Protein AF-A0A6I9S2A0-F1 (afdb_monomer)

Mean predicted aligned error: 17.28 Å

Foldseek 3Di:
DDDDDDDDDDDDDDDDDDDDDDDDDDDDDDDPDDDDDDDDDDDDDDDDDDDDDDPPPPVVVVVVVVVVVVVVVVVVPPPPDDPVVLLVVLLVLLVVLLVVLPPPDDQDDLLAAFQAEEEQEAPPLCVVLCVPQFVCLLDFPQCDDDDDQQDPPDQCVDNSPRYYYAPAFPLCVVRHDVRRYFYEYEAEDLLSSLQSLQLVLLLLLLVLLVDPAPVRSVVVVPPDDDPPWDDDLCSHPPSVQSNNVQNVQQRVLVVVVVVDDDDPQPPPVQLQPRNSQGDHSLNVCPDVSCLQGRFLNLLCRLLQQHPSRPDPSSPSSNVSCSVPVVSCVSSLVSSLSSLVSHSYYHYSVPPLVSLLLCLVRPVQNSVVVVVVVVVVVVVVVVVPPDDDDDDDDDDDDDDDDDDDDDPDPPDDDPPTPPPRPDSPPPDDSVNSSVSSVVSVVVVVVVVVVSSVVSCVSRPPNDDDPVSVVVDDVVSVVVSCVSHVSSNVSVVSSVVVVVVSVVVVVVVVVVVVVVVVVVVVVVVVVVVVVVCVVPVDDVVVVVVVVVVVVVVVVVVVVVVVPPDDDDDDDD

Secondary structure (DSSP, 8-state):
----------------------------------S-------------------S-HHHHHHHHHHHHHHHHHHHHTS----HHHHHHHHHHHHHHHHHHHS-------TTSPPSEEEEE--TTSSHHHHIIIIIHHHS-TTTBPPP-SSS--S-TTSTT--EEEESS-GGGGGGS-GGGEEEEEEE--HHHHHHHHHHHHHHHHHGGGGSSSHHHHHHHHHHS--TTS---GGGSTTHHHHHHHHHHHHHHHHHHHHHSTT--------TTS-TTTS--HHHHHHSHHHHHHTTTHHHHHHHT-STT-SSHHHHHHHHHHHH-GGGHHHHHHHHHHHHHTSSEEEESTTHHHHHHHHIIIIIHHHHHHHHHHHHHHHHHHHT--SS-----------------------S--PPPTT------TT--HHHHHHHHHHHHHHHHHHHHHHHHHHHGGGTT----TTGGGGS-HHHHHHHHHHTHHHHHHHHHHHHHHHHHHHHHHHHHHHHHHHHHHHHHHHHHHHHHHHHHHH---HHHHHHHHHHHHHHHHHHHHHHHTSS-------

Radius of gyration: 40.33 Å; Cα contacts (8 Å, |Δi|>4): 472; chains: 1; bounding box: 91×115×170 Å

Structure (mmCIF, N/CA/C/O backbone):
data_AF-A0A6I9S2A0-F1
#
_entry.id   AF-A0A6I9S2A0-F1
#
loop_
_atom_site.group_PDB
_atom_site.id
_atom_site.type_symbol
_atom_site.label_atom_id
_atom_site.label_alt_id
_atom_site.label_comp_id
_atom_site.label_asym_id
_atom_site.label_entity_id
_atom_site.label_seq_id
_atom_site.pdbx_PDB_ins_code
_atom_site.Cartn_x
_atom_site.Cartn_y
_atom_site.Cartn_z
_atom_site.occupancy
_atom_site.B_iso_or_equiv
_atom_site.auth_seq_id
_atom_site.auth_comp_id
_atom_site.auth_asym_id
_atom_site.auth_atom_id
_atom_site.pdbx_PDB_model_num
ATOM 1 N N . MET A 1 1 ? 41.678 -53.537 3.618 1.00 31.67 1 MET A N 1
ATOM 2 C CA . MET A 1 1 ? 42.356 -54.589 4.417 1.00 31.67 1 MET A CA 1
ATOM 3 C C . MET A 1 1 ? 41.752 -54.533 5.821 1.00 31.67 1 MET A C 1
ATOM 5 O O . MET A 1 1 ? 41.813 -53.470 6.410 1.00 31.67 1 MET A O 1
ATOM 9 N N . ARG A 1 2 ? 40.832 -55.451 6.186 1.00 29.36 2 ARG A N 1
ATOM 10 C CA . ARG A 1 2 ? 41.056 -56.674 7.017 1.00 29.36 2 ARG A CA 1
ATOM 11 C C . ARG A 1 2 ? 41.649 -56.312 8.392 1.00 29.36 2 ARG A C 1
ATOM 13 O O . ARG A 1 2 ? 42.703 -55.706 8.387 1.00 29.36 2 ARG A O 1
ATOM 20 N N . ARG A 1 3 ? 41.131 -56.649 9.582 1.00 32.12 3 ARG A N 1
ATOM 21 C CA . ARG A 1 3 ? 40.179 -57.620 10.202 1.00 32.12 3 ARG A CA 1
ATOM 22 C C . ARG A 1 3 ? 39.830 -57.013 11.598 1.00 32.12 3 ARG A C 1
ATOM 24 O O . ARG A 1 3 ? 40.536 -56.105 12.005 1.00 32.12 3 ARG A O 1
ATOM 31 N N . GLY A 1 4 ? 38.869 -57.416 12.429 1.00 28.30 4 GLY A N 1
ATOM 32 C CA . GLY A 1 4 ? 37.963 -58.559 12.513 1.00 28.30 4 GLY A CA 1
ATOM 33 C C . GLY A 1 4 ? 37.282 -58.556 13.903 1.00 28.30 4 GLY A C 1
ATOM 34 O O . GLY A 1 4 ? 37.870 -58.095 14.876 1.00 28.30 4 GLY A O 1
ATOM 35 N N . TYR A 1 5 ? 36.039 -59.043 13.936 1.00 32.41 5 TYR A N 1
ATOM 36 C CA . TYR A 1 5 ? 35.198 -59.431 15.090 1.00 32.41 5 TYR A CA 1
ATOM 37 C C . TYR A 1 5 ? 35.735 -60.704 15.800 1.00 32.41 5 TYR A C 1
ATOM 39 O O . TYR A 1 5 ? 36.649 -61.317 15.237 1.00 32.41 5 TYR A O 1
ATOM 47 N N . PRO A 1 6 ? 35.243 -61.123 16.999 1.00 49.41 6 PRO A N 1
ATOM 48 C CA . PRO A 1 6 ? 33.924 -61.788 17.252 1.00 49.41 6 PRO A CA 1
ATOM 49 C C . PRO A 1 6 ? 33.188 -61.227 18.503 1.00 49.41 6 PRO A C 1
ATOM 51 O O . PRO A 1 6 ? 33.824 -60.599 19.336 1.00 49.41 6 PRO A O 1
ATOM 54 N N . GLY A 1 7 ? 31.854 -61.252 18.679 1.00 31.20 7 GLY A N 1
ATOM 55 C CA . GLY A 1 7 ? 30.874 -62.366 18.703 1.00 31.20 7 GLY A CA 1
ATOM 56 C C . GLY A 1 7 ? 30.507 -62.660 20.182 1.00 31.20 7 GLY A C 1
ATOM 57 O O . GLY A 1 7 ? 31.414 -62.674 20.998 1.00 31.20 7 GLY A O 1
ATOM 58 N N . GLY A 1 8 ? 29.278 -62.870 20.672 1.00 29.05 8 GLY A N 1
ATOM 59 C CA . GLY A 1 8 ? 27.914 -62.976 20.145 1.00 29.05 8 GLY A CA 1
ATOM 60 C C . GLY A 1 8 ? 26.936 -63.341 21.297 1.00 29.05 8 GLY A C 1
ATOM 61 O O . GLY A 1 8 ? 27.379 -63.576 22.418 1.00 29.05 8 GLY A O 1
ATOM 62 N N . GLY A 1 9 ? 25.631 -63.428 20.991 1.00 25.98 9 GLY A N 1
ATOM 63 C CA . GLY A 1 9 ? 24.556 -64.011 21.830 1.00 25.98 9 GLY A CA 1
ATOM 64 C C . GLY A 1 9 ? 23.640 -62.970 22.503 1.00 25.98 9 GLY A C 1
ATOM 65 O O . GLY A 1 9 ? 24.133 -62.075 23.167 1.00 25.98 9 GLY A O 1
ATOM 66 N N . GLY A 1 10 ? 22.308 -62.959 22.397 1.00 26.56 10 GLY A N 1
ATOM 67 C CA . GLY A 1 10 ? 21.337 -63.873 21.797 1.00 26.56 10 GLY A CA 1
ATOM 68 C C . GLY A 1 10 ? 20.153 -64.096 22.753 1.00 26.56 10 GLY A C 1
ATOM 69 O O . GLY A 1 10 ? 20.343 -64.722 23.786 1.00 26.56 10 GLY A O 1
ATOM 70 N N . GLY A 1 11 ? 18.941 -63.659 22.376 1.00 26.31 11 GLY A N 1
ATOM 71 C CA . GLY A 1 11 ? 17.686 -64.334 22.761 1.00 26.31 11 GLY A CA 1
ATOM 72 C C . GLY A 1 11 ? 16.675 -63.599 23.665 1.00 26.31 11 GLY A C 1
ATOM 73 O O . GLY A 1 11 ? 16.984 -63.247 24.796 1.00 26.31 11 GLY A O 1
ATOM 74 N N . GLY A 1 12 ? 15.426 -63.519 23.178 1.00 27.23 12 GLY A N 1
ATOM 75 C CA . GLY A 1 12 ? 14.182 -63.245 23.927 1.00 27.23 12 GLY A CA 1
ATOM 76 C C . GLY A 1 12 ? 13.594 -61.861 23.627 1.00 27.23 12 GLY A C 1
ATOM 77 O O . GLY A 1 12 ? 14.295 -60.870 23.734 1.00 27.23 12 GLY A O 1
ATOM 78 N N . GLY A 1 13 ? 12.340 -61.654 23.233 1.00 26.73 13 GLY A N 1
ATOM 79 C CA . GLY A 1 13 ? 11.130 -62.471 23.187 1.00 26.73 13 GLY A CA 1
ATOM 80 C C . GLY A 1 13 ? 9.939 -61.493 23.122 1.00 26.73 13 GLY A C 1
ATOM 81 O O . GLY A 1 13 ? 10.024 -60.378 23.620 1.00 26.73 13 GLY A O 1
ATOM 82 N N . ILE A 1 14 ? 8.880 -61.882 22.422 1.00 27.52 14 ILE A N 1
ATOM 83 C CA . ILE A 1 14 ? 7.787 -61.066 21.863 1.00 27.52 14 ILE A CA 1
ATOM 84 C C . ILE A 1 14 ? 6.854 -60.435 22.924 1.00 27.52 14 ILE A C 1
ATOM 86 O O . ILE A 1 14 ? 6.504 -61.091 23.899 1.00 27.52 14 ILE A O 1
ATOM 90 N N . GLY A 1 15 ? 6.352 -59.215 22.666 1.00 26.34 15 GLY A N 1
ATOM 91 C CA . GLY A 1 15 ? 5.211 -58.607 23.375 1.00 26.34 15 GLY A CA 1
ATOM 92 C C . GLY A 1 15 ? 4.717 -57.298 22.731 1.00 26.34 15 GLY A C 1
ATOM 93 O O . GLY A 1 15 ? 5.430 -56.301 22.725 1.00 26.34 15 GLY A O 1
ATOM 94 N N . CYS A 1 16 ? 3.509 -57.319 22.159 1.00 24.80 16 CYS A N 1
ATOM 95 C CA . CYS A 1 16 ? 2.825 -56.206 21.478 1.00 24.80 16 CYS A CA 1
ATOM 96 C C . CYS A 1 16 ? 2.374 -55.077 22.432 1.00 24.80 16 CYS A C 1
ATOM 98 O O . CYS A 1 16 ? 1.969 -55.371 23.551 1.00 24.80 16 CYS A O 1
ATOM 100 N N . TRP A 1 17 ? 2.346 -53.819 21.958 1.00 24.81 17 TRP A N 1
ATOM 101 C CA . TRP A 1 17 ? 1.134 -53.014 21.652 1.00 24.81 17 TRP A CA 1
ATOM 102 C C . TRP A 1 17 ? 1.433 -51.488 21.546 1.00 24.81 17 TRP A C 1
ATOM 104 O O . TRP A 1 17 ? 2.135 -50.915 22.369 1.00 24.81 17 TRP A O 1
ATOM 114 N N . PHE A 1 18 ? 0.778 -50.860 20.554 1.00 25.61 18 PHE A N 1
ATOM 115 C CA . PHE A 1 18 ? 0.396 -49.438 20.374 1.00 25.61 18 PHE A CA 1
ATOM 116 C C . PHE A 1 18 ? 1.349 -48.342 19.813 1.00 25.61 18 PHE A C 1
ATOM 118 O O . PHE A 1 18 ? 2.280 -47.866 20.450 1.00 25.61 18 PHE A O 1
ATOM 125 N N . LEU A 1 19 ? 0.949 -47.880 18.611 1.00 25.84 19 LEU A N 1
ATOM 126 C CA . LEU A 1 19 ? 0.992 -46.547 17.969 1.00 25.84 19 LEU A CA 1
ATOM 127 C C . LEU A 1 19 ? 1.978 -45.468 18.473 1.00 25.84 19 LEU A C 1
ATOM 129 O O . LEU A 1 19 ? 1.776 -44.882 19.534 1.00 25.84 19 LEU A O 1
ATOM 133 N N . ARG A 1 20 ? 2.819 -44.966 17.550 1.00 26.22 20 ARG A N 1
ATOM 134 C CA . ARG A 1 20 ? 2.894 -43.519 17.255 1.00 26.22 20 ARG A CA 1
ATOM 135 C C . ARG A 1 20 ? 3.538 -43.203 15.900 1.00 26.22 20 ARG A C 1
ATOM 137 O O . ARG A 1 20 ? 4.600 -43.704 15.552 1.00 26.22 20 ARG A O 1
ATOM 144 N N . LEU A 1 21 ? 2.828 -42.336 15.183 1.00 25.19 21 LEU A N 1
ATOM 145 C CA . LEU A 1 21 ? 3.157 -41.614 13.958 1.00 25.19 21 LEU A CA 1
ATOM 146 C C . LEU A 1 21 ? 4.603 -41.093 13.873 1.00 25.19 21 LEU A C 1
ATOM 148 O O . LEU A 1 21 ? 5.071 -40.404 14.778 1.00 25.19 21 LEU A O 1
ATOM 152 N N . LEU A 1 22 ? 5.237 -41.291 12.714 1.00 25.16 22 LEU A N 1
ATOM 153 C CA . LEU A 1 22 ? 6.371 -40.492 12.249 1.00 25.16 22 LEU A CA 1
ATOM 154 C C . LEU A 1 22 ? 5.994 -39.815 10.927 1.00 25.16 22 LEU A C 1
ATOM 156 O O . LEU A 1 22 ? 5.801 -40.464 9.904 1.00 25.16 22 LEU A O 1
ATOM 160 N N . CYS A 1 23 ? 5.879 -38.493 10.991 1.00 25.19 23 CYS A N 1
ATOM 161 C CA . CYS A 1 23 ? 5.730 -37.587 9.860 1.00 25.19 23 CYS A CA 1
ATOM 162 C C . CYS A 1 23 ? 7.139 -37.200 9.365 1.00 25.19 23 CYS A C 1
ATOM 164 O O . CYS A 1 23 ? 7.945 -36.757 10.194 1.00 25.19 23 CYS A O 1
ATOM 166 N N . PRO A 1 24 ? 7.491 -37.340 8.074 1.00 27.75 24 PRO A N 1
ATOM 167 C CA . PRO A 1 24 ? 8.742 -36.804 7.566 1.00 27.75 24 PRO A CA 1
ATOM 168 C C . PRO A 1 24 ? 8.604 -35.307 7.270 1.00 27.75 24 PRO A C 1
ATOM 170 O O . PRO A 1 24 ? 7.632 -34.844 6.679 1.00 27.75 24 PRO A O 1
ATOM 173 N N . ARG A 1 25 ? 9.637 -34.563 7.677 1.00 28.19 25 ARG A N 1
ATOM 174 C CA . ARG A 1 25 ? 9.936 -33.180 7.288 1.00 28.19 25 ARG A CA 1
ATOM 175 C C . ARG A 1 25 ? 9.686 -32.956 5.789 1.00 28.19 25 ARG A C 1
ATOM 177 O O . ARG A 1 25 ? 10.419 -33.501 4.970 1.00 28.19 25 ARG A O 1
ATOM 184 N N . ALA A 1 26 ? 8.734 -32.090 5.453 1.00 24.88 26 ALA A N 1
ATOM 185 C CA . ALA A 1 26 ? 8.626 -31.494 4.126 1.00 24.88 26 ALA A CA 1
ATOM 186 C C . ALA A 1 26 ? 9.254 -30.094 4.153 1.00 24.88 26 ALA A C 1
ATOM 188 O O . ALA A 1 26 ? 8.748 -29.161 4.782 1.00 24.88 26 ALA A O 1
ATOM 189 N N . SER A 1 27 ? 10.407 -29.984 3.504 1.00 27.16 27 SER A N 1
ATOM 190 C CA . SER A 1 27 ? 11.065 -28.735 3.140 1.00 27.16 27 SER A CA 1
ATOM 191 C C . SER A 1 27 ? 10.304 -28.130 1.959 1.00 27.16 27 SER A C 1
ATOM 193 O O . SER A 1 27 ? 10.303 -28.721 0.886 1.00 27.16 27 SER A O 1
ATOM 195 N N . CYS A 1 28 ? 9.660 -26.975 2.135 1.00 26.59 28 CYS A N 1
ATOM 196 C CA . CYS A 1 28 ? 9.035 -26.241 1.031 1.00 26.59 28 CYS A CA 1
ATOM 197 C C . CYS A 1 28 ? 9.819 -24.952 0.760 1.00 26.59 28 CYS A C 1
ATOM 199 O O . CYS A 1 28 ? 9.613 -23.930 1.416 1.00 26.59 28 CYS A O 1
ATOM 201 N N . LEU A 1 29 ? 10.728 -25.040 -0.206 1.00 26.08 29 LEU A N 1
ATOM 202 C CA . LEU A 1 29 ? 11.260 -23.948 -1.018 1.00 26.08 29 LEU A CA 1
ATOM 203 C C . LEU A 1 29 ? 10.913 -24.329 -2.464 1.00 26.08 29 LEU A C 1
ATOM 205 O O . LEU A 1 29 ? 11.232 -25.451 -2.850 1.00 26.08 29 LEU A O 1
ATOM 209 N N . PRO A 1 30 ? 10.262 -23.473 -3.263 1.00 29.83 30 PRO A N 1
ATOM 210 C CA . PRO A 1 30 ? 10.324 -23.611 -4.704 1.00 29.83 30 PRO A CA 1
ATOM 211 C C . PRO A 1 30 ? 11.572 -22.868 -5.193 1.00 29.83 30 PRO A C 1
ATOM 213 O O . PRO A 1 30 ? 11.637 -21.638 -5.116 1.00 29.83 30 PRO A O 1
ATOM 216 N N . ASP A 1 31 ? 12.564 -23.631 -5.649 1.00 27.03 31 ASP A N 1
ATOM 217 C CA . ASP A 1 31 ? 13.689 -23.111 -6.419 1.00 27.03 31 ASP A CA 1
ATOM 218 C C . ASP A 1 31 ? 13.175 -22.596 -7.771 1.00 27.03 31 ASP A C 1
ATOM 220 O O . ASP A 1 31 ? 12.467 -23.282 -8.507 1.00 27.03 31 ASP A O 1
ATOM 224 N N . PHE A 1 32 ? 13.507 -21.341 -8.063 1.00 33.62 32 PHE A N 1
ATOM 225 C CA . PHE A 1 32 ? 13.268 -20.665 -9.335 1.00 33.62 32 PHE A CA 1
ATOM 226 C C . PHE A 1 32 ? 14.497 -20.885 -10.234 1.00 33.62 32 PHE A C 1
ATOM 228 O O . PHE A 1 32 ? 15.287 -19.973 -10.446 1.00 33.62 32 PHE A O 1
ATOM 235 N N . GLU A 1 33 ? 14.681 -22.097 -10.748 1.00 30.59 33 GLU A N 1
ATOM 236 C CA . GLU A 1 33 ? 15.631 -22.394 -11.828 1.00 30.59 33 GLU A CA 1
ATOM 237 C C . GLU A 1 33 ? 15.042 -23.514 -12.688 1.00 30.59 33 GLU A C 1
ATOM 239 O O . GLU A 1 33 ? 15.113 -24.667 -12.300 1.00 30.59 33 GLU A O 1
ATOM 244 N N . ASP A 1 34 ? 14.396 -23.164 -13.808 1.00 28.17 34 ASP A N 1
ATOM 245 C CA . ASP A 1 34 ? 14.361 -23.978 -15.038 1.00 28.17 34 ASP A CA 1
ATOM 246 C C . ASP A 1 34 ? 13.470 -23.315 -16.098 1.00 28.17 34 ASP A C 1
ATOM 248 O O . ASP A 1 34 ? 12.303 -23.650 -16.284 1.00 28.17 34 ASP A O 1
ATOM 252 N N . ALA A 1 35 ? 14.032 -22.336 -16.811 1.00 27.66 35 ALA A N 1
ATOM 253 C CA . ALA A 1 35 ? 13.510 -21.885 -18.103 1.00 27.66 35 ALA A CA 1
ATOM 254 C C . ALA A 1 35 ? 14.569 -21.082 -18.876 1.00 27.66 35 ALA A C 1
ATOM 256 O O . ALA A 1 35 ? 14.357 -19.910 -19.159 1.00 27.66 35 ALA A O 1
ATOM 257 N N . ALA A 1 36 ? 15.728 -21.679 -19.187 1.00 28.42 36 ALA A N 1
ATOM 258 C CA . ALA A 1 36 ? 16.602 -21.223 -20.282 1.00 28.42 36 ALA A CA 1
ATOM 259 C C . ALA A 1 36 ? 17.837 -22.128 -20.442 1.00 28.42 36 ALA A C 1
ATOM 261 O O . ALA A 1 36 ? 18.895 -21.847 -19.876 1.00 28.42 36 ALA A O 1
ATOM 262 N N . ARG A 1 37 ? 17.737 -23.183 -21.259 1.00 25.52 37 ARG A N 1
ATOM 263 C CA . ARG A 1 37 ? 18.884 -23.706 -22.024 1.00 25.52 37 ARG A CA 1
ATOM 264 C C . ARG A 1 37 ? 18.434 -24.779 -23.009 1.00 25.52 37 ARG A C 1
ATOM 266 O O . ARG A 1 37 ? 18.131 -25.876 -22.581 1.00 25.52 37 ARG A O 1
ATOM 273 N N . PHE A 1 38 ? 18.427 -24.467 -24.302 1.00 24.39 38 PHE A N 1
ATOM 274 C CA . PHE A 1 38 ? 18.749 -25.414 -25.376 1.00 24.39 38 PHE A CA 1
ATOM 275 C C . PHE A 1 38 ? 19.035 -24.612 -26.651 1.00 24.39 38 PHE A C 1
ATOM 277 O O . PHE A 1 38 ? 18.118 -24.191 -27.345 1.00 24.39 38 PHE A O 1
ATOM 284 N N . HIS A 1 39 ? 20.316 -24.360 -26.917 1.00 27.38 39 HIS A N 1
ATOM 285 C CA . HIS A 1 39 ? 20.859 -24.148 -28.260 1.00 27.38 39 HIS A CA 1
ATOM 286 C C . HIS A 1 39 ? 22.386 -24.223 -28.187 1.00 27.38 39 HIS A C 1
ATOM 288 O O . HIS A 1 39 ? 23.008 -23.333 -27.624 1.00 27.38 39 HIS A O 1
ATOM 294 N N . GLU A 1 40 ? 22.953 -25.298 -28.732 1.00 29.11 40 GLU A N 1
ATOM 295 C CA . GLU A 1 40 ? 24.252 -25.370 -29.424 1.00 29.11 40 GLU A CA 1
ATOM 296 C C . GLU A 1 40 ? 24.366 -26.800 -29.991 1.00 29.11 40 GLU A C 1
ATOM 298 O O . GLU A 1 40 ? 24.182 -27.776 -29.275 1.00 29.11 40 GLU A O 1
ATOM 303 N N . HIS A 1 41 ? 24.264 -26.933 -31.315 1.00 27.56 41 HIS A N 1
ATOM 304 C CA . HIS A 1 41 ? 25.365 -27.148 -32.266 1.00 27.56 41 HIS A CA 1
ATOM 305 C C . HIS A 1 41 ? 25.742 -28.629 -32.426 1.00 27.56 41 HIS A C 1
ATOM 307 O O . HIS A 1 41 ? 26.434 -29.198 -31.594 1.00 27.56 41 HIS A O 1
ATOM 313 N N . GLU A 1 42 ? 25.394 -29.206 -33.580 1.00 24.39 42 GLU A N 1
ATOM 314 C CA . GLU A 1 42 ? 26.185 -30.289 -34.161 1.00 24.39 42 GLU A CA 1
ATOM 315 C C . GLU A 1 42 ? 26.267 -30.109 -35.682 1.00 24.39 42 GLU A C 1
ATOM 317 O O . GLU A 1 42 ? 25.270 -29.969 -36.390 1.00 24.39 42 GLU A O 1
ATOM 322 N N . VAL A 1 43 ? 27.508 -30.021 -36.155 1.00 28.09 43 VAL A N 1
ATOM 323 C CA . VAL A 1 43 ? 27.920 -29.998 -37.557 1.00 28.09 43 VAL A CA 1
ATOM 324 C C . VAL A 1 43 ? 28.208 -31.439 -37.954 1.00 28.09 43 VAL A C 1
ATOM 326 O O . VAL A 1 43 ? 28.973 -32.105 -37.263 1.00 28.09 43 VAL A O 1
ATOM 329 N N . SER A 1 44 ? 27.701 -31.898 -39.099 1.00 26.69 44 SER A N 1
ATOM 330 C CA . SER A 1 44 ? 28.336 -32.980 -39.865 1.00 26.69 44 SER A CA 1
ATOM 331 C C . SER A 1 44 ? 27.953 -32.919 -41.344 1.00 26.69 44 SER A C 1
ATOM 333 O O . SER A 1 44 ? 26.782 -32.950 -41.714 1.00 26.69 44 SER A O 1
ATOM 335 N N . ARG A 1 45 ? 28.989 -32.815 -42.183 1.00 29.08 45 ARG A N 1
ATOM 336 C CA . ARG A 1 45 ? 28.985 -33.047 -43.634 1.00 29.08 45 ARG A CA 1
ATOM 337 C C . ARG A 1 45 ? 28.794 -34.538 -43.926 1.00 29.08 45 ARG A C 1
ATOM 339 O O . ARG A 1 45 ? 29.478 -35.348 -43.312 1.00 29.08 45 ARG A O 1
ATOM 346 N N . SER A 1 46 ? 28.055 -34.858 -44.986 1.00 26.84 46 SER A N 1
ATOM 347 C CA . SER A 1 46 ? 28.500 -35.846 -45.983 1.00 26.84 46 SER A CA 1
ATOM 348 C C . SER A 1 46 ? 27.774 -35.617 -47.312 1.00 26.84 46 SER A C 1
ATOM 350 O O . SER A 1 46 ? 26.556 -35.458 -47.333 1.00 26.84 46 SER A O 1
ATOM 352 N N . GLU A 1 47 ? 28.550 -35.547 -48.393 1.00 33.38 47 GLU A N 1
ATOM 353 C CA . GLU A 1 47 ? 28.113 -35.629 -49.790 1.00 33.38 47 GLU A CA 1
ATOM 354 C C . GLU A 1 47 ? 27.800 -37.092 -50.149 1.00 33.38 47 GLU A C 1
ATOM 356 O O . GLU A 1 47 ? 28.482 -37.984 -49.646 1.00 33.38 47 GLU A O 1
ATOM 361 N N . ALA A 1 48 ? 26.811 -37.327 -51.023 1.00 31.05 48 ALA A N 1
ATOM 362 C CA . ALA A 1 48 ? 26.942 -38.109 -52.267 1.00 31.05 48 ALA A CA 1
ATOM 363 C C . ALA A 1 48 ? 25.576 -38.579 -52.823 1.00 31.05 48 ALA A C 1
ATOM 365 O O . ALA A 1 48 ? 24.831 -39.317 -52.183 1.00 31.05 48 ALA A O 1
ATOM 366 N N . ASP A 1 49 ? 25.352 -38.165 -54.069 1.00 29.52 49 ASP A N 1
ATOM 367 C CA . ASP A 1 49 ? 24.826 -38.914 -55.215 1.00 29.52 49 ASP A CA 1
ATOM 368 C C . ASP A 1 49 ? 23.331 -39.190 -55.471 1.00 29.52 49 ASP A C 1
ATOM 370 O O . ASP A 1 49 ? 22.556 -39.760 -54.705 1.00 29.52 49 ASP A O 1
ATOM 374 N N . ILE A 1 50 ? 22.996 -38.799 -56.705 1.00 35.69 50 ILE A N 1
ATOM 375 C CA . ILE A 1 50 ? 21.777 -38.949 -57.492 1.00 35.69 50 ILE A CA 1
ATOM 376 C C . ILE A 1 50 ? 21.869 -40.260 -58.290 1.00 35.69 50 ILE A C 1
ATOM 378 O O . ILE A 1 50 ? 22.827 -40.412 -59.041 1.00 35.69 50 ILE A O 1
ATOM 382 N N . ALA A 1 51 ? 20.851 -41.135 -58.225 1.00 31.61 51 ALA A N 1
ATOM 383 C CA . ALA A 1 51 ? 20.271 -41.844 -59.389 1.00 31.61 51 ALA A CA 1
ATOM 384 C C . ALA A 1 51 ? 19.187 -42.889 -59.015 1.00 31.61 51 ALA A C 1
ATOM 386 O O . ALA A 1 51 ? 19.435 -43.811 -58.247 1.00 31.61 51 ALA A O 1
ATOM 387 N N . GLY A 1 52 ? 18.036 -42.821 -59.706 1.00 31.66 52 GLY A N 1
ATOM 388 C CA . GLY A 1 52 ? 17.314 -44.006 -60.215 1.00 31.66 52 GLY A CA 1
ATOM 389 C C . GLY A 1 52 ? 16.094 -44.544 -59.433 1.00 31.66 52 GLY A C 1
ATOM 390 O O . GLY A 1 52 ? 16.262 -45.116 -58.359 1.00 31.66 52 GLY A O 1
ATOM 391 N N . PRO A 1 53 ? 14.859 -44.481 -59.984 1.00 41.91 53 PRO A N 1
ATOM 392 C CA . PRO A 1 53 ? 13.645 -44.932 -59.303 1.00 41.91 53 PRO A CA 1
ATOM 393 C C . PRO A 1 53 ? 13.359 -46.425 -59.553 1.00 41.91 53 PRO A C 1
ATOM 395 O O . PRO A 1 53 ? 13.108 -46.854 -60.678 1.00 41.91 53 PRO A O 1
ATOM 398 N N . GLY A 1 54 ? 13.341 -47.225 -58.483 1.00 36.12 54 GLY A N 1
ATOM 399 C CA . GLY A 1 54 ? 12.986 -48.647 -58.513 1.00 36.12 54 GLY A CA 1
ATOM 400 C C . GLY A 1 54 ? 11.670 -48.932 -57.786 1.00 36.12 54 GLY A C 1
ATOM 401 O O . GLY A 1 54 ? 11.486 -48.538 -56.637 1.00 36.12 54 GLY A O 1
ATOM 402 N N . ARG A 1 55 ? 10.754 -49.638 -58.459 1.00 44.59 55 ARG A N 1
ATOM 403 C CA . ARG A 1 55 ? 9.427 -50.105 -58.006 1.00 44.59 55 ARG A CA 1
ATOM 404 C C . ARG A 1 55 ? 9.397 -50.674 -56.569 1.00 44.59 55 ARG A C 1
ATOM 406 O O . ARG A 1 55 ? 9.413 -51.883 -56.379 1.00 44.59 55 ARG A O 1
ATOM 413 N N . LYS A 1 56 ? 9.272 -49.814 -55.554 1.00 43.06 56 LYS A N 1
ATOM 414 C CA . LYS A 1 56 ? 8.804 -50.153 -54.187 1.00 43.06 56 LYS A CA 1
ATOM 415 C C . LYS A 1 56 ? 7.893 -49.061 -53.588 1.00 43.06 56 LYS A C 1
ATOM 417 O O . LYS A 1 56 ? 7.659 -49.020 -52.385 1.00 43.06 56 LYS A O 1
ATOM 422 N N . GLY A 1 57 ? 7.351 -48.183 -54.436 1.00 42.50 57 GLY A N 1
ATOM 423 C CA . GLY A 1 57 ? 6.660 -46.949 -54.037 1.00 42.50 57 GLY A CA 1
ATOM 424 C C . GLY A 1 57 ? 5.195 -47.074 -53.603 1.00 42.50 57 GLY A C 1
ATOM 425 O O . GLY A 1 57 ? 4.601 -46.062 -53.255 1.00 42.50 57 GLY A O 1
ATOM 426 N N . MET A 1 58 ? 4.591 -48.268 -53.602 1.00 45.16 58 MET A N 1
ATOM 427 C CA . MET A 1 58 ? 3.173 -48.414 -53.224 1.00 45.16 58 MET A CA 1
ATOM 428 C C . MET A 1 58 ? 2.962 -48.886 -51.778 1.00 45.16 58 MET A C 1
ATOM 430 O O . MET A 1 58 ? 1.999 -48.484 -51.148 1.00 45.16 58 MET A O 1
ATOM 434 N N . ALA A 1 59 ? 3.872 -49.666 -51.185 1.00 46.53 59 ALA A N 1
ATOM 435 C CA . ALA A 1 59 ? 3.713 -50.097 -49.787 1.00 46.53 59 ALA A CA 1
ATOM 436 C C . ALA A 1 59 ? 4.169 -49.029 -48.772 1.00 46.53 59 ALA A C 1
ATOM 438 O O . ALA A 1 59 ? 3.668 -48.975 -47.650 1.00 46.53 59 ALA A O 1
ATOM 439 N N . TRP A 1 60 ? 5.116 -48.170 -49.164 1.00 46.00 60 TRP A N 1
ATOM 440 C CA . TRP A 1 60 ? 5.659 -47.121 -48.297 1.00 46.00 60 TRP A CA 1
ATOM 441 C C . TRP A 1 60 ? 4.706 -45.924 -48.185 1.00 46.00 60 TRP A C 1
ATOM 443 O O . TRP A 1 60 ? 4.492 -45.402 -47.098 1.00 46.00 60 TRP A O 1
ATOM 453 N N . THR A 1 61 ? 4.039 -45.563 -49.283 1.00 55.47 61 THR A N 1
ATOM 454 C CA . THR A 1 61 ? 3.054 -44.472 -49.326 1.00 55.47 61 THR A CA 1
ATOM 455 C C . THR A 1 61 ? 1.811 -44.779 -48.494 1.00 55.47 61 THR A C 1
ATOM 457 O O . THR A 1 61 ? 1.348 -43.902 -47.774 1.00 55.47 61 THR A O 1
ATOM 460 N N . TYR A 1 62 ? 1.332 -46.028 -48.482 1.00 55.91 62 TYR A N 1
ATOM 461 C CA . TYR A 1 62 ? 0.210 -46.438 -47.627 1.00 55.91 62 TYR A CA 1
ATOM 462 C C . TYR A 1 62 ? 0.563 -46.471 -46.134 1.00 55.91 62 TYR A C 1
ATOM 464 O O . TYR A 1 62 ? -0.266 -46.093 -45.310 1.00 55.91 62 TYR A O 1
ATOM 472 N N . ARG A 1 63 ? 1.788 -46.875 -45.765 1.00 57.88 63 ARG A N 1
ATOM 473 C CA . ARG A 1 63 ? 2.239 -46.857 -44.361 1.00 57.88 63 ARG A CA 1
ATOM 474 C C . ARG A 1 63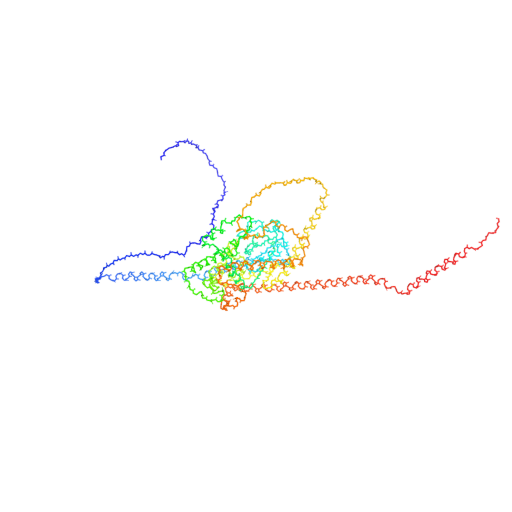 ? 2.444 -45.435 -43.848 1.00 57.88 63 ARG A C 1
ATOM 476 O O . ARG A 1 63 ? 2.001 -45.138 -42.745 1.00 57.88 63 ARG A O 1
ATOM 483 N N . SER A 1 64 ? 3.035 -44.555 -44.653 1.00 60.50 64 SER A N 1
ATOM 484 C CA . SER A 1 64 ? 3.210 -43.140 -44.305 1.00 60.50 64 SER A CA 1
ATOM 485 C C . SER A 1 64 ? 1.878 -42.387 -44.264 1.00 60.50 64 SER A C 1
ATOM 487 O O . SER A 1 64 ? 1.670 -41.578 -43.366 1.00 60.50 64 SER A O 1
ATOM 489 N N . ALA A 1 65 ? 0.943 -42.696 -45.172 1.00 67.69 65 ALA A N 1
ATOM 490 C CA . ALA A 1 65 ? -0.408 -42.137 -45.151 1.00 67.69 65 ALA A CA 1
ATOM 491 C C . ALA A 1 65 ? -1.216 -42.625 -43.940 1.00 67.69 65 ALA A C 1
ATOM 493 O O . ALA A 1 65 ? -1.863 -41.818 -43.286 1.00 67.69 65 ALA A O 1
ATOM 494 N N . MET A 1 66 ? -1.130 -43.911 -43.579 1.00 69.94 66 MET A N 1
ATOM 495 C CA . MET A 1 66 ? -1.757 -44.431 -42.357 1.00 69.94 66 MET A CA 1
ATOM 496 C C . MET A 1 66 ? -1.143 -43.828 -41.094 1.00 69.94 66 MET A C 1
ATOM 498 O O . MET A 1 66 ? -1.880 -43.499 -40.174 1.00 69.94 66 MET A O 1
ATOM 502 N N . LEU A 1 67 ? 0.176 -43.618 -41.049 1.00 70.94 67 LEU A N 1
ATOM 503 C CA . LEU A 1 67 ? 0.827 -42.958 -39.915 1.00 70.94 67 LEU A CA 1
ATOM 504 C C . LEU A 1 67 ? 0.391 -41.490 -39.791 1.00 70.94 67 LEU A C 1
ATOM 506 O O . LEU A 1 67 ? 0.148 -41.027 -38.685 1.00 70.94 67 LEU A O 1
ATOM 510 N N . LEU A 1 68 ? 0.233 -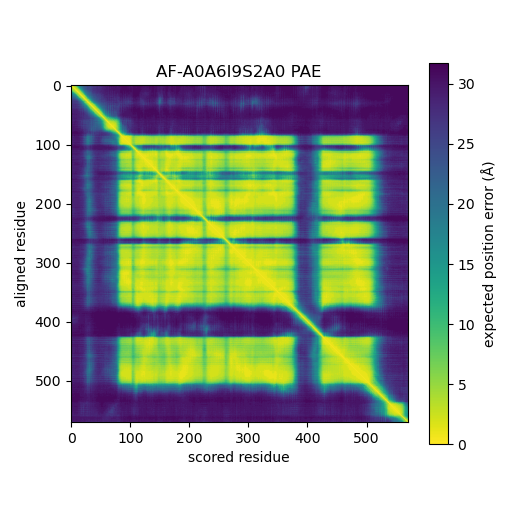40.783 -40.915 1.00 71.69 68 LEU A N 1
ATOM 511 C CA . LEU A 1 68 ? -0.316 -39.423 -40.966 1.00 71.69 68 LEU A CA 1
ATOM 512 C C . LEU A 1 68 ? -1.787 -39.377 -40.548 1.00 71.69 68 LEU A C 1
ATOM 514 O O . LEU A 1 68 ? -2.166 -38.487 -39.799 1.00 71.69 68 LEU A O 1
ATOM 518 N N . VAL A 1 69 ? -2.606 -40.339 -40.974 1.00 75.69 69 VAL A N 1
ATOM 519 C CA . VAL A 1 69 ? -4.017 -40.447 -40.572 1.00 75.69 69 VAL A CA 1
ATOM 520 C C . VAL A 1 69 ? -4.136 -40.785 -39.086 1.00 75.69 69 VAL A C 1
ATOM 522 O O . VAL A 1 69 ? -4.957 -40.188 -38.402 1.00 75.69 69 VAL A O 1
ATOM 525 N N . VAL A 1 70 ? -3.283 -41.666 -38.554 1.00 73.50 70 VAL A N 1
ATOM 526 C CA . VAL A 1 70 ? -3.212 -41.968 -37.117 1.00 73.50 70 VAL A CA 1
ATOM 527 C C . VAL A 1 70 ? -2.700 -40.761 -36.330 1.00 73.50 70 VAL A C 1
ATOM 529 O O . VAL A 1 70 ? -3.279 -40.440 -35.302 1.00 73.50 70 VAL A O 1
ATOM 532 N N . LEU A 1 71 ? -1.688 -40.036 -36.812 1.00 70.50 71 LEU A N 1
ATOM 533 C CA . LEU A 1 71 ? -1.209 -38.800 -36.182 1.00 70.50 71 LEU A CA 1
ATOM 534 C C . LEU A 1 71 ? -2.275 -37.698 -36.208 1.00 70.50 71 LEU A C 1
ATOM 536 O O . LEU A 1 71 ? -2.446 -37.004 -35.210 1.00 70.50 71 LEU A O 1
ATOM 540 N N . LEU A 1 72 ? -3.035 -37.566 -37.297 1.00 70.06 72 LEU A N 1
ATOM 541 C CA . LEU A 1 72 ? -4.163 -36.637 -37.401 1.00 70.06 72 LEU A CA 1
ATOM 542 C C . LEU A 1 72 ? -5.317 -37.052 -36.475 1.00 70.06 72 LEU A C 1
ATOM 544 O O . LEU A 1 72 ? -5.854 -36.200 -35.775 1.00 70.06 72 LEU A O 1
ATOM 548 N N . LEU A 1 73 ? -5.634 -38.348 -36.381 1.00 64.75 73 LEU A N 1
ATOM 549 C CA . LEU A 1 73 ? -6.648 -38.884 -35.462 1.00 64.75 73 LEU A CA 1
ATOM 550 C C . LEU A 1 73 ? -6.243 -38.723 -33.987 1.00 64.75 73 LEU A C 1
ATOM 552 O O . LEU A 1 73 ? -7.071 -38.345 -33.160 1.00 64.75 73 LEU A O 1
ATOM 556 N N . VAL A 1 74 ? -4.968 -38.935 -33.653 1.00 61.34 74 VAL A N 1
ATOM 557 C CA . VAL A 1 74 ? -4.409 -38.710 -32.307 1.00 61.34 74 VAL A CA 1
ATOM 558 C C . VAL A 1 74 ? -4.359 -37.213 -31.977 1.00 61.34 74 VAL A C 1
ATOM 560 O O . VAL A 1 74 ? -4.638 -36.829 -30.844 1.00 61.34 74 VAL A O 1
ATOM 563 N N . SER A 1 75 ? -4.121 -36.349 -32.968 1.00 59.75 75 SER A N 1
ATOM 564 C CA . SER A 1 75 ? -4.214 -34.890 -32.804 1.00 59.75 75 SER A CA 1
ATOM 565 C C . SER A 1 75 ? -5.653 -34.434 -32.530 1.00 59.75 75 SER A C 1
ATOM 567 O O . SER A 1 75 ? -5.860 -33.529 -31.726 1.00 59.75 75 SER A O 1
ATOM 569 N N . THR A 1 76 ? -6.658 -35.099 -33.116 1.00 54.53 76 THR A N 1
ATOM 570 C CA . THR A 1 76 ? -8.085 -34.843 -32.835 1.00 54.53 76 THR A CA 1
ATOM 571 C C . THR A 1 76 ? -8.604 -35.494 -31.548 1.00 54.53 76 THR A C 1
ATOM 573 O O . THR A 1 76 ? -9.698 -35.160 -31.103 1.00 54.53 76 THR A O 1
ATOM 576 N N . LEU A 1 77 ? -7.827 -36.393 -30.932 1.00 47.84 77 LEU A N 1
ATOM 577 C CA . LEU A 1 77 ? -8.123 -37.022 -29.637 1.00 47.84 77 LEU A CA 1
ATOM 578 C C . LEU A 1 77 ? -7.412 -36.339 -28.460 1.00 47.84 77 LEU A C 1
ATOM 580 O O . LEU A 1 77 ? -7.531 -36.793 -27.321 1.00 47.84 77 LEU A O 1
ATOM 584 N N . SER A 1 78 ? -6.718 -35.222 -28.699 1.00 46.00 78 SER A N 1
ATOM 585 C CA . SER A 1 78 ? -6.377 -34.317 -27.601 1.00 46.00 78 SER A CA 1
ATOM 586 C C . SER A 1 78 ? -7.690 -33.812 -27.003 1.00 46.00 78 SER A C 1
ATOM 588 O O . SER A 1 78 ? -8.540 -33.348 -27.767 1.00 46.00 78 SER A O 1
ATOM 590 N N . PRO A 1 79 ? -7.909 -33.890 -25.678 1.00 45.84 79 PRO A N 1
ATOM 591 C CA . PRO A 1 79 ? -9.123 -33.365 -25.084 1.00 45.84 79 PRO A CA 1
ATOM 592 C C . PRO A 1 79 ? -9.122 -31.846 -25.269 1.00 45.84 79 PRO A C 1
ATOM 594 O O . PRO A 1 79 ? -8.570 -31.094 -24.469 1.00 45.84 79 PRO A O 1
ATOM 597 N N . VAL A 1 80 ? -9.770 -31.376 -26.334 1.00 47.22 80 VAL A N 1
ATOM 598 C CA . VAL A 1 80 ? -10.240 -29.998 -26.467 1.00 47.22 80 VAL A CA 1
ATOM 599 C C . VAL A 1 80 ? -11.431 -29.863 -25.522 1.00 47.22 80 VAL A C 1
ATOM 601 O O . VAL A 1 80 ? -12.585 -29.863 -25.925 1.00 47.22 80 VAL A O 1
ATOM 604 N N . SER A 1 81 ? -11.149 -29.854 -24.223 1.00 52.75 81 SER A N 1
ATOM 605 C CA . SER A 1 81 ? -12.090 -29.480 -23.171 1.00 52.75 81 SER A CA 1
ATOM 606 C C . SER A 1 81 ? -11.323 -29.326 -21.862 1.00 52.75 81 SER A C 1
ATOM 608 O O . SER A 1 81 ? -11.265 -30.247 -21.051 1.00 52.75 81 SER A O 1
ATOM 610 N N . SER A 1 82 ? -10.728 -28.153 -21.643 1.00 52.53 82 SER A N 1
ATOM 611 C CA . SER A 1 82 ? -10.169 -27.808 -20.329 1.00 52.53 82 SER A CA 1
ATOM 612 C C . SER A 1 82 ? -10.666 -26.474 -19.782 1.00 52.53 82 SER A C 1
ATOM 614 O O . SER A 1 82 ? -10.671 -26.325 -18.568 1.00 52.53 82 SER A O 1
ATOM 616 N N . ASN A 1 83 ? -11.120 -25.521 -20.605 1.00 56.47 83 ASN A N 1
ATOM 617 C CA . ASN A 1 83 ? -11.485 -24.199 -20.074 1.00 56.47 83 ASN A CA 1
ATOM 618 C C . ASN A 1 83 ? -12.790 -24.201 -19.266 1.00 56.47 83 ASN A C 1
ATOM 620 O O . ASN A 1 83 ? -12.864 -23.514 -18.255 1.00 56.47 83 ASN A O 1
ATOM 624 N N . GLY A 1 84 ? -13.803 -24.975 -19.674 1.00 62.69 84 GLY A N 1
ATOM 625 C CA . GLY A 1 84 ? -15.080 -25.030 -18.951 1.00 62.69 84 GLY A CA 1
ATOM 626 C C . GLY A 1 84 ? -14.937 -25.678 -17.573 1.00 62.69 84 GLY A C 1
ATOM 627 O O . GLY A 1 84 ? -15.321 -25.089 -16.570 1.00 62.69 84 GLY A O 1
ATOM 628 N N . ASN A 1 85 ? -14.320 -26.861 -17.517 1.00 78.56 85 ASN A N 1
ATOM 629 C CA . ASN A 1 85 ? -14.139 -27.605 -16.267 1.00 78.56 85 ASN A CA 1
ATOM 630 C C . ASN A 1 85 ? -13.217 -26.867 -15.276 1.00 78.56 85 ASN A C 1
ATOM 632 O O . ASN A 1 85 ? -13.490 -26.828 -14.081 1.00 78.56 85 ASN A O 1
ATOM 636 N N . ASP A 1 86 ? -12.162 -26.225 -15.782 1.00 90.88 86 ASP A N 1
ATOM 637 C CA . ASP A 1 86 ? -11.247 -25.417 -14.974 1.00 90.88 86 ASP A CA 1
ATOM 638 C C . ASP A 1 86 ? -11.909 -24.150 -14.413 1.00 90.88 86 ASP A C 1
ATOM 640 O O . ASP A 1 86 ? -11.718 -23.828 -13.242 1.00 90.88 86 ASP A O 1
ATOM 644 N N . TYR A 1 87 ? -12.729 -23.457 -15.214 1.00 95.31 87 TYR A N 1
ATOM 645 C CA . TYR A 1 87 ? -13.474 -22.294 -14.736 1.00 95.31 87 TYR A CA 1
ATOM 646 C C . TYR A 1 87 ? -14.446 -22.671 -13.615 1.00 95.31 87 TYR A C 1
ATOM 648 O O . TYR A 1 87 ? -14.416 -22.031 -12.569 1.00 95.31 87 TYR A O 1
ATOM 656 N N . PHE A 1 88 ? -15.264 -23.718 -13.786 1.00 96.19 88 PHE A N 1
ATOM 657 C CA . PHE A 1 88 ? -16.223 -24.137 -12.753 1.00 96.19 88 PHE A CA 1
ATOM 658 C C . PHE A 1 88 ? -15.533 -24.603 -11.467 1.00 96.19 88 PHE A C 1
ATOM 660 O O . PHE A 1 88 ? -16.016 -24.323 -10.370 1.00 96.19 88 PHE A O 1
ATOM 667 N N . HIS A 1 89 ? -14.381 -25.267 -11.588 1.00 95.94 89 HIS A N 1
ATOM 668 C CA . HIS A 1 89 ? -13.555 -25.618 -10.439 1.00 95.94 89 HIS A CA 1
ATOM 669 C C . HIS A 1 89 ? -13.071 -24.367 -9.694 1.00 95.94 89 HIS A C 1
ATOM 671 O O . HIS A 1 89 ? -13.290 -24.238 -8.488 1.00 95.94 89 HIS A O 1
ATOM 677 N N . CYS A 1 90 ? -12.494 -23.408 -10.421 1.00 97.69 90 CYS A N 1
ATOM 678 C CA . CYS A 1 90 ? -12.046 -22.149 -9.840 1.00 97.69 90 CYS A CA 1
ATOM 679 C C . CYS A 1 90 ? -13.188 -21.323 -9.248 1.00 97.69 90 CYS A C 1
ATOM 681 O O . CYS A 1 90 ? -13.043 -20.751 -8.170 1.00 97.69 90 CYS A O 1
ATOM 683 N N . GLU A 1 91 ? -14.334 -21.276 -9.918 1.00 97.62 91 GLU A N 1
ATOM 684 C CA . GLU A 1 91 ? -15.528 -20.611 -9.416 1.00 97.62 91 GLU A CA 1
ATOM 685 C C . GLU A 1 91 ? -15.992 -21.242 -8.100 1.00 97.62 91 GLU A C 1
ATOM 687 O O . GLU A 1 91 ? -16.254 -20.515 -7.143 1.00 97.62 91 GLU A O 1
ATOM 692 N N . SER A 1 92 ? -16.035 -22.576 -8.014 1.00 97.06 92 SER A N 1
ATOM 693 C CA . SER A 1 92 ? -16.398 -23.276 -6.780 1.00 97.06 92 SER A CA 1
ATOM 694 C C . SER A 1 92 ? -15.425 -22.971 -5.641 1.00 97.06 92 SER A C 1
ATOM 696 O O . SER A 1 92 ? -15.879 -22.684 -4.536 1.00 97.06 92 SER A O 1
ATOM 698 N N . ILE A 1 93 ? -14.112 -22.986 -5.897 1.00 96.88 93 ILE A N 1
ATOM 699 C CA . ILE A 1 93 ? -13.092 -22.652 -4.890 1.00 96.88 93 ILE A CA 1
ATOM 700 C C . ILE A 1 93 ? -13.295 -21.229 -4.368 1.00 96.88 93 ILE A C 1
ATOM 702 O O . ILE A 1 93 ? -13.360 -21.012 -3.158 1.00 96.88 93 ILE A O 1
ATOM 706 N N . VAL A 1 94 ? -13.419 -20.257 -5.275 1.00 97.69 94 VAL A N 1
ATOM 707 C CA . VAL A 1 94 ? -13.524 -18.840 -4.911 1.00 97.69 94 VAL A CA 1
ATOM 708 C C . VAL A 1 94 ? -14.833 -18.556 -4.171 1.00 97.69 94 VAL A C 1
ATOM 710 O O . VAL A 1 94 ? -14.808 -17.845 -3.168 1.00 97.69 94 VAL A O 1
ATOM 713 N N . ARG A 1 95 ? -15.961 -19.128 -4.616 1.00 96.94 95 ARG A N 1
ATOM 714 C CA . ARG A 1 95 ? -17.262 -18.980 -3.944 1.00 96.94 95 ARG A CA 1
ATOM 715 C C . ARG A 1 95 ? -17.250 -19.589 -2.547 1.00 96.94 95 ARG A C 1
ATOM 717 O O . ARG A 1 95 ? -17.556 -18.888 -1.592 1.00 96.94 95 ARG A O 1
ATOM 724 N N . ASN A 1 96 ? -16.805 -20.839 -2.409 1.00 96.25 96 ASN A N 1
ATOM 725 C CA . ASN A 1 96 ? -16.741 -21.514 -1.109 1.00 96.25 96 ASN A CA 1
ATOM 726 C C . ASN A 1 96 ? -15.845 -20.750 -0.121 1.00 96.25 96 ASN A C 1
ATOM 728 O O . ASN A 1 96 ? -16.196 -20.578 1.047 1.00 96.25 96 ASN A O 1
ATOM 732 N N . TRP A 1 97 ? -14.699 -20.248 -0.594 1.00 96.56 97 TRP A N 1
ATOM 733 C CA . TRP A 1 97 ? -13.827 -19.395 0.210 1.00 96.56 97 TRP A CA 1
ATOM 734 C C . TRP A 1 97 ? -14.524 -18.090 0.623 1.00 96.56 97 TRP A C 1
ATOM 736 O O . TRP A 1 97 ? -14.445 -17.706 1.792 1.00 96.56 97 TRP A O 1
ATOM 746 N N . ALA A 1 98 ? -15.228 -17.419 -0.290 1.00 96.31 98 ALA A N 1
ATOM 747 C CA . ALA A 1 98 ? -15.936 -16.176 0.008 1.00 96.31 98 ALA A CA 1
ATOM 748 C C . ALA A 1 98 ? -17.085 -16.385 1.011 1.00 96.31 98 ALA A C 1
ATOM 750 O O . ALA A 1 98 ? -17.221 -15.611 1.962 1.00 96.31 98 ALA A O 1
ATOM 751 N N . ASP A 1 99 ? -17.840 -17.473 0.864 1.00 94.12 99 ASP A N 1
ATOM 752 C CA . ASP A 1 99 ? -18.919 -17.858 1.775 1.00 94.12 99 ASP A CA 1
ATOM 753 C C . ASP A 1 99 ? -18.370 -18.163 3.176 1.00 94.12 99 ASP A C 1
ATOM 755 O O . ASP A 1 99 ? -18.881 -17.648 4.168 1.00 94.12 99 ASP A O 1
ATOM 759 N N . SER A 1 100 ? -17.260 -18.905 3.275 1.00 91.12 100 SER A N 1
ATOM 760 C CA . SER A 1 100 ? -16.584 -19.167 4.558 1.00 91.12 100 SER A CA 1
ATOM 761 C C . SER A 1 100 ? -15.946 -17.922 5.193 1.00 91.12 100 SER A C 1
ATOM 763 O O . SER A 1 100 ? -15.767 -17.857 6.409 1.00 91.12 100 SER A O 1
ATOM 765 N N . SER A 1 101 ? -15.599 -16.927 4.369 1.00 88.88 101 SER A N 1
ATOM 766 C CA . SER A 1 101 ? -15.009 -15.654 4.800 1.00 88.88 101 SER A CA 1
ATOM 767 C C . SER A 1 101 ? -16.057 -14.649 5.271 1.00 88.88 101 SER A C 1
ATOM 769 O O . SER A 1 101 ? -15.687 -13.619 5.840 1.00 88.88 101 SER A O 1
ATOM 771 N N . SER A 1 102 ? -17.338 -14.923 5.025 1.00 75.81 102 SER A N 1
ATOM 772 C CA . SER A 1 102 ? -18.442 -14.091 5.479 1.00 75.81 102 SER A CA 1
ATOM 773 C C . SER A 1 102 ? -18.632 -14.301 6.977 1.00 75.81 1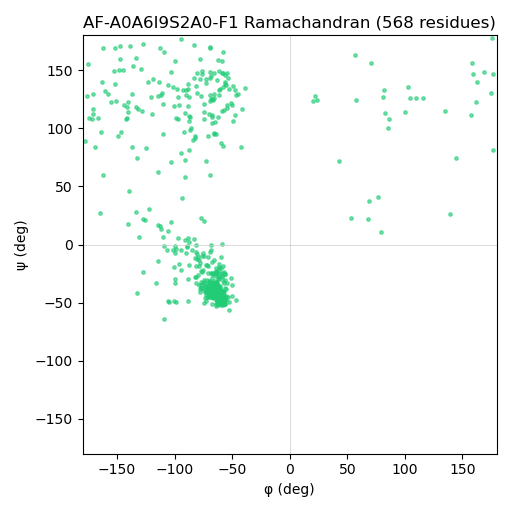02 SER A C 1
ATOM 775 O O . SER A 1 102 ? -19.063 -15.359 7.430 1.00 75.81 102 SER A O 1
ATOM 777 N N . GLU A 1 103 ? -18.266 -13.300 7.775 1.00 64.75 103 GLU A N 1
ATOM 778 C CA . GLU A 1 103 ? -18.427 -13.379 9.224 1.00 64.75 103 GLU A CA 1
ATOM 779 C C . GLU A 1 103 ? -19.923 -13.386 9.578 1.00 64.75 103 GLU A C 1
ATOM 781 O O . GLU A 1 103 ? -20.619 -12.387 9.421 1.00 64.75 103 GLU A O 1
ATOM 786 N N . SER A 1 104 ? -20.433 -14.513 10.084 1.00 45.03 104 SER A N 1
ATOM 787 C CA . SER A 1 104 ? -21.815 -14.666 10.568 1.00 45.03 104 SER A CA 1
ATOM 788 C C . SER A 1 104 ? -22.043 -14.043 11.958 1.00 45.03 104 SER A C 1
ATOM 790 O O . SER A 1 104 ? -22.924 -14.476 12.702 1.00 45.03 104 SER A O 1
ATOM 792 N N . GLY A 1 105 ? -21.206 -13.083 12.358 1.00 46.22 105 GLY A N 1
ATOM 793 C CA . GLY A 1 105 ? -21.243 -12.464 13.678 1.00 46.22 105 GLY A CA 1
ATOM 794 C C . GLY A 1 105 ? -22.283 -11.350 13.760 1.00 46.22 105 GLY A C 1
ATOM 795 O O . GLY A 1 105 ? -22.472 -10.581 12.818 1.00 46.22 105 GLY A O 1
ATOM 796 N N . VAL A 1 106 ? -22.943 -11.233 14.914 1.00 46.38 106 VAL A N 1
ATOM 797 C CA . VAL A 1 106 ? -23.657 -10.008 15.305 1.00 46.38 106 VAL A CA 1
ATOM 798 C C . VAL A 1 106 ? -22.702 -8.833 15.099 1.00 46.38 106 VAL A C 1
ATOM 800 O O . VAL A 1 106 ? -21.530 -8.952 15.447 1.00 46.38 106 VAL A O 1
ATOM 803 N N . ARG A 1 107 ? -23.189 -7.728 14.517 1.00 53.34 107 ARG A N 1
ATOM 804 C CA . ARG A 1 107 ? -22.427 -6.483 14.337 1.00 53.34 107 ARG A CA 1
ATOM 805 C C . ARG A 1 107 ? -21.944 -5.983 15.704 1.00 53.34 107 ARG A C 1
ATOM 807 O O . ARG A 1 107 ? -22.631 -5.188 16.340 1.00 53.34 107 ARG A O 1
ATOM 814 N N . GLU A 1 108 ? -20.807 -6.492 16.174 1.00 56.66 108 GLU A N 1
ATOM 815 C CA . GLU A 1 108 ? -20.118 -5.967 17.346 1.00 56.66 108 GLU A CA 1
ATOM 816 C C . GLU A 1 108 ? -19.843 -4.487 17.105 1.00 56.66 108 GLU A C 1
ATOM 818 O O . GLU A 1 108 ? -19.631 -4.049 15.967 1.00 56.66 108 GLU A O 1
ATOM 823 N N . ASP A 1 109 ? -19.886 -3.706 18.178 1.00 62.41 109 ASP A N 1
ATOM 824 C CA . ASP A 1 109 ? -19.666 -2.275 18.098 1.00 62.41 109 ASP A CA 1
ATOM 825 C C . ASP A 1 109 ? -18.235 -1.980 17.624 1.00 62.41 109 ASP A C 1
ATOM 827 O O . ASP A 1 109 ? -17.283 -1.917 18.404 1.00 62.41 109 ASP A O 1
ATOM 831 N N . LYS A 1 110 ? -18.091 -1.773 16.311 1.00 74.00 110 LYS A N 1
ATOM 832 C CA . LYS A 1 110 ? -16.826 -1.424 15.657 1.00 74.00 110 LYS A CA 1
ATOM 833 C C . LYS A 1 110 ? -16.221 -0.119 16.165 1.00 74.00 110 LYS A C 1
ATOM 835 O O . LYS A 1 110 ? -15.102 0.205 15.778 1.00 74.00 110 LYS A O 1
ATOM 840 N N . SER A 1 111 ? -16.963 0.668 16.949 1.00 77.88 111 SER A N 1
ATOM 841 C CA . SER A 1 111 ? -16.490 1.947 17.463 1.00 77.88 111 SER A CA 1
ATOM 842 C C . SER A 1 111 ? -15.552 1.802 18.662 1.00 77.88 111 SER A C 1
ATOM 844 O O . SER A 1 111 ? -14.775 2.723 18.914 1.00 77.88 111 SER A O 1
ATOM 846 N N . THR A 1 112 ? -15.548 0.645 19.335 1.00 88.56 112 THR A N 1
ATOM 847 C CA . THR A 1 112 ? -14.740 0.413 20.538 1.00 88.56 112 THR A CA 1
ATOM 848 C C . THR A 1 112 ? -13.423 -0.306 20.219 1.00 88.56 112 THR A C 1
ATOM 850 O O . THR A 1 112 ? -13.385 -1.371 19.601 1.00 88.56 112 THR A O 1
ATOM 853 N N . LEU A 1 113 ? -12.313 0.283 20.662 1.00 92.88 113 LEU A N 1
ATOM 854 C CA . LEU A 1 113 ? -10.968 -0.272 20.572 1.00 92.88 113 LEU A CA 1
ATOM 855 C C . LEU A 1 113 ? -10.822 -1.478 21.510 1.00 92.88 113 LEU A C 1
ATOM 857 O O . LEU A 1 113 ? -10.979 -1.362 22.724 1.00 92.88 113 LEU A O 1
ATOM 861 N N . LYS A 1 114 ? -10.436 -2.618 20.941 1.00 92.50 114 LYS A N 1
ATOM 862 C CA . LYS A 1 114 ? -10.060 -3.837 21.662 1.00 92.50 114 LYS A CA 1
ATOM 863 C C . LYS A 1 114 ? -8.591 -3.775 22.110 1.00 92.50 114 LYS A C 1
ATOM 865 O O . LYS A 1 114 ? -7.848 -2.874 21.731 1.00 92.50 114 LYS A O 1
ATOM 870 N N . ASP A 1 115 ? -8.169 -4.741 22.921 1.00 90.69 115 ASP A N 1
ATOM 871 C CA . ASP A 1 115 ? -6.852 -4.731 23.577 1.00 90.69 115 ASP A CA 1
ATOM 872 C C . ASP A 1 115 ? -5.653 -4.742 22.605 1.00 90.69 115 ASP A C 1
ATOM 874 O O . ASP A 1 115 ? -4.669 -4.029 22.818 1.00 90.69 115 ASP A O 1
ATOM 878 N N . LEU A 1 116 ? -5.745 -5.506 21.511 1.00 92.81 116 LEU A N 1
ATOM 879 C CA . LEU A 1 116 ? -4.731 -5.563 20.461 1.00 92.81 116 LEU A CA 1
ATOM 880 C C . LEU A 1 116 ? -5.142 -4.701 19.263 1.00 92.81 116 LEU A C 1
ATOM 882 O O . LEU A 1 116 ? -6.121 -4.990 18.574 1.00 92.81 116 LEU A O 1
ATOM 886 N N . LEU A 1 117 ? -4.335 -3.691 18.943 1.00 95.19 117 LEU A N 1
ATOM 887 C CA . LEU A 1 117 ? -4.454 -2.930 17.705 1.00 95.19 117 LEU A CA 1
ATOM 888 C C . LEU A 1 117 ? -3.586 -3.559 16.610 1.00 95.19 117 LEU A C 1
ATOM 890 O O . LEU A 1 117 ? -2.354 -3.508 16.658 1.00 95.19 117 LEU A O 1
ATOM 894 N N . PHE A 1 118 ? -4.226 -4.105 15.580 1.00 95.25 118 PHE A N 1
ATOM 895 C CA . PHE A 1 118 ? -3.565 -4.566 14.368 1.00 95.25 118 PHE A CA 1
ATOM 896 C C . PHE A 1 118 ? -3.638 -3.492 13.276 1.00 95.25 118 PHE A C 1
ATOM 898 O O . PHE A 1 118 ? -4.677 -3.246 12.666 1.00 95.25 118 PHE A O 1
ATOM 905 N N . PHE A 1 119 ? -2.501 -2.862 12.984 1.00 96.62 119 PHE A N 1
ATOM 906 C CA . PHE A 1 119 ? -2.360 -2.004 11.817 1.00 96.62 119 PHE A CA 1
ATOM 907 C C . PHE A 1 119 ? -1.974 -2.836 10.588 1.00 96.62 119 PHE A C 1
ATOM 909 O O . PHE A 1 119 ? -0.797 -3.159 10.377 1.00 96.62 119 PHE A O 1
ATOM 916 N N . LEU A 1 120 ? -2.974 -3.131 9.754 1.00 96.50 120 LEU A N 1
ATOM 917 C CA . LEU A 1 120 ? -2.791 -3.728 8.436 1.00 96.50 120 LEU A CA 1
ATOM 918 C C . LEU A 1 120 ? -2.178 -2.679 7.500 1.00 96.50 120 LEU A C 1
ATOM 920 O O . LEU A 1 120 ? -2.878 -1.852 6.907 1.00 96.50 120 LEU A O 1
ATOM 924 N N . HIS A 1 121 ? -0.850 -2.671 7.397 1.00 96.00 121 HIS A N 1
ATOM 925 C CA . HIS A 1 121 ? -0.127 -1.647 6.65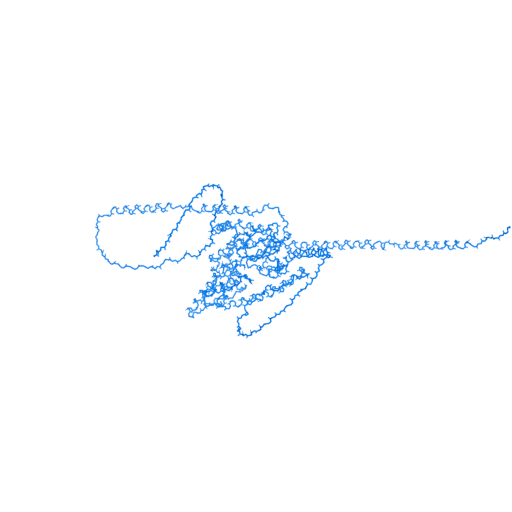5 1.00 96.00 121 HIS A CA 1
ATOM 926 C C . HIS A 1 121 ? -0.014 -2.028 5.179 1.00 96.00 121 HIS A C 1
ATOM 928 O O . HIS A 1 121 ? 0.896 -2.748 4.759 1.00 96.00 121 HIS A O 1
ATOM 934 N N . VAL A 1 122 ? -0.910 -1.452 4.374 1.00 97.44 122 VAL A N 1
ATOM 935 C CA . VAL A 1 122 ? -0.831 -1.545 2.917 1.00 97.44 122 VAL A CA 1
ATOM 936 C C . VAL A 1 122 ? 0.396 -0.775 2.402 1.00 97.44 122 VAL A C 1
ATOM 938 O O . VAL A 1 122 ? 0.566 0.409 2.708 1.00 97.44 122 VAL A O 1
ATOM 941 N N . PRO A 1 123 ? 1.298 -1.396 1.623 1.00 96.75 123 PRO A N 1
ATOM 942 C CA . PRO A 1 123 ? 2.488 -0.726 1.127 1.00 96.75 123 PRO A CA 1
ATOM 943 C C . PRO A 1 123 ? 2.157 0.544 0.335 1.00 96.75 123 PRO A C 1
ATOM 945 O O . PRO A 1 123 ? 1.273 0.568 -0.520 1.00 96.75 123 PRO A O 1
ATOM 948 N N . ARG A 1 124 ? 2.948 1.597 0.582 1.00 96.06 124 ARG A N 1
ATOM 949 C CA . ARG A 1 124 ? 2.888 2.899 -0.117 1.00 96.06 124 ARG A CA 1
ATOM 950 C C . ARG A 1 124 ? 1.628 3.740 0.137 1.00 96.06 124 ARG A C 1
ATOM 952 O O . ARG A 1 124 ? 1.387 4.691 -0.608 1.00 96.06 124 ARG A O 1
ATOM 959 N N . THR A 1 125 ? 0.933 3.500 1.249 1.00 96.69 125 THR A N 1
ATOM 960 C CA . THR A 1 125 ? -0.203 4.315 1.733 1.00 96.69 125 THR A CA 1
ATOM 961 C C . THR A 1 125 ? 0.170 5.240 2.906 1.00 96.69 125 THR A C 1
ATOM 963 O O . THR A 1 125 ? -0.660 5.711 3.673 1.00 96.69 125 THR A O 1
ATOM 966 N N . GLY A 1 126 ? 1.468 5.508 3.094 1.00 92.12 126 GLY A N 1
ATOM 967 C CA . GLY A 1 126 ? 1.946 6.391 4.165 1.00 92.12 126 GLY A CA 1
ATOM 968 C C . GLY A 1 126 ? 2.003 5.748 5.557 1.00 92.12 126 GLY A C 1
ATOM 969 O O . GLY A 1 126 ? 2.277 6.452 6.531 1.00 92.12 126 GLY A O 1
ATOM 970 N N . GLY A 1 127 ? 1.837 4.428 5.677 1.00 92.06 127 GLY A N 1
ATOM 971 C CA . GLY A 1 127 ? 1.827 3.758 6.980 1.00 92.06 127 GLY A CA 1
ATOM 972 C C . GLY A 1 127 ? 3.134 3.853 7.772 1.00 92.06 127 GLY A C 1
ATOM 973 O O . GLY A 1 127 ? 3.090 3.867 8.996 1.00 92.06 127 GLY A O 1
ATOM 974 N N . ARG A 1 128 ? 4.300 4.069 7.137 1.00 89.81 128 ARG A N 1
ATOM 975 C CA . ARG A 1 128 ? 5.538 4.407 7.878 1.00 89.81 128 ARG A CA 1
ATOM 976 C C . ARG A 1 128 ? 5.388 5.693 8.698 1.00 89.81 128 ARG A C 1
ATOM 978 O O . ARG A 1 128 ? 5.930 5.770 9.797 1.00 89.81 128 ARG A O 1
ATOM 985 N N . THR A 1 129 ? 4.698 6.695 8.157 1.00 92.94 129 THR A N 1
ATOM 986 C CA . THR A 1 129 ? 4.441 7.957 8.859 1.00 92.94 129 THR A CA 1
ATOM 987 C C . THR A 1 129 ? 3.502 7.721 10.033 1.00 92.94 129 THR A C 1
ATOM 989 O O . THR A 1 129 ? 3.804 8.172 11.129 1.00 92.94 129 THR A O 1
ATOM 992 N N . TYR A 1 130 ? 2.424 6.955 9.846 1.00 93.56 130 TYR A N 1
ATOM 993 C CA . TYR A 1 130 ? 1.503 6.619 10.937 1.00 93.56 130 TYR A CA 1
ATOM 994 C C . TYR A 1 130 ? 2.178 5.797 12.029 1.00 93.56 130 TYR A C 1
ATOM 996 O O . TYR A 1 130 ? 2.119 6.160 13.198 1.00 93.56 130 TYR A O 1
ATOM 1004 N N . PHE A 1 131 ? 2.904 4.745 11.661 1.00 92.31 131 PHE A N 1
ATOM 1005 C CA . PHE A 1 131 ? 3.625 3.941 12.636 1.00 92.31 131 PHE A CA 1
ATOM 1006 C C . PHE A 1 131 ? 4.618 4.782 13.443 1.00 92.31 131 PHE A C 1
ATOM 1008 O O . PHE A 1 131 ? 4.585 4.787 14.668 1.00 92.31 131 PHE A O 1
ATOM 1015 N N . HIS A 1 132 ? 5.477 5.541 12.761 1.00 91.38 132 HIS A N 1
ATOM 1016 C CA . HIS A 1 132 ? 6.558 6.254 13.430 1.00 91.38 132 HIS A CA 1
ATOM 1017 C C . HIS A 1 132 ? 6.108 7.523 14.166 1.00 91.38 132 HIS A C 1
ATOM 1019 O O . HIS A 1 132 ? 6.678 7.847 15.203 1.00 91.38 132 HIS A O 1
ATOM 1025 N N . CYS A 1 133 ? 5.150 8.270 13.613 1.00 93.38 133 CYS A N 1
ATOM 1026 C CA . CYS A 1 133 ? 4.752 9.575 14.141 1.00 93.38 133 CYS A CA 1
ATOM 1027 C C . CYS A 1 133 ? 3.468 9.537 14.982 1.00 93.38 133 CYS A C 1
ATOM 1029 O O . CYS A 1 133 ? 3.277 10.460 15.764 1.00 93.38 133 CYS A O 1
ATOM 1031 N N . PHE A 1 134 ? 2.624 8.503 14.859 1.00 92.19 134 PHE A N 1
ATOM 1032 C CA . PHE A 1 134 ? 1.458 8.301 15.732 1.00 92.19 134 PHE A CA 1
ATOM 1033 C C . PHE A 1 134 ? 1.638 7.118 16.672 1.00 92.19 134 PHE A C 1
ATOM 1035 O O . PHE A 1 134 ? 1.675 7.298 17.881 1.00 92.19 134 PHE A O 1
ATOM 1042 N N . LEU A 1 135 ? 1.745 5.903 16.132 1.00 93.62 135 LEU A N 1
ATOM 1043 C CA . LEU A 1 135 ? 1.620 4.691 16.945 1.00 93.62 135 LEU A CA 1
ATOM 1044 C C . LEU A 1 135 ? 2.747 4.572 17.975 1.00 93.62 135 LEU A C 1
ATOM 1046 O O . LEU A 1 135 ? 2.474 4.290 19.132 1.00 93.62 135 LEU A O 1
ATOM 1050 N N . ARG A 1 136 ? 3.986 4.920 17.610 1.00 91.69 136 ARG A N 1
ATOM 1051 C CA . ARG A 1 136 ? 5.119 4.995 18.555 1.00 91.69 136 ARG A CA 1
ATOM 1052 C C . ARG A 1 136 ? 5.039 6.142 19.572 1.00 91.69 136 ARG A C 1
ATOM 1054 O O . ARG A 1 136 ? 5.916 6.257 20.419 1.00 91.69 136 ARG A O 1
ATOM 1061 N N . LYS A 1 137 ? 4.054 7.036 19.449 1.00 91.56 137 LYS A N 1
ATOM 1062 C CA . LYS A 1 137 ? 3.728 8.054 20.462 1.00 91.56 137 LYS A CA 1
ATOM 1063 C C . LYS A 1 137 ? 2.589 7.617 21.382 1.00 91.56 137 LYS A C 1
ATOM 1065 O O . LYS A 1 137 ? 2.433 8.210 22.439 1.00 91.56 137 LYS A O 1
ATOM 1070 N N . LEU A 1 138 ? 1.828 6.603 20.973 1.00 91.44 138 LEU A N 1
ATOM 1071 C CA . LEU A 1 138 ? 0.701 6.038 21.712 1.00 91.44 138 LEU A CA 1
ATOM 1072 C C . LEU A 1 138 ? 1.071 4.757 22.469 1.00 91.44 138 LEU A C 1
ATOM 1074 O O . LEU A 1 138 ? 0.538 4.512 23.541 1.00 91.44 138 LEU A O 1
ATOM 1078 N N . TYR A 1 139 ? 1.983 3.956 21.919 1.00 91.19 139 TYR A N 1
ATOM 1079 C CA . TYR A 1 139 ? 2.413 2.680 22.482 1.00 91.19 139 TYR A CA 1
ATOM 1080 C C . TYR A 1 139 ? 3.905 2.707 22.800 1.00 91.19 139 TYR A C 1
ATOM 1082 O O . TYR A 1 139 ? 4.710 3.249 22.036 1.00 91.19 139 TYR A O 1
ATOM 1090 N N . THR A 1 140 ? 4.279 2.080 23.912 1.00 88.44 140 THR A N 1
ATOM 1091 C CA . THR A 1 140 ? 5.683 1.884 24.284 1.00 88.44 140 THR A CA 1
ATOM 1092 C C . THR A 1 140 ? 6.309 0.739 23.488 1.00 88.44 140 THR A C 1
ATOM 1094 O O . THR A 1 140 ? 5.624 -0.164 23.007 1.00 88.44 140 THR A O 1
ATOM 1097 N N . SER A 1 141 ? 7.642 0.712 23.403 1.00 84.56 141 SER A N 1
ATOM 1098 C CA . SER A 1 141 ? 8.368 -0.386 22.744 1.00 84.56 141 SER A CA 1
ATOM 1099 C C . SER A 1 141 ? 8.086 -1.763 23.368 1.00 84.56 141 SER A C 1
ATOM 1101 O O . SER A 1 141 ? 8.237 -2.768 22.685 1.00 84.56 141 SER A O 1
ATOM 1103 N N . ALA A 1 142 ? 7.689 -1.821 24.646 1.00 85.69 142 ALA A N 1
ATOM 1104 C CA . ALA A 1 142 ? 7.317 -3.063 25.328 1.00 85.69 142 ALA A CA 1
ATOM 1105 C C . ALA A 1 142 ? 5.914 -3.564 24.942 1.00 85.69 142 ALA A C 1
ATOM 1107 O O . ALA A 1 142 ? 5.640 -4.752 25.082 1.00 85.69 142 ALA A O 1
ATOM 1108 N N . GLN A 1 143 ? 5.053 -2.662 24.454 1.00 89.19 143 GLN A N 1
ATOM 1109 C CA . GLN A 1 143 ? 3.708 -2.962 23.959 1.00 89.19 143 GLN A CA 1
ATOM 1110 C C . GLN A 1 143 ? 3.691 -3.351 22.469 1.00 89.19 143 GLN A C 1
ATOM 1112 O O . GLN A 1 143 ? 2.712 -3.928 21.984 1.00 89.19 143 GLN A O 1
ATOM 1117 N N . GLU A 1 144 ? 4.762 -3.027 21.731 1.00 88.75 144 GLU A N 1
ATOM 1118 C CA . GLU A 1 144 ? 4.965 -3.481 20.355 1.00 88.75 144 GLU A CA 1
ATOM 1119 C C . GLU A 1 144 ? 5.186 -4.997 20.330 1.00 88.75 144 GLU A C 1
ATOM 1121 O O . GLU A 1 144 ? 6.111 -5.535 20.943 1.00 88.75 144 GLU A O 1
ATOM 1126 N N . CYS A 1 145 ? 4.363 -5.700 19.558 1.00 86.81 145 CYS A N 1
ATOM 1127 C CA . CYS A 1 145 ? 4.528 -7.130 19.374 1.00 86.81 145 CYS A CA 1
ATOM 1128 C C . CYS A 1 145 ? 5.846 -7.440 18.630 1.00 86.81 145 CYS A C 1
ATOM 1130 O O . CYS A 1 145 ? 6.268 -6.661 17.762 1.00 86.81 145 CYS A O 1
ATOM 1132 N N . PRO A 1 146 ? 6.504 -8.583 18.913 1.00 79.44 146 PRO A N 1
ATOM 1133 C CA . PRO A 1 146 ? 7.747 -8.955 18.250 1.00 79.44 146 PRO A CA 1
ATOM 1134 C C . PRO A 1 146 ? 7.631 -8.913 16.725 1.00 79.44 146 PRO A C 1
ATOM 1136 O O . PRO A 1 146 ? 6.688 -9.421 16.124 1.00 79.44 146 PRO A O 1
ATOM 1139 N N . ARG A 1 147 ? 8.619 -8.307 16.068 1.00 72.44 147 ARG A N 1
ATOM 1140 C CA . ARG A 1 147 ? 8.582 -8.141 14.613 1.00 72.44 147 ARG A CA 1
ATOM 1141 C C . ARG A 1 147 ? 8.714 -9.482 13.900 1.00 72.44 147 ARG A C 1
ATOM 1143 O O . ARG A 1 147 ? 9.706 -10.185 14.076 1.00 72.44 147 ARG A O 1
ATOM 1150 N N . SER A 1 148 ? 7.752 -9.761 13.030 1.00 62.34 148 SER A N 1
ATOM 1151 C CA . SER A 1 148 ? 7.702 -10.954 12.194 1.00 62.34 148 SER A CA 1
ATOM 1152 C C . SER A 1 148 ? 7.159 -10.553 10.827 1.00 62.34 148 SER A C 1
ATOM 1154 O O . SER A 1 148 ? 5.996 -10.192 10.730 1.00 62.34 148 SER A O 1
ATOM 1156 N N . TYR A 1 149 ? 8.015 -10.538 9.802 1.00 59.84 149 TYR A N 1
ATOM 1157 C CA . TYR A 1 149 ? 7.668 -10.072 8.445 1.00 59.84 149 TYR A CA 1
ATOM 1158 C C . TYR A 1 149 ? 7.659 -11.210 7.407 1.00 59.84 149 TYR A C 1
ATOM 1160 O O . TYR A 1 149 ? 7.673 -10.967 6.200 1.00 59.84 149 TYR A O 1
ATOM 1168 N N . ASP A 1 150 ? 7.688 -12.455 7.884 1.00 52.59 150 ASP A N 1
ATOM 1169 C CA . ASP A 1 150 ? 7.653 -13.667 7.065 1.00 52.59 150 ASP A CA 1
ATOM 1170 C C . ASP A 1 150 ? 6.643 -14.704 7.581 1.00 52.59 150 ASP A C 1
ATOM 1172 O O . ASP A 1 150 ? 5.942 -15.328 6.791 1.00 52.59 150 ASP A O 1
ATOM 1176 N N . LYS A 1 151 ? 6.565 -14.898 8.902 1.00 61.00 151 LYS A N 1
ATOM 1177 C CA . LYS A 1 151 ? 5.582 -15.731 9.614 1.00 61.00 151 LYS A CA 1
ATOM 1178 C C . LYS A 1 151 ? 5.402 -15.166 11.008 1.00 61.00 151 LYS A C 1
ATOM 1180 O O . LYS A 1 151 ? 6.383 -14.691 11.557 1.00 61.00 151 LYS A O 1
ATOM 1185 N N . LEU A 1 152 ? 4.232 -15.282 11.632 1.00 68.75 152 LEU A N 1
ATOM 1186 C CA . LEU A 1 152 ? 4.074 -14.979 13.059 1.00 68.75 152 LEU A CA 1
ATOM 1187 C C . LEU A 1 152 ? 4.942 -15.942 13.898 1.00 68.75 152 LEU A C 1
ATOM 1189 O O . LEU A 1 152 ? 4.670 -17.139 13.931 1.00 68.75 152 LEU A O 1
ATOM 1193 N N . ARG A 1 153 ? 6.023 -15.440 14.513 1.00 69.62 153 ARG A N 1
ATOM 1194 C CA . ARG A 1 153 ? 6.993 -16.230 15.311 1.00 69.62 153 ARG A CA 1
ATOM 1195 C C . ARG A 1 153 ? 6.847 -16.012 16.819 1.00 69.62 153 ARG A C 1
ATOM 1197 O O . ARG A 1 153 ? 7.731 -16.378 17.589 1.00 69.62 153 ARG A O 1
ATOM 1204 N N . PHE A 1 154 ? 5.765 -15.373 17.232 1.00 73.81 154 PHE A N 1
ATOM 1205 C CA . PHE A 1 154 ? 5.452 -15.111 18.625 1.00 73.81 154 PHE A CA 1
ATOM 1206 C C . PHE A 1 154 ? 3.994 -15.467 18.887 1.00 73.81 154 PHE A C 1
ATOM 1208 O O . PHE A 1 154 ? 3.196 -15.568 17.958 1.00 73.81 154 PHE A O 1
ATOM 1215 N N . ASP A 1 155 ? 3.677 -15.658 20.158 1.00 75.31 155 ASP A N 1
ATOM 1216 C CA . ASP A 1 155 ? 2.315 -15.887 20.611 1.00 75.31 155 ASP A CA 1
ATOM 1217 C C . ASP A 1 155 ? 1.633 -14.531 20.874 1.00 75.31 155 ASP A C 1
ATOM 1219 O O . ASP A 1 155 ? 2.040 -13.828 21.807 1.00 75.31 155 ASP A O 1
ATOM 1223 N N . PRO A 1 156 ? 0.650 -14.127 20.048 1.00 74.69 156 PRO A N 1
ATOM 1224 C CA . PRO A 1 156 ? -0.042 -12.849 20.181 1.00 74.69 156 PRO A CA 1
ATOM 1225 C C . PRO A 1 156 ? -1.042 -12.842 21.340 1.00 74.69 156 PRO A C 1
ATOM 1227 O O . PRO A 1 156 ? -1.572 -11.785 21.660 1.00 74.69 156 PRO A O 1
ATOM 1230 N N . SER A 1 157 ? -1.299 -13.986 21.988 1.00 72.00 157 SER A N 1
ATOM 1231 C CA . SER A 1 157 ? -2.165 -14.045 23.170 1.00 72.00 157 SER A CA 1
ATOM 1232 C C . SER A 1 157 ? -1.516 -13.428 24.416 1.00 72.00 157 SER A C 1
ATOM 1234 O O . SER A 1 157 ? -2.224 -13.073 25.365 1.00 72.00 157 SER A O 1
ATOM 1236 N N . LYS A 1 158 ? -0.183 -13.253 24.405 1.00 73.19 158 LYS A N 1
ATOM 1237 C CA . LYS A 1 158 ? 0.587 -12.686 25.517 1.00 73.19 158 LYS A CA 1
ATOM 1238 C C . LYS A 1 158 ? 0.141 -11.249 25.832 1.00 73.19 158 LYS A C 1
ATOM 1240 O O . LYS A 1 158 ? 0.089 -10.426 24.921 1.00 73.19 158 LYS A O 1
ATOM 1245 N N . PRO A 1 159 ? -0.073 -10.905 27.115 1.00 67.81 159 PRO A N 1
ATOM 1246 C CA . PRO A 1 159 ? -0.723 -9.652 27.525 1.00 67.81 159 PRO A CA 1
ATOM 1247 C C . PRO A 1 159 ? 0.054 -8.384 27.145 1.00 67.81 159 PRO A C 1
ATOM 1249 O O . PRO A 1 159 ? -0.535 -7.327 26.964 1.00 67.81 159 PRO A O 1
ATOM 1252 N N . ASN A 1 160 ? 1.373 -8.479 26.965 1.00 80.44 160 ASN A N 1
ATOM 1253 C CA . ASN A 1 160 ? 2.194 -7.318 26.615 1.00 80.44 160 ASN A CA 1
ATOM 1254 C C . ASN A 1 160 ? 2.163 -6.978 25.113 1.00 80.44 160 ASN A C 1
ATOM 1256 O O . ASN A 1 160 ? 2.722 -5.968 24.716 1.00 80.44 160 ASN A O 1
ATOM 1260 N N . CYS A 1 161 ? 1.535 -7.788 24.258 1.00 86.62 161 CYS A N 1
ATOM 1261 C CA . CYS A 1 161 ? 1.410 -7.504 22.826 1.00 86.62 161 CYS A CA 1
ATOM 1262 C C . CYS A 1 161 ? 0.106 -6.740 22.562 1.00 86.62 161 CYS A C 1
ATOM 1264 O O . CYS A 1 161 ? -0.955 -7.344 22.445 1.00 86.62 161 CYS A O 1
ATOM 1266 N N . ARG A 1 162 ? 0.193 -5.404 22.469 1.00 91.62 162 ARG A N 1
ATOM 1267 C CA . ARG A 1 162 ? -0.967 -4.509 22.257 1.00 91.62 162 ARG A CA 1
ATOM 1268 C C . ARG A 1 162 ? -0.950 -3.782 20.914 1.00 91.62 162 ARG A C 1
ATOM 1270 O O . ARG A 1 162 ? -1.969 -3.244 20.493 1.00 91.62 162 ARG A O 1
ATOM 1277 N N . LEU A 1 163 ? 0.189 -3.775 20.218 1.00 93.12 163 LEU A N 1
ATOM 1278 C CA . LEU A 1 163 ? 0.322 -3.171 18.894 1.00 93.12 163 LEU A CA 1
ATOM 1279 C C . LEU A 1 163 ? 1.050 -4.101 17.923 1.00 93.12 163 LEU A C 1
ATOM 1281 O O . LEU A 1 163 ? 2.246 -4.363 18.076 1.00 93.12 163 LEU A O 1
ATOM 1285 N N . MET A 1 164 ? 0.364 -4.500 16.853 1.00 91.56 164 MET A N 1
ATOM 1286 C CA . MET A 1 164 ? 0.959 -5.229 15.737 1.00 91.56 164 MET A CA 1
ATOM 1287 C C . MET A 1 164 ? 0.918 -4.395 14.457 1.00 91.56 164 MET A C 1
ATOM 1289 O O . MET A 1 164 ? -0.137 -3.924 14.044 1.00 91.56 164 MET A O 1
ATOM 1293 N N . VAL A 1 165 ? 2.067 -4.239 13.795 1.00 91.50 165 VAL A N 1
ATOM 1294 C CA . VAL A 1 165 ? 2.174 -3.528 12.513 1.00 91.50 165 VAL A CA 1
ATOM 1295 C C . VAL A 1 165 ? 2.969 -4.363 11.524 1.00 91.50 165 VAL A C 1
ATOM 1297 O O . VAL A 1 165 ? 4.162 -4.604 11.723 1.00 91.50 165 VAL A O 1
ATOM 1300 N N . THR A 1 166 ? 2.335 -4.771 10.429 1.00 89.56 166 THR A N 1
ATOM 1301 C CA . THR A 1 166 ? 2.986 -5.593 9.403 1.00 89.56 166 THR A CA 1
ATOM 1302 C C . THR A 1 166 ? 2.458 -5.287 8.004 1.00 89.56 166 THR A C 1
ATOM 1304 O O . THR A 1 166 ? 1.388 -4.704 7.842 1.00 89.56 166 THR A O 1
ATOM 1307 N N . HIS A 1 167 ? 3.256 -5.655 7.000 1.00 92.19 167 HIS A N 1
ATOM 1308 C CA . HIS A 1 167 ? 2.831 -5.710 5.603 1.00 92.19 167 HIS A CA 1
ATOM 1309 C C . HIS A 1 167 ? 2.274 -7.092 5.225 1.00 92.19 167 HIS A C 1
ATOM 1311 O O . HIS A 1 167 ? 1.979 -7.311 4.055 1.00 92.19 167 HIS A O 1
ATOM 1317 N N . ASP A 1 168 ? 2.152 -8.033 6.165 1.00 91.00 168 ASP A N 1
ATOM 1318 C CA . ASP A 1 168 ? 1.360 -9.238 5.918 1.00 91.00 168 ASP A CA 1
ATOM 1319 C C . ASP A 1 168 ? -0.086 -8.847 5.573 1.00 91.00 168 ASP A C 1
ATOM 1321 O O . ASP A 1 168 ? -0.513 -7.697 5.734 1.00 91.00 168 ASP A O 1
ATOM 1325 N N . ASP A 1 169 ? -0.835 -9.803 5.045 1.00 94.31 169 ASP A N 1
ATOM 1326 C CA . ASP A 1 169 ? -2.225 -9.592 4.676 1.00 94.31 169 ASP A CA 1
ATOM 1327 C C . ASP A 1 169 ? -3.191 -10.009 5.791 1.00 94.31 169 ASP A C 1
ATOM 1329 O O . ASP A 1 169 ? -2.800 -10.508 6.850 1.00 94.31 169 ASP A O 1
ATOM 1333 N N . TYR A 1 170 ? -4.482 -9.791 5.554 1.00 95.19 170 TYR A N 1
ATOM 1334 C CA . TYR A 1 170 ? -5.529 -10.051 6.537 1.00 95.19 170 TYR A CA 1
ATOM 1335 C C . TYR A 1 170 ? -5.621 -11.524 6.968 1.00 95.19 170 TYR A C 1
ATOM 1337 O O . TYR A 1 170 ? -6.171 -11.805 8.028 1.00 95.19 170 TYR A O 1
ATOM 1345 N N . SER A 1 171 ? -5.038 -12.479 6.228 1.00 92.75 171 SER A N 1
ATOM 1346 C CA . SER A 1 171 ? -5.019 -13.892 6.645 1.00 92.75 171 SER A CA 1
ATOM 1347 C C . SER A 1 171 ? -4.312 -14.097 7.990 1.00 92.75 171 SER A C 1
ATOM 1349 O O . SER A 1 171 ? -4.560 -15.085 8.681 1.00 92.75 171 SER A O 1
ATOM 1351 N N . LEU A 1 172 ? -3.479 -13.140 8.408 1.00 90.25 172 LEU A N 1
ATOM 1352 C CA . LEU A 1 172 ? -2.865 -13.108 9.727 1.00 90.25 172 LEU A CA 1
ATOM 1353 C C . LEU A 1 172 ? -3.892 -13.091 10.872 1.00 90.25 172 LEU A C 1
ATOM 1355 O O . LEU A 1 172 ? -3.597 -13.628 11.936 1.00 90.25 172 LEU A O 1
ATOM 1359 N N . MET A 1 173 ? -5.105 -12.568 10.647 1.00 91.19 173 MET A N 1
ATOM 1360 C CA . MET A 1 173 ? -6.200 -12.603 11.625 1.00 91.19 173 MET A CA 1
ATOM 1361 C C . MET A 1 173 ? -6.551 -14.022 12.085 1.00 91.19 173 MET A C 1
ATOM 1363 O O . MET A 1 173 ? -7.011 -14.189 13.207 1.00 91.19 173 MET A O 1
ATOM 1367 N N . SER A 1 174 ? -6.275 -15.055 11.277 1.00 89.25 174 SER A N 1
ATOM 1368 C CA . SER A 1 174 ? -6.434 -16.464 11.685 1.00 89.25 174 SER A CA 1
ATOM 1369 C C . SER A 1 174 ? -5.549 -16.868 12.872 1.00 89.25 174 SER A C 1
ATOM 1371 O O . SER A 1 174 ? -5.813 -17.874 13.524 1.00 89.25 174 SER A O 1
ATOM 1373 N N . LYS A 1 175 ? -4.495 -16.094 13.151 1.00 87.69 175 LYS A N 1
ATOM 1374 C CA . LYS A 1 175 ? -3.536 -16.330 14.235 1.00 87.69 175 LYS A CA 1
ATOM 1375 C C . LYS A 1 175 ? -3.704 -15.356 15.400 1.00 87.69 175 LYS A C 1
ATOM 1377 O O . LYS A 1 175 ? -2.983 -15.492 16.382 1.00 87.69 175 LYS A O 1
ATOM 1382 N N . LEU A 1 176 ? -4.593 -14.369 15.285 1.00 88.81 176 LEU A N 1
ATOM 1383 C CA . LEU A 1 176 ? -4.826 -13.346 16.303 1.00 88.81 176 LEU A CA 1
ATOM 1384 C C . LEU A 1 176 ? -6.127 -13.645 17.073 1.00 88.81 176 LEU A C 1
ATOM 1386 O O . LEU A 1 176 ? -7.065 -14.193 16.492 1.00 88.81 176 LEU A O 1
ATOM 1390 N N . PRO A 1 177 ? -6.220 -13.284 18.366 1.00 89.06 177 PRO A N 1
ATOM 1391 C CA . PRO A 1 177 ? -7.458 -13.427 19.133 1.00 89.06 177 PRO A CA 1
ATOM 1392 C C . PRO A 1 177 ? -8.530 -12.460 18.598 1.00 89.06 177 PRO A C 1
ATOM 1394 O O . PRO A 1 177 ? -8.443 -11.249 18.812 1.00 89.06 177 PRO A O 1
ATOM 1397 N N . LYS A 1 178 ? -9.518 -12.977 17.853 1.00 86.00 178 LYS A N 1
ATOM 1398 C CA . LYS A 1 178 ? -10.534 -12.175 17.134 1.00 86.00 178 LYS A CA 1
ATOM 1399 C C . LYS A 1 178 ? -11.357 -11.268 18.058 1.00 86.00 178 LYS A C 1
ATOM 1401 O O . LYS A 1 178 ? -11.631 -10.115 17.734 1.00 86.00 178 LYS A O 1
ATOM 1406 N N . ASP A 1 179 ? -11.707 -11.778 19.229 1.00 87.31 179 ASP A N 1
ATOM 1407 C CA . ASP A 1 179 ? -12.443 -11.089 20.289 1.00 87.31 179 ASP A CA 1
ATOM 1408 C C . ASP A 1 179 ? -11.652 -9.923 20.903 1.00 87.31 179 ASP A C 1
ATOM 1410 O O . ASP A 1 179 ? -12.249 -8.959 21.374 1.00 87.31 179 ASP A O 1
ATOM 1414 N N . ARG A 1 180 ? -10.315 -9.953 20.814 1.00 89.50 180 ARG A N 1
ATOM 1415 C CA . ARG A 1 180 ? -9.404 -8.942 21.379 1.00 89.50 180 ARG A CA 1
ATOM 1416 C C . ARG A 1 180 ? -8.712 -8.053 20.347 1.00 89.50 180 ARG A C 1
ATOM 1418 O O . ARG A 1 180 ? -7.949 -7.177 20.746 1.00 89.50 180 ARG A O 1
ATOM 1425 N N . THR A 1 181 ? -8.948 -8.246 19.050 1.00 92.75 181 THR A N 1
ATOM 1426 C CA . THR A 1 181 ? -8.195 -7.546 17.996 1.00 92.75 181 THR A CA 1
ATOM 1427 C C . THR A 1 181 ? -9.049 -6.520 17.257 1.00 92.75 181 THR A C 1
ATOM 1429 O O . THR A 1 181 ? -10.029 -6.875 16.608 1.00 92.75 181 THR A O 1
ATOM 1432 N N . SER A 1 182 ? -8.637 -5.253 17.286 1.00 95.50 182 SER A N 1
ATOM 1433 C CA . SER A 1 182 ? -9.158 -4.201 16.408 1.00 95.50 182 SER A CA 1
ATOM 1434 C C . SER A 1 182 ? -8.218 -3.993 15.231 1.00 95.50 182 SER A C 1
ATOM 1436 O O . SER A 1 182 ? -7.009 -3.854 15.411 1.00 95.50 182 SER A O 1
ATOM 1438 N N . VAL A 1 183 ? -8.768 -3.917 14.021 1.00 96.44 183 VAL A N 1
ATOM 1439 C CA . VAL A 1 183 ? -7.975 -3.714 12.804 1.00 96.44 183 VAL A CA 1
ATOM 1440 C C . VAL A 1 183 ? -8.139 -2.289 12.299 1.00 96.44 183 VAL A C 1
ATOM 1442 O O . VAL A 1 183 ? -9.247 -1.756 12.260 1.00 96.44 183 VAL A O 1
ATOM 1445 N N . VAL A 1 184 ? -7.032 -1.676 11.891 1.00 97.69 184 VAL A N 1
ATOM 1446 C CA . VAL A 1 184 ? -7.020 -0.379 11.207 1.00 97.69 184 VAL A CA 1
ATOM 1447 C C . VAL A 1 184 ? -6.194 -0.470 9.936 1.00 97.69 184 VAL A C 1
ATOM 1449 O O . VAL A 1 184 ? -5.233 -1.238 9.858 1.00 97.69 184 VAL A O 1
ATOM 1452 N N . THR A 1 185 ? -6.532 0.336 8.934 1.00 98.12 185 THR A N 1
ATOM 1453 C CA . THR A 1 185 ? -5.741 0.420 7.705 1.00 98.12 185 THR A CA 1
ATOM 1454 C C . THR A 1 185 ? -5.765 1.817 7.097 1.00 98.12 185 THR A C 1
ATOM 1456 O O . THR A 1 185 ? -6.489 2.712 7.534 1.00 98.12 185 THR A O 1
ATOM 1459 N N . ILE A 1 186 ? -4.917 2.021 6.093 1.00 98.12 186 ILE A N 1
ATOM 1460 C CA . ILE A 1 186 ? -4.844 3.251 5.312 1.00 98.12 186 ILE A CA 1
ATOM 1461 C C . ILE A 1 186 ? -4.699 2.860 3.856 1.00 98.12 186 ILE A C 1
ATOM 1463 O O . ILE A 1 186 ? -3.806 2.082 3.509 1.00 98.12 186 ILE A O 1
ATOM 1467 N N . LEU A 1 187 ? -5.543 3.444 3.015 1.00 98.38 187 LEU A N 1
ATOM 1468 C CA . LEU A 1 187 ? -5.578 3.207 1.584 1.00 98.38 187 LEU A CA 1
ATOM 1469 C C . LEU A 1 187 ? -5.144 4.450 0.802 1.00 98.38 187 LEU A C 1
ATOM 1471 O O . LEU A 1 187 ? -4.907 5.535 1.345 1.00 98.38 187 LEU A O 1
ATOM 1475 N N . ARG A 1 188 ? -4.935 4.249 -0.495 1.00 98.12 188 ARG A N 1
ATOM 1476 C CA . ARG A 1 188 ? -4.454 5.251 -1.444 1.00 98.12 188 ARG A CA 1
ATOM 1477 C C . ARG A 1 188 ? -5.061 4.968 -2.808 1.00 98.12 188 ARG A C 1
ATOM 1479 O O . ARG A 1 188 ? -5.252 3.798 -3.136 1.00 98.12 188 ARG A O 1
ATOM 1486 N N . SER A 1 189 ? -5.260 6.016 -3.600 1.00 97.88 189 SER A N 1
ATOM 1487 C CA . SER A 1 189 ? -5.610 5.929 -5.012 1.00 97.88 189 SER A CA 1
ATOM 1488 C C . SER A 1 189 ? -4.730 4.886 -5.717 1.00 97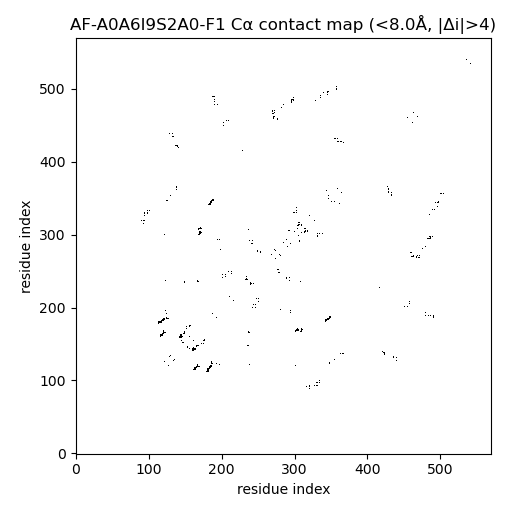.88 189 SER A C 1
ATOM 1490 O O . SER A 1 189 ? -3.498 4.939 -5.582 1.00 97.88 189 SER A O 1
ATOM 1492 N N . PRO A 1 190 ? -5.316 3.938 -6.472 1.00 98.31 190 PRO A N 1
ATOM 1493 C CA . PRO A 1 190 ? -4.564 2.841 -7.078 1.00 98.31 190 PRO A CA 1
ATOM 1494 C C . PRO A 1 190 ? -3.466 3.315 -8.032 1.00 98.31 190 PRO A C 1
ATOM 1496 O O . PRO A 1 190 ? -2.341 2.821 -7.960 1.00 98.31 190 PRO A O 1
ATOM 1499 N N . ILE A 1 191 ? -3.746 4.333 -8.856 1.00 97.94 191 ILE A N 1
ATOM 1500 C CA . ILE A 1 191 ? -2.753 4.955 -9.751 1.00 97.94 191 ILE A CA 1
ATOM 1501 C C . ILE A 1 191 ? -1.556 5.443 -8.935 1.00 97.94 191 ILE A C 1
ATOM 1503 O O . ILE A 1 191 ? -0.392 5.135 -9.198 1.00 97.94 191 ILE A O 1
ATOM 1507 N N . ASP A 1 192 ? -1.867 6.192 -7.890 1.00 98.12 192 ASP A N 1
ATOM 1508 C CA . ASP A 1 192 ? -0.903 6.908 -7.082 1.00 98.12 192 ASP A CA 1
ATOM 1509 C C . ASP A 1 192 ? -0.066 5.947 -6.213 1.00 98.12 192 ASP A C 1
ATOM 1511 O O . ASP A 1 192 ? 1.126 6.185 -5.962 1.00 98.12 192 ASP A O 1
ATOM 1515 N N . ARG A 1 193 ? -0.669 4.817 -5.814 1.00 98.19 193 ARG A N 1
ATOM 1516 C CA . ARG A 1 193 ? -0.020 3.668 -5.170 1.00 98.19 193 ARG A CA 1
ATOM 1517 C C . ARG A 1 193 ? 0.940 2.955 -6.123 1.00 98.19 193 ARG A C 1
ATOM 1519 O O . ARG A 1 193 ? 2.067 2.675 -5.708 1.00 98.19 193 ARG A O 1
ATOM 1526 N N . VAL A 1 194 ? 0.553 2.713 -7.379 1.00 98.50 194 VAL A N 1
ATOM 1527 C CA . VAL A 1 194 ? 1.410 2.078 -8.401 1.00 98.50 194 VAL A CA 1
ATOM 1528 C C . VAL A 1 194 ? 2.627 2.945 -8.706 1.00 98.50 194 VAL A C 1
ATOM 1530 O O . VAL A 1 194 ? 3.752 2.465 -8.558 1.00 98.50 194 VAL A O 1
ATOM 1533 N N . PHE A 1 195 ? 2.434 4.237 -8.994 1.00 98.56 195 PHE A N 1
ATOM 1534 C CA . PHE A 1 195 ? 3.544 5.178 -9.175 1.00 98.56 195 PHE A CA 1
ATOM 1535 C C . PHE A 1 195 ? 4.501 5.158 -7.989 1.00 98.56 195 PHE A C 1
ATOM 1537 O O . PHE A 1 195 ? 5.710 5.007 -8.134 1.00 98.56 195 PHE A O 1
ATOM 1544 N N . SER A 1 196 ? 3.954 5.263 -6.778 1.00 97.81 196 SER A N 1
ATOM 1545 C CA . SER A 1 196 ? 4.781 5.292 -5.580 1.00 97.81 196 SER A CA 1
ATOM 1546 C C . SER A 1 196 ? 5.496 3.969 -5.303 1.00 97.81 196 SER A C 1
ATOM 1548 O O . SER A 1 196 ? 6.512 3.980 -4.610 1.00 97.81 196 SER A O 1
ATOM 1550 N N . THR A 1 197 ? 4.967 2.849 -5.795 1.00 98.38 197 THR A N 1
ATOM 1551 C CA . THR A 1 197 ? 5.596 1.526 -5.711 1.00 98.38 197 THR A CA 1
ATOM 1552 C C . THR A 1 197 ? 6.752 1.429 -6.693 1.00 98.38 197 THR A C 1
ATOM 1554 O O . THR A 1 197 ? 7.858 1.116 -6.263 1.00 98.38 197 THR A O 1
ATOM 1557 N N . TYR A 1 198 ? 6.530 1.790 -7.959 1.00 98.50 198 TYR A N 1
ATOM 1558 C CA . TYR A 1 198 ? 7.571 1.881 -8.985 1.00 98.50 198 TYR A CA 1
ATOM 1559 C C . TYR A 1 198 ? 8.742 2.762 -8.524 1.00 98.50 198 TYR A C 1
ATOM 1561 O O . TYR A 1 198 ? 9.874 2.292 -8.402 1.00 98.50 198 TYR A O 1
ATOM 1569 N N . GLU A 1 199 ? 8.452 4.009 -8.146 1.00 98.00 199 GLU A N 1
ATOM 1570 C CA . GLU A 1 199 ? 9.461 4.975 -7.702 1.00 98.00 199 GLU A CA 1
ATOM 1571 C C . GLU A 1 199 ? 10.267 4.466 -6.501 1.00 98.00 199 GLU A C 1
ATOM 1573 O O . GLU A 1 199 ? 11.478 4.670 -6.429 1.00 98.00 199 GLU A O 1
ATOM 1578 N N . PHE A 1 200 ? 9.609 3.810 -5.539 1.00 97.44 200 PHE A N 1
ATOM 1579 C CA . PHE A 1 200 ? 10.281 3.294 -4.349 1.00 97.44 200 PHE A CA 1
ATOM 1580 C C . PHE A 1 200 ? 11.151 2.077 -4.658 1.00 97.44 200 PHE A C 1
ATOM 1582 O O . PHE A 1 200 ? 12.259 1.986 -4.129 1.00 97.44 200 PHE A O 1
ATOM 1589 N N . SER A 1 201 ? 10.683 1.166 -5.513 1.00 97.81 201 SER A N 1
ATOM 1590 C CA . SER A 1 201 ? 11.477 0.022 -5.968 1.00 97.81 201 SER A CA 1
ATOM 1591 C C . SER A 1 201 ? 12.755 0.497 -6.654 1.00 97.81 201 SER A C 1
ATOM 1593 O O . SER A 1 201 ? 13.839 0.052 -6.279 1.00 97.81 201 SER A O 1
ATOM 1595 N N . VAL A 1 202 ? 12.645 1.470 -7.568 1.00 98.00 202 VAL A N 1
ATOM 1596 C CA . VAL A 1 202 ? 13.797 2.085 -8.246 1.00 98.00 202 VAL A CA 1
ATOM 1597 C C . VAL A 1 202 ? 14.715 2.793 -7.248 1.00 98.00 202 VAL A C 1
ATOM 1599 O O . VAL A 1 202 ? 15.922 2.555 -7.243 1.00 98.00 202 VAL A O 1
ATOM 1602 N N . GLU A 1 203 ? 14.167 3.629 -6.359 1.00 96.88 203 GLU A N 1
ATOM 1603 C CA . GLU A 1 203 ? 14.951 4.374 -5.367 1.00 96.88 203 GLU A CA 1
ATOM 1604 C C . GLU A 1 203 ? 15.770 3.436 -4.472 1.00 96.88 203 GLU A C 1
ATOM 1606 O O . GLU A 1 203 ? 16.961 3.663 -4.250 1.00 96.88 203 GLU A O 1
ATOM 1611 N N . VAL A 1 204 ? 15.146 2.387 -3.929 1.00 95.56 204 VAL A N 1
ATOM 1612 C CA . VAL A 1 204 ? 15.830 1.461 -3.023 1.00 95.56 204 VAL A CA 1
ATOM 1613 C C . VAL A 1 204 ? 16.847 0.615 -3.784 1.00 95.56 204 VAL A C 1
ATOM 1615 O O . VAL A 1 204 ? 17.962 0.444 -3.288 1.00 95.56 204 VAL A O 1
ATOM 1618 N N . ALA A 1 205 ? 16.508 0.138 -4.982 1.00 96.81 205 ALA A N 1
ATOM 1619 C CA . ALA A 1 205 ? 17.418 -0.616 -5.837 1.00 96.81 205 ALA A CA 1
ATOM 1620 C C . ALA A 1 205 ? 18.667 0.200 -6.222 1.00 96.81 205 ALA A C 1
ATOM 1622 O O . ALA A 1 205 ? 19.790 -0.299 -6.121 1.00 96.81 205 ALA A O 1
ATOM 1623 N N . ALA A 1 206 ? 18.507 1.487 -6.548 1.00 96.75 206 ALA A N 1
ATOM 1624 C CA . ALA A 1 206 ? 19.605 2.375 -6.938 1.00 96.75 206 ALA A CA 1
ATOM 1625 C C . ALA A 1 206 ? 20.676 2.549 -5.843 1.00 96.75 206 ALA A C 1
ATOM 1627 O O . ALA A 1 206 ? 21.843 2.812 -6.145 1.00 96.75 206 ALA A O 1
ATOM 1628 N N . ARG A 1 207 ? 20.327 2.346 -4.564 1.00 94.00 207 ARG A N 1
ATOM 1629 C CA . ARG A 1 207 ? 21.289 2.398 -3.444 1.00 94.00 207 ARG A CA 1
ATOM 1630 C C . ARG A 1 207 ? 22.382 1.340 -3.566 1.00 94.00 207 ARG A C 1
ATOM 1632 O O . ARG A 1 207 ? 23.505 1.577 -3.128 1.00 94.00 207 ARG A O 1
ATOM 1639 N N . PHE A 1 208 ? 22.073 0.203 -4.187 1.00 94.06 208 PHE A N 1
ATOM 1640 C CA . PHE A 1 208 ? 23.015 -0.900 -4.359 1.00 94.06 208 PHE A CA 1
ATOM 1641 C C . PHE A 1 208 ? 24.009 -0.668 -5.499 1.00 94.06 208 PHE A C 1
ATOM 1643 O O . PHE A 1 208 ? 25.037 -1.337 -5.540 1.00 94.06 208 PHE A O 1
ATOM 1650 N N . LEU A 1 209 ? 23.786 0.321 -6.370 1.00 94.50 209 LEU A N 1
ATOM 1651 C CA . LEU A 1 209 ? 24.708 0.634 -7.469 1.00 94.50 209 LEU A CA 1
ATOM 1652 C C . LEU A 1 209 ? 26.049 1.221 -7.001 1.00 94.50 209 LEU A C 1
ATOM 1654 O O . LEU A 1 209 ? 26.939 1.424 -7.823 1.00 94.50 209 LEU A O 1
ATOM 1658 N N . VAL A 1 210 ? 26.214 1.472 -5.695 1.00 92.56 210 VAL A N 1
ATOM 1659 C CA . VAL A 1 210 ? 27.526 1.745 -5.083 1.00 92.56 210 VAL A CA 1
ATOM 1660 C C . VAL A 1 210 ? 28.475 0.543 -5.178 1.00 92.56 210 VAL A C 1
ATOM 1662 O O . VAL A 1 210 ? 29.688 0.720 -5.145 1.00 92.56 210 VAL A O 1
ATOM 1665 N N . HIS A 1 211 ? 27.938 -0.673 -5.309 1.00 93.31 211 HIS A N 1
ATOM 1666 C CA . HIS A 1 211 ? 28.732 -1.886 -5.453 1.00 93.31 211 HIS A CA 1
ATOM 1667 C C . HIS A 1 211 ? 29.215 -2.075 -6.899 1.00 93.31 211 HIS A C 1
ATOM 1669 O O . HIS A 1 211 ? 28.495 -1.740 -7.847 1.00 93.31 211 HIS A O 1
ATOM 1675 N N . PRO A 1 212 ? 30.405 -2.667 -7.104 1.00 92.44 212 PRO A N 1
ATOM 1676 C CA . PRO A 1 212 ? 30.986 -2.825 -8.435 1.00 92.44 212 PRO A CA 1
ATOM 1677 C C . PRO A 1 212 ? 30.159 -3.741 -9.342 1.00 92.44 212 PRO A C 1
ATOM 1679 O O . PRO A 1 212 ? 30.078 -3.487 -10.538 1.00 92.44 212 PRO A O 1
ATOM 1682 N N . ASN A 1 213 ? 29.498 -4.761 -8.794 1.00 93.75 213 ASN A N 1
ATOM 1683 C CA . ASN A 1 213 ? 28.663 -5.712 -9.530 1.00 93.75 213 ASN A CA 1
ATOM 1684 C C . ASN A 1 213 ? 27.542 -6.277 -8.638 1.00 93.75 213 ASN A C 1
ATOM 1686 O O . ASN A 1 213 ? 27.545 -6.088 -7.414 1.00 93.75 213 ASN A O 1
ATOM 1690 N N . LEU A 1 214 ? 26.589 -6.969 -9.267 1.00 93.06 214 LEU A N 1
ATOM 1691 C CA . LEU A 1 214 ? 25.425 -7.557 -8.602 1.00 93.06 214 LEU A CA 1
ATOM 1692 C C . LEU A 1 214 ? 25.821 -8.597 -7.542 1.00 93.06 214 LEU A C 1
ATOM 1694 O O . LEU A 1 214 ? 25.236 -8.628 -6.457 1.00 93.06 214 LEU A O 1
ATOM 1698 N N . THR A 1 215 ? 26.843 -9.411 -7.818 1.00 92.19 215 THR A N 1
ATOM 1699 C CA . THR A 1 215 ? 27.348 -10.432 -6.888 1.00 92.19 215 THR A CA 1
ATOM 1700 C C . THR A 1 215 ? 27.822 -9.803 -5.580 1.00 92.19 215 THR A C 1
ATOM 1702 O O . THR A 1 215 ? 27.410 -10.227 -4.501 1.00 92.19 215 THR A O 1
ATOM 1705 N N . SER A 1 216 ? 28.619 -8.734 -5.661 1.00 92.12 216 SER A N 1
ATOM 1706 C CA . SER A 1 216 ? 29.091 -7.974 -4.501 1.00 92.12 216 SER A CA 1
ATOM 1707 C C . SER A 1 216 ? 27.925 -7.376 -3.708 1.00 92.12 216 SER A C 1
ATOM 1709 O O . SER A 1 216 ? 27.879 -7.518 -2.485 1.00 92.12 216 SER A O 1
ATOM 1711 N N . ALA A 1 217 ? 26.942 -6.775 -4.389 1.00 89.75 217 ALA A N 1
ATOM 1712 C CA . ALA A 1 217 ? 25.758 -6.220 -3.734 1.00 89.75 217 ALA A CA 1
ATOM 1713 C C . ALA A 1 217 ? 24.949 -7.292 -2.982 1.00 89.75 217 ALA A C 1
ATOM 1715 O O . ALA A 1 217 ? 24.498 -7.065 -1.855 1.00 89.75 217 ALA A O 1
ATOM 1716 N N . THR A 1 218 ? 24.784 -8.469 -3.583 1.00 87.00 218 THR A N 1
ATOM 1717 C CA . THR A 1 218 ? 24.007 -9.578 -3.013 1.00 87.00 218 THR A CA 1
ATOM 1718 C C . THR A 1 218 ? 24.720 -10.203 -1.816 1.00 87.00 218 THR A C 1
ATOM 1720 O O . THR A 1 218 ? 24.116 -10.357 -0.754 1.00 87.00 218 THR A O 1
ATOM 1723 N N . GLN A 1 219 ? 26.028 -10.457 -1.924 1.00 84.75 219 GLN A N 1
ATOM 1724 C CA . GLN A 1 219 ? 26.833 -10.985 -0.817 1.00 84.75 219 GLN A CA 1
ATOM 1725 C C . GLN A 1 219 ? 26.860 -10.033 0.385 1.00 84.75 219 GLN A C 1
ATOM 1727 O O . GLN A 1 219 ? 26.688 -10.468 1.524 1.00 84.75 219 GLN A O 1
ATOM 1732 N N . MET A 1 220 ? 27.028 -8.729 0.150 1.00 78.44 220 MET A N 1
ATOM 1733 C CA . MET A 1 220 ? 27.044 -7.729 1.225 1.00 78.44 220 MET A CA 1
ATOM 1734 C C . MET A 1 220 ? 25.679 -7.571 1.899 1.00 78.44 220 MET A C 1
ATOM 1736 O O . MET A 1 220 ? 25.617 -7.360 3.110 1.00 78.44 220 MET A O 1
ATOM 1740 N N . SER A 1 221 ? 24.591 -7.735 1.141 1.00 76.00 221 SER A N 1
ATOM 1741 C CA . SER A 1 221 ? 23.230 -7.733 1.689 1.00 76.00 221 SER A CA 1
ATOM 1742 C C . SER A 1 221 ? 22.983 -8.910 2.642 1.00 76.00 221 SER A C 1
ATOM 1744 O O . SER A 1 221 ? 22.244 -8.747 3.608 1.00 76.00 221 SER A O 1
ATOM 1746 N N . GLY A 1 222 ? 23.613 -10.068 2.396 1.00 67.06 222 GLY A N 1
ATOM 1747 C CA . GLY A 1 222 ? 23.474 -11.272 3.226 1.00 67.06 222 GLY A CA 1
ATOM 1748 C C . GLY A 1 222 ? 24.453 -11.375 4.405 1.00 67.06 222 GLY A C 1
ATOM 1749 O O . GLY A 1 222 ? 24.111 -11.960 5.428 1.00 67.06 222 GLY A O 1
ATOM 1750 N N . ARG A 1 223 ? 25.667 -10.810 4.295 1.00 59.66 223 ARG A N 1
ATOM 1751 C CA . ARG A 1 223 ? 26.728 -10.934 5.322 1.00 59.66 223 ARG A CA 1
ATOM 1752 C C . ARG A 1 223 ? 26.602 -9.948 6.487 1.00 59.66 223 ARG A C 1
ATOM 1754 O O . ARG A 1 223 ? 27.053 -10.239 7.591 1.00 59.66 223 ARG A O 1
ATOM 1761 N N . LEU A 1 224 ? 26.006 -8.780 6.265 1.00 51.41 224 LEU A N 1
ATOM 1762 C CA . LEU A 1 224 ? 25.893 -7.728 7.275 1.00 51.41 224 LEU A CA 1
ATOM 1763 C C . LEU A 1 224 ? 24.553 -7.814 8.020 1.00 51.41 224 LEU A C 1
ATOM 1765 O O . LEU A 1 224 ? 23.678 -7.008 7.717 1.00 51.41 224 LEU A O 1
ATOM 1769 N N . ARG A 1 225 ? 24.365 -8.725 8.993 1.00 54.72 225 ARG A N 1
ATOM 1770 C CA . ARG A 1 225 ? 23.401 -8.492 10.102 1.00 54.72 225 ARG A CA 1
ATOM 1771 C C . ARG A 1 225 ? 23.464 -9.517 11.247 1.00 54.72 225 ARG A C 1
ATOM 1773 O O . ARG A 1 225 ? 23.033 -10.656 11.087 1.00 54.72 225 ARG A O 1
ATOM 1780 N N . PRO A 1 226 ? 23.817 -9.070 12.463 1.00 48.50 226 PRO A N 1
ATOM 1781 C CA . PRO A 1 226 ? 23.254 -9.621 13.690 1.00 48.50 226 PRO A CA 1
ATOM 1782 C C . PRO A 1 226 ? 21.732 -9.391 13.700 1.00 48.50 226 PRO A C 1
ATOM 1784 O O . PRO A 1 226 ? 21.270 -8.275 13.453 1.00 48.50 226 PRO A O 1
ATOM 1787 N N . LYS A 1 227 ? 20.948 -10.427 14.025 1.00 50.59 227 LYS A N 1
ATOM 1788 C CA . LYS A 1 227 ? 19.466 -10.420 14.099 1.00 50.59 227 LYS A CA 1
ATOM 1789 C C . LYS A 1 227 ? 18.864 -9.406 15.098 1.00 50.59 227 LYS A C 1
ATOM 1791 O O . LYS A 1 227 ? 17.650 -9.337 15.237 1.00 50.59 227 LYS A O 1
ATOM 1796 N N . THR A 1 228 ? 19.681 -8.623 15.802 1.00 48.41 228 THR A N 1
ATOM 1797 C CA . THR A 1 228 ? 19.297 -7.892 17.018 1.00 48.41 228 THR A CA 1
ATOM 1798 C C . THR A 1 228 ? 18.977 -6.404 16.831 1.00 48.41 228 THR A C 1
ATOM 1800 O O . THR A 1 228 ? 18.525 -5.787 17.790 1.00 48.41 228 THR A O 1
ATOM 1803 N N . ARG A 1 229 ? 19.184 -5.779 15.653 1.00 50.34 229 ARG A N 1
ATOM 1804 C CA . ARG A 1 229 ? 19.054 -4.300 15.527 1.00 50.34 229 ARG A CA 1
ATOM 1805 C C . ARG A 1 229 ? 18.214 -3.732 14.373 1.00 50.34 229 ARG A C 1
ATOM 1807 O O . ARG A 1 229 ? 18.136 -2.513 14.241 1.00 50.34 229 ARG A O 1
ATOM 1814 N N . GLY A 1 230 ? 17.511 -4.547 13.586 1.00 58.94 230 GLY A N 1
ATOM 1815 C CA . GLY A 1 230 ? 16.489 -4.020 12.671 1.00 58.94 230 GLY A CA 1
ATOM 1816 C C . GLY A 1 230 ? 16.140 -4.921 11.492 1.00 58.94 230 GLY A C 1
ATOM 1817 O O . GLY A 1 230 ? 16.947 -5.732 11.047 1.00 58.94 230 GLY A O 1
ATOM 1818 N N . VAL A 1 231 ? 14.932 -4.732 10.958 1.00 68.81 231 VAL A N 1
ATOM 1819 C CA . VAL A 1 231 ? 14.428 -5.478 9.797 1.00 68.81 231 VAL A CA 1
ATOM 1820 C C . VAL A 1 231 ? 14.819 -4.761 8.507 1.00 68.81 231 VAL A C 1
ATOM 1822 O O . VAL A 1 231 ? 14.736 -3.532 8.422 1.00 68.81 231 VAL A O 1
ATOM 1825 N N . SER A 1 232 ? 15.327 -5.503 7.520 1.00 78.38 232 SER A N 1
ATOM 1826 C CA . SER A 1 232 ? 15.693 -4.946 6.218 1.00 78.38 232 SER A CA 1
ATOM 1827 C C . SER A 1 232 ? 14.457 -4.684 5.374 1.00 78.38 232 SER A C 1
ATOM 1829 O O . SER A 1 232 ? 13.503 -5.449 5.412 1.00 78.38 232 SER A O 1
ATOM 1831 N N . THR A 1 233 ? 14.509 -3.669 4.510 1.00 84.88 233 THR A N 1
ATOM 1832 C CA . THR A 1 233 ? 13.539 -3.558 3.411 1.00 84.88 233 THR A CA 1
ATOM 1833 C C . THR A 1 233 ? 13.522 -4.837 2.565 1.00 84.88 233 THR A C 1
ATOM 1835 O O . THR A 1 233 ? 12.465 -5.224 2.097 1.00 84.88 233 THR A O 1
ATOM 1838 N N . LEU A 1 234 ? 14.662 -5.522 2.422 1.00 87.25 234 LEU A N 1
ATOM 1839 C CA . LEU A 1 234 ? 14.770 -6.777 1.669 1.00 87.25 234 LEU A CA 1
ATOM 1840 C C . LEU A 1 234 ? 14.096 -7.983 2.347 1.00 87.25 234 LEU A C 1
ATOM 1842 O O . LEU A 1 234 ? 13.946 -9.005 1.695 1.00 87.25 234 LEU A O 1
ATOM 1846 N N . ASP A 1 235 ? 13.676 -7.870 3.609 1.00 84.12 235 ASP A N 1
ATOM 1847 C CA . ASP A 1 235 ? 13.037 -8.970 4.349 1.00 84.12 235 ASP A CA 1
ATOM 1848 C C . ASP A 1 235 ? 11.509 -8.812 4.412 1.00 84.12 235 ASP A C 1
ATOM 1850 O O . ASP A 1 235 ? 10.811 -9.667 4.946 1.00 84.12 235 ASP A O 1
ATOM 1854 N N . ILE A 1 236 ? 10.977 -7.695 3.907 1.00 87.00 236 ILE A N 1
ATOM 1855 C CA . ILE A 1 236 ? 9.590 -7.277 4.120 1.00 87.00 236 ILE A CA 1
ATOM 1856 C C . ILE A 1 236 ? 8.823 -7.379 2.802 1.00 87.00 236 ILE A C 1
ATOM 1858 O O . ILE A 1 236 ? 9.255 -6.833 1.786 1.00 87.00 236 ILE A O 1
ATOM 1862 N N . TRP A 1 237 ? 7.656 -8.022 2.804 1.00 91.44 237 TRP A N 1
ATOM 1863 C CA . TRP A 1 237 ? 6.746 -7.997 1.655 1.00 91.44 237 TRP A CA 1
ATOM 1864 C C . TRP A 1 237 ? 6.249 -6.565 1.364 1.00 91.44 237 TRP A C 1
ATOM 1866 O O . TRP A 1 237 ? 6.016 -5.804 2.301 1.00 91.44 237 TRP A O 1
ATOM 1876 N N . PRO A 1 238 ? 6.093 -6.116 0.106 1.00 94.19 238 PRO A N 1
ATOM 1877 C CA . PRO A 1 238 ? 6.446 -6.770 -1.156 1.00 94.19 238 PRO A CA 1
ATOM 1878 C C . PRO A 1 238 ? 7.911 -6.544 -1.566 1.00 94.19 238 PRO A C 1
ATOM 1880 O O . PRO A 1 238 ? 8.385 -7.074 -2.569 1.00 94.19 238 PRO A O 1
ATOM 1883 N N . TRP A 1 239 ? 8.644 -5.730 -0.809 1.00 94.94 239 TRP A N 1
ATOM 1884 C CA . TRP A 1 239 ? 9.975 -5.242 -1.161 1.00 94.94 239 TRP A CA 1
ATOM 1885 C C . TRP A 1 239 ? 11.035 -6.337 -1.260 1.00 94.94 239 TRP A C 1
ATOM 1887 O O . TRP A 1 239 ? 11.961 -6.189 -2.055 1.00 94.94 239 TRP A O 1
ATOM 1897 N N . LYS A 1 240 ? 10.866 -7.444 -0.528 1.00 92.12 240 LYS A N 1
ATOM 1898 C CA . LYS A 1 240 ? 11.702 -8.645 -0.656 1.00 92.12 240 LYS A CA 1
ATOM 1899 C C . LYS A 1 240 ? 11.726 -9.230 -2.072 1.00 92.12 240 LYS A C 1
ATOM 1901 O O . LYS A 1 240 ? 12.703 -9.871 -2.427 1.00 92.12 240 LYS A O 1
ATOM 1906 N N . TYR A 1 241 ? 10.699 -8.963 -2.883 1.00 94.75 241 TYR A N 1
ATOM 1907 C CA . TYR A 1 241 ? 10.639 -9.356 -4.294 1.00 94.75 241 TYR A CA 1
ATOM 1908 C C . TYR A 1 241 ? 10.988 -8.189 -5.221 1.00 94.75 241 TYR A C 1
ATOM 1910 O O . TYR A 1 241 ? 11.846 -8.309 -6.090 1.00 94.75 241 TYR A O 1
ATOM 1918 N N . LEU A 1 242 ? 10.365 -7.027 -4.997 1.00 97.19 242 LEU A N 1
ATOM 1919 C CA . LEU A 1 242 ? 10.476 -5.898 -5.924 1.00 97.19 242 LEU A CA 1
ATOM 1920 C C . LEU A 1 242 ? 11.866 -5.256 -5.946 1.00 97.19 242 LEU A C 1
ATOM 1922 O O . LEU A 1 242 ? 12.314 -4.796 -6.993 1.00 97.19 242 LEU A O 1
ATOM 1926 N N . VAL A 1 243 ? 12.549 -5.189 -4.799 1.00 96.44 243 VAL A N 1
ATOM 1927 C CA . VAL A 1 243 ? 13.860 -4.533 -4.724 1.00 96.44 243 VAL A CA 1
ATOM 1928 C C . VAL A 1 243 ? 14.953 -5.385 -5.372 1.00 96.44 243 VAL A C 1
ATOM 1930 O O . VAL A 1 243 ? 15.720 -4.808 -6.139 1.00 96.44 243 VAL A O 1
ATOM 1933 N N . PRO A 1 244 ? 15.065 -6.708 -5.124 1.00 95.69 244 PRO A N 1
ATOM 1934 C CA . PRO A 1 244 ? 16.015 -7.547 -5.857 1.00 95.69 244 PRO A CA 1
ATOM 1935 C C . PRO A 1 244 ? 15.797 -7.529 -7.372 1.00 95.69 244 PRO A C 1
ATOM 1937 O O . PRO A 1 244 ? 16.755 -7.267 -8.094 1.00 95.69 244 PRO A O 1
ATOM 1940 N N . TRP A 1 245 ? 14.548 -7.675 -7.827 1.00 97.38 245 TRP A N 1
ATOM 1941 C CA . TRP A 1 245 ? 14.191 -7.616 -9.249 1.00 97.38 245 TRP A CA 1
ATOM 1942 C C . TRP A 1 245 ? 14.604 -6.285 -9.896 1.00 97.38 245 TRP A C 1
ATOM 1944 O O . TRP A 1 245 ? 15.334 -6.258 -10.885 1.00 97.38 245 TRP A O 1
ATOM 1954 N N . MET A 1 246 ? 14.232 -5.156 -9.285 1.00 98.06 246 MET A N 1
ATOM 1955 C CA . MET A 1 246 ? 14.609 -3.840 -9.806 1.00 98.06 246 MET A CA 1
ATOM 1956 C C . MET A 1 246 ? 16.121 -3.587 -9.709 1.00 98.06 246 MET A C 1
ATOM 1958 O O . MET A 1 246 ? 16.706 -2.902 -10.543 1.00 98.06 246 MET A O 1
ATOM 1962 N N . ARG A 1 247 ? 16.794 -4.139 -8.694 1.00 97.00 247 ARG A N 1
ATOM 1963 C CA . ARG A 1 247 ? 18.253 -4.053 -8.562 1.00 97.00 247 ARG A CA 1
ATOM 1964 C C . ARG A 1 247 ? 18.939 -4.736 -9.738 1.00 97.00 247 ARG A C 1
ATOM 1966 O O . ARG A 1 247 ? 19.853 -4.140 -10.296 1.00 97.00 247 ARG A O 1
ATOM 1973 N N . GLU A 1 248 ? 18.517 -5.939 -10.107 1.00 97.00 248 GLU A N 1
ATOM 1974 C CA . GLU A 1 248 ? 19.058 -6.667 -11.260 1.00 97.00 248 GLU A CA 1
ATOM 1975 C C . GLU A 1 248 ? 18.924 -5.862 -12.555 1.00 97.00 248 GLU A C 1
ATOM 1977 O O . GLU A 1 248 ? 19.934 -5.623 -13.221 1.00 97.00 248 GLU A O 1
ATOM 1982 N N . ASP A 1 249 ? 17.727 -5.339 -12.842 1.00 97.75 249 ASP A N 1
ATOM 1983 C CA . ASP A 1 249 ? 17.477 -4.472 -14.003 1.00 97.75 249 ASP A CA 1
ATOM 1984 C C . ASP A 1 249 ? 18.421 -3.253 -14.024 1.00 97.75 249 ASP A C 1
ATOM 1986 O O . ASP A 1 249 ? 19.093 -2.992 -15.026 1.00 97.75 249 ASP A O 1
ATOM 1990 N N . LEU A 1 250 ? 18.576 -2.551 -12.895 1.00 97.56 250 LEU A N 1
ATOM 1991 C CA . LEU A 1 250 ? 19.460 -1.384 -12.817 1.00 97.56 250 LEU A CA 1
ATOM 1992 C C . LEU A 1 250 ? 20.946 -1.725 -13.016 1.00 97.56 250 LEU A C 1
ATOM 1994 O O . LEU A 1 250 ? 21.683 -0.915 -13.589 1.00 97.56 250 LEU A O 1
ATOM 1998 N N . PHE A 1 251 ? 21.410 -2.888 -12.545 1.00 97.06 251 PHE A N 1
ATOM 1999 C CA . PHE A 1 251 ? 22.783 -3.346 -12.783 1.00 97.06 251 PHE A CA 1
ATOM 2000 C C . PHE A 1 251 ? 23.016 -3.649 -14.266 1.00 97.06 251 PHE A C 1
ATOM 2002 O O . PHE A 1 251 ? 24.005 -3.165 -14.818 1.00 97.06 251 PHE A O 1
ATOM 2009 N N . ILE A 1 252 ? 22.082 -4.355 -14.915 1.00 95.56 252 ILE A N 1
ATOM 2010 C CA . ILE A 1 252 ? 22.133 -4.656 -16.355 1.00 95.56 252 ILE A CA 1
ATOM 2011 C C . ILE A 1 252 ? 22.242 -3.361 -17.159 1.00 95.56 252 ILE A C 1
ATOM 2013 O O . ILE A 1 252 ? 23.166 -3.202 -17.957 1.00 95.56 252 ILE A O 1
ATOM 2017 N N . ARG A 1 253 ? 21.360 -2.390 -16.898 1.00 93.94 253 ARG A N 1
ATOM 2018 C CA . ARG A 1 253 ? 21.371 -1.100 -17.604 1.00 93.94 253 ARG A CA 1
ATOM 2019 C C . ARG A 1 253 ? 22.663 -0.329 -17.365 1.00 93.94 253 ARG A C 1
ATOM 2021 O O . ARG A 1 253 ? 23.264 0.185 -18.303 1.00 93.94 253 ARG A O 1
ATOM 2028 N N . ARG A 1 254 ? 23.135 -0.265 -16.115 1.00 93.06 254 ARG A N 1
ATOM 2029 C CA . ARG A 1 254 ? 24.40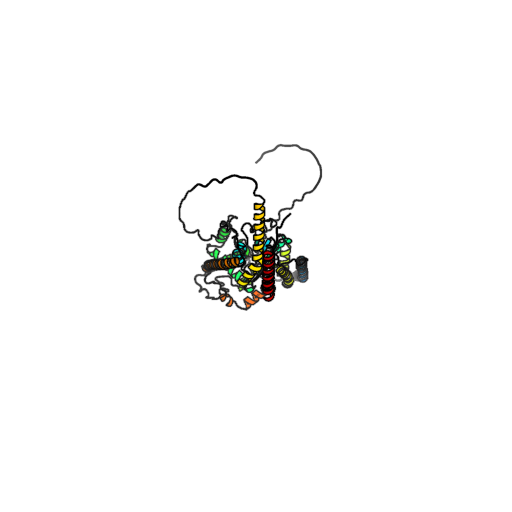2 0.403 -15.782 1.00 93.06 254 ARG A CA 1
ATOM 2030 C C . ARG A 1 254 ? 25.577 -0.214 -16.531 1.00 93.06 254 ARG A C 1
ATOM 2032 O O . ARG A 1 254 ? 26.429 0.525 -17.018 1.00 93.06 254 ARG A O 1
ATOM 2039 N N . ASP A 1 255 ? 25.652 -1.536 -16.582 1.00 92.75 255 ASP A N 1
ATOM 2040 C CA . ASP A 1 255 ? 26.779 -2.222 -17.202 1.00 92.75 255 ASP A CA 1
ATOM 2041 C C . ASP A 1 255 ? 26.698 -2.156 -18.737 1.00 92.75 255 ASP A C 1
ATOM 2043 O O . ASP A 1 255 ? 27.722 -1.918 -19.373 1.00 92.75 255 ASP A O 1
ATOM 2047 N N . ALA A 1 256 ? 25.497 -2.169 -19.325 1.00 90.88 256 ALA A N 1
ATOM 2048 C CA . ALA A 1 256 ? 25.290 -1.854 -20.740 1.00 90.88 256 ALA A CA 1
ATOM 2049 C C . ALA A 1 256 ? 25.778 -0.436 -21.101 1.00 90.88 256 ALA A C 1
ATOM 2051 O O . ALA A 1 256 ? 26.519 -0.265 -22.070 1.00 90.88 256 ALA A O 1
ATOM 2052 N N . ARG A 1 257 ? 25.470 0.576 -20.272 1.00 88.75 257 ARG A N 1
ATOM 2053 C CA . ARG A 1 257 ? 25.953 1.959 -20.471 1.00 88.75 257 ARG A CA 1
ATOM 2054 C C . ARG A 1 257 ? 27.478 2.091 -20.416 1.00 88.75 257 ARG A C 1
ATOM 2056 O O . ARG A 1 257 ? 28.024 2.999 -21.031 1.00 88.75 257 ARG A O 1
ATOM 2063 N N . LYS A 1 258 ? 28.186 1.210 -19.699 1.00 86.56 258 LYS A N 1
ATOM 2064 C CA . LYS A 1 258 ? 29.664 1.204 -19.684 1.00 86.56 258 LYS A CA 1
ATOM 2065 C C . LYS A 1 258 ? 30.262 0.649 -20.977 1.00 86.56 258 LYS A C 1
ATOM 2067 O O . LYS A 1 258 ? 31.369 1.040 -21.339 1.00 86.56 258 LYS A O 1
ATOM 2072 N N . LEU A 1 259 ? 29.565 -0.280 -21.633 1.00 83.44 259 LEU A N 1
ATOM 2073 C CA . LEU A 1 259 ? 30.027 -0.930 -22.863 1.00 83.44 259 LEU A CA 1
ATOM 2074 C C . LEU A 1 259 ? 29.818 -0.036 -24.091 1.00 83.44 259 LEU A C 1
ATOM 2076 O O . LEU A 1 259 ? 30.647 -0.023 -25.000 1.00 83.44 259 LEU A O 1
ATOM 2080 N N . VAL A 1 260 ? 28.739 0.747 -24.104 1.00 75.88 260 VAL A N 1
ATOM 2081 C CA . VAL A 1 260 ? 28.440 1.694 -25.181 1.00 75.88 260 VAL A CA 1
ATOM 2082 C C . VAL A 1 260 ? 29.205 2.999 -24.929 1.00 75.88 260 VAL A C 1
ATOM 2084 O O . VAL A 1 260 ? 28.713 3.906 -24.261 1.00 75.88 260 VAL A O 1
ATOM 2087 N N . LYS A 1 261 ? 30.437 3.113 -25.447 1.00 56.88 261 LYS A N 1
ATOM 2088 C CA . LYS A 1 261 ? 31.168 4.395 -25.482 1.00 56.88 261 LYS A CA 1
ATOM 2089 C C . LYS A 1 261 ? 30.330 5.433 -26.241 1.00 56.88 261 LYS A C 1
ATOM 2091 O O . LYS A 1 261 ? 30.116 5.267 -27.435 1.00 56.88 261 LYS A O 1
ATOM 2096 N N . HIS A 1 262 ? 29.893 6.486 -25.544 1.00 53.38 262 HIS A N 1
ATOM 2097 C CA . HIS A 1 262 ? 29.297 7.709 -26.099 1.00 53.38 262 HIS A CA 1
ATOM 2098 C C . HIS A 1 262 ? 28.283 7.493 -27.240 1.00 53.38 262 HIS A C 1
ATOM 2100 O O . HIS A 1 262 ? 28.535 7.864 -28.383 1.00 53.38 262 HIS A O 1
ATOM 2106 N N . ARG A 1 263 ? 27.092 6.972 -26.926 1.00 55.09 263 ARG A N 1
ATOM 2107 C CA . ARG A 1 263 ? 25.896 7.449 -27.637 1.00 55.09 263 ARG A CA 1
ATOM 2108 C C . ARG A 1 263 ? 25.360 8.658 -26.888 1.00 55.09 263 ARG A C 1
ATOM 2110 O O . ARG A 1 263 ? 25.363 8.651 -25.657 1.00 55.09 263 ARG A O 1
ATOM 2117 N N . GLU A 1 264 ? 24.944 9.682 -27.631 1.00 57.06 264 GLU A N 1
ATOM 2118 C CA . GLU A 1 264 ? 24.070 10.735 -27.118 1.00 57.06 264 GLU A CA 1
ATOM 2119 C C . GLU A 1 264 ? 22.907 10.029 -26.420 1.00 57.06 264 GLU A C 1
ATOM 2121 O O . GLU A 1 264 ? 22.094 9.366 -27.066 1.00 57.06 264 GLU A O 1
ATOM 2126 N N . LEU A 1 265 ? 22.911 10.051 -25.083 1.00 58.81 265 LEU A N 1
ATOM 2127 C CA . LEU A 1 265 ? 21.771 9.588 -24.307 1.00 58.81 265 LEU A CA 1
ATOM 2128 C C . LEU A 1 265 ? 20.593 10.393 -24.836 1.00 58.81 265 LEU A C 1
ATOM 2130 O O . LEU A 1 265 ? 20.628 11.621 -24.770 1.00 58.81 265 LEU A O 1
ATOM 2134 N N . SER A 1 266 ? 19.602 9.711 -25.413 1.00 55.62 266 SER A N 1
ATOM 2135 C CA . SER A 1 266 ? 18.385 10.372 -25.865 1.00 55.62 266 SER A CA 1
ATOM 2136 C C . SER A 1 266 ? 17.872 11.217 -24.703 1.00 55.62 266 SER A C 1
ATOM 2138 O O . SER A 1 266 ? 17.633 10.681 -23.616 1.00 55.62 266 SER A O 1
ATOM 2140 N N . GLU A 1 267 ? 17.768 12.531 -24.917 1.00 60.00 267 GLU A N 1
ATOM 2141 C CA . GLU A 1 267 ? 17.258 13.506 -23.950 1.00 60.00 267 GLU A CA 1
ATOM 2142 C C . GLU A 1 267 ? 15.747 13.299 -23.752 1.00 60.00 267 GLU A C 1
ATOM 2144 O O . GLU A 1 267 ? 14.905 14.154 -24.030 1.00 60.00 267 GLU A O 1
ATOM 2149 N N . THR A 1 268 ? 15.366 12.109 -23.300 1.00 67.00 268 THR A N 1
ATOM 2150 C CA . THR A 1 268 ? 14.014 11.826 -22.851 1.00 67.00 268 THR A CA 1
ATOM 2151 C C . THR A 1 268 ? 13.817 12.580 -21.545 1.00 67.00 268 THR A C 1
ATOM 2153 O O . THR A 1 268 ? 14.447 12.303 -20.529 1.00 67.00 268 THR A O 1
ATOM 2156 N N . HIS A 1 269 ? 12.954 13.591 -21.581 1.00 79.31 269 HIS A N 1
ATOM 2157 C CA . HIS A 1 269 ? 12.634 14.400 -20.407 1.00 79.31 269 HIS A CA 1
ATOM 2158 C C . HIS A 1 269 ? 11.609 13.707 -19.489 1.00 79.31 269 HIS A C 1
ATOM 2160 O O . HIS A 1 269 ? 11.366 14.177 -18.379 1.00 79.31 269 HIS A O 1
ATOM 2166 N N . ASP A 1 270 ? 11.018 12.589 -19.931 1.00 91.00 270 ASP A N 1
ATOM 2167 C CA . ASP A 1 270 ? 10.080 11.783 -19.149 1.00 91.00 270 ASP A CA 1
ATOM 2168 C C . ASP A 1 270 ? 10.827 10.745 -18.289 1.00 91.00 270 ASP A C 1
ATOM 2170 O O . ASP A 1 270 ? 11.283 9.726 -18.818 1.00 91.00 270 ASP A O 1
ATOM 2174 N N . PRO A 1 271 ? 10.918 10.928 -16.956 1.00 93.19 271 PRO A N 1
ATOM 2175 C CA . PRO A 1 271 ? 11.600 9.985 -16.073 1.00 93.19 271 PRO A CA 1
ATOM 2176 C C . PRO A 1 271 ? 10.913 8.614 -15.991 1.00 93.19 271 PRO A C 1
ATOM 2178 O O . PRO A 1 271 ? 11.512 7.667 -15.482 1.00 93.19 271 PRO A O 1
ATOM 2181 N N . TYR A 1 272 ? 9.677 8.478 -16.479 1.00 96.19 272 TYR A N 1
ATOM 2182 C CA . TYR A 1 272 ? 8.953 7.209 -16.545 1.00 96.19 272 TYR A CA 1
ATOM 2183 C C . TYR A 1 272 ? 9.196 6.445 -17.855 1.00 96.19 272 TYR A C 1
ATOM 2185 O O . TYR A 1 272 ? 8.696 5.327 -17.992 1.00 96.19 272 TYR A O 1
ATOM 2193 N N . ASN A 1 273 ? 9.993 6.993 -18.780 1.00 94.31 273 ASN A N 1
ATOM 2194 C CA . ASN A 1 273 ? 10.332 6.363 -20.055 1.00 94.31 273 ASN A CA 1
ATOM 2195 C C . ASN A 1 273 ? 11.809 6.558 -20.457 1.00 94.31 273 ASN A C 1
ATOM 2197 O O . ASN A 1 273 ? 12.120 6.880 -21.600 1.00 94.31 273 ASN A O 1
ATOM 2201 N N . MET A 1 274 ? 12.730 6.349 -19.512 1.00 91.31 274 MET A N 1
ATOM 2202 C CA . MET A 1 274 ? 14.179 6.421 -19.752 1.00 91.31 274 MET A CA 1
ATOM 2203 C C . MET A 1 274 ? 14.794 5.017 -19.837 1.00 91.31 274 MET A C 1
ATOM 2205 O O . MET A 1 274 ? 15.508 4.622 -18.914 1.00 91.31 274 MET A O 1
ATOM 2209 N N . GLU A 1 275 ? 14.532 4.263 -20.915 1.00 91.12 275 GLU A N 1
ATOM 2210 C CA . GLU A 1 275 ? 14.964 2.854 -21.043 1.00 91.12 275 GLU A CA 1
ATOM 2211 C C . GLU A 1 275 ? 16.459 2.690 -20.728 1.00 91.12 275 GLU A C 1
ATOM 2213 O O . GLU A 1 275 ? 16.828 1.848 -19.921 1.00 91.12 275 GLU A O 1
ATOM 2218 N N . ASP A 1 276 ? 17.350 3.544 -21.224 1.00 89.69 276 ASP A N 1
ATOM 2219 C CA . ASP A 1 276 ? 18.781 3.372 -20.941 1.00 89.69 276 ASP A CA 1
ATOM 2220 C C . ASP A 1 276 ? 19.145 3.514 -19.456 1.00 89.69 276 ASP A C 1
ATOM 2222 O O . ASP A 1 276 ? 20.191 3.017 -19.043 1.00 89.69 276 ASP A O 1
ATOM 2226 N N . MET A 1 277 ? 18.307 4.157 -18.637 1.00 91.69 277 MET A N 1
ATOM 2227 C CA . MET A 1 277 ? 18.588 4.503 -17.239 1.00 91.69 277 MET A CA 1
ATOM 2228 C C . MET A 1 277 ? 17.843 3.628 -16.235 1.00 91.69 277 MET A C 1
ATOM 2230 O O . MET A 1 277 ? 18.461 3.133 -15.287 1.00 91.69 277 MET A O 1
ATOM 2234 N N . VAL A 1 278 ? 16.538 3.457 -16.443 1.00 94.94 278 VAL A N 1
ATOM 2235 C CA . VAL A 1 278 ? 15.594 2.771 -15.554 1.00 94.94 278 VAL A CA 1
ATOM 2236 C C . VAL A 1 278 ? 14.555 2.029 -16.392 1.00 94.94 278 VAL A C 1
ATOM 2238 O O . VAL A 1 278 ? 14.217 2.465 -17.488 1.00 94.94 278 VAL A O 1
ATOM 2241 N N . MET A 1 279 ? 14.017 0.920 -15.884 1.00 96.88 279 MET A N 1
ATOM 2242 C CA . MET A 1 279 ? 12.897 0.233 -16.531 1.00 96.88 279 MET A CA 1
ATOM 2243 C C . MET A 1 279 ? 11.720 1.192 -16.756 1.00 96.88 279 MET A C 1
ATOM 2245 O O . MET A 1 279 ? 11.189 1.692 -15.767 1.00 96.88 279 MET A O 1
ATOM 2249 N N . PRO A 1 280 ? 11.260 1.429 -17.998 1.00 96.94 280 PRO A N 1
ATOM 2250 C CA . PRO A 1 280 ? 10.110 2.293 -18.225 1.00 96.94 280 PRO A CA 1
ATOM 2251 C C . PRO A 1 280 ? 8.863 1.806 -17.495 1.00 96.94 280 PRO A C 1
ATOM 2253 O O . PRO A 1 280 ? 8.631 0.603 -17.365 1.00 96.94 280 PRO A O 1
ATOM 2256 N N . LEU A 1 281 ? 8.013 2.739 -17.069 1.00 98.25 281 LEU A N 1
ATOM 2257 C CA . LEU A 1 281 ? 6.816 2.429 -16.290 1.00 98.25 281 LEU A CA 1
ATOM 2258 C C . LEU A 1 281 ? 5.882 1.465 -17.030 1.00 98.25 281 LEU A C 1
ATOM 2260 O O . LEU A 1 281 ? 5.348 0.547 -16.417 1.00 98.25 281 LEU A O 1
ATOM 2264 N N . HIS A 1 282 ? 5.713 1.641 -18.343 1.00 97.38 282 HIS A N 1
ATOM 2265 C CA . HIS A 1 282 ? 4.877 0.753 -19.152 1.00 97.38 282 HIS A CA 1
ATOM 2266 C C . HIS A 1 282 ? 5.428 -0.683 -19.185 1.00 97.38 282 HIS A C 1
ATOM 2268 O O . HIS A 1 282 ? 4.654 -1.632 -19.187 1.00 97.38 282 HIS A O 1
ATOM 2274 N N . LYS A 1 283 ? 6.754 -0.864 -19.154 1.00 97.94 283 LYS A N 1
ATOM 2275 C CA . LYS A 1 283 ? 7.386 -2.184 -19.049 1.00 97.94 283 LYS A CA 1
ATOM 2276 C C . LYS A 1 283 ? 7.211 -2.755 -17.644 1.00 97.94 283 LYS A C 1
ATOM 2278 O O . LYS A 1 283 ? 6.814 -3.902 -17.500 1.00 97.94 283 LYS A O 1
ATOM 2283 N N . PHE A 1 284 ? 7.408 -1.925 -16.621 1.00 98.25 284 PHE A N 1
ATOM 2284 C CA . PHE A 1 284 ? 7.237 -2.303 -15.220 1.00 98.25 284 PHE A CA 1
ATOM 2285 C C . PHE A 1 284 ? 5.831 -2.828 -14.907 1.00 98.25 284 PHE A C 1
ATOM 2287 O O . PHE A 1 284 ? 5.713 -3.871 -14.278 1.00 98.25 284 PHE A O 1
ATOM 2294 N N . ILE A 1 285 ? 4.768 -2.138 -15.340 1.00 98.38 285 ILE A N 1
ATOM 2295 C CA . ILE A 1 285 ? 3.383 -2.553 -15.039 1.00 98.38 285 ILE A CA 1
ATOM 2296 C C . ILE A 1 285 ? 2.936 -3.794 -15.823 1.00 98.38 285 ILE A C 1
ATOM 2298 O O . ILE A 1 285 ? 1.951 -4.412 -15.456 1.00 98.38 285 ILE A O 1
ATOM 2302 N N . ASN A 1 286 ? 3.628 -4.156 -16.903 1.00 98.06 286 ASN A N 1
ATOM 2303 C CA . ASN A 1 286 ? 3.305 -5.348 -17.694 1.00 98.06 286 ASN A CA 1
ATOM 2304 C C . ASN A 1 286 ? 4.210 -6.540 -17.359 1.00 98.06 286 ASN A C 1
ATOM 2306 O O . ASN A 1 286 ? 4.053 -7.618 -17.927 1.00 98.06 286 ASN A O 1
ATOM 2310 N N . ASP A 1 287 ? 5.164 -6.361 -16.445 1.00 97.88 287 ASP A N 1
ATOM 2311 C CA . ASP A 1 287 ? 6.069 -7.425 -16.041 1.00 97.88 287 ASP A CA 1
ATOM 2312 C C . ASP A 1 287 ? 5.340 -8.466 -15.164 1.00 97.88 287 ASP A C 1
ATOM 2314 O O . ASP A 1 287 ? 4.566 -8.089 -14.271 1.00 97.88 287 ASP A O 1
ATOM 2318 N N . PRO A 1 288 ? 5.593 -9.777 -15.347 1.00 96.38 288 PRO A N 1
ATOM 2319 C CA . PRO A 1 288 ? 5.018 -10.827 -14.508 1.00 96.38 288 PRO A CA 1
ATOM 2320 C C . PRO A 1 288 ? 5.188 -10.596 -12.999 1.00 96.38 288 PRO A C 1
ATOM 2322 O O . PRO A 1 288 ? 4.279 -10.912 -12.228 1.00 96.38 288 PRO A O 1
ATOM 2325 N N . VAL A 1 289 ? 6.303 -9.997 -12.562 1.00 96.62 289 VAL A N 1
ATOM 2326 C CA . VAL A 1 289 ? 6.540 -9.662 -11.150 1.00 96.62 289 VAL A CA 1
ATOM 2327 C C . VAL A 1 289 ? 5.543 -8.608 -10.658 1.00 96.62 289 VAL A C 1
ATOM 2329 O O . VAL A 1 289 ? 5.021 -8.722 -9.547 1.00 96.62 289 VAL A O 1
ATOM 2332 N N . ALA A 1 290 ? 5.209 -7.603 -11.471 1.00 96.88 290 ALA A N 1
ATOM 2333 C CA . ALA A 1 290 ? 4.194 -6.611 -11.118 1.00 96.88 290 ALA A CA 1
ATOM 2334 C C . ALA A 1 290 ? 2.783 -7.221 -11.081 1.00 96.88 290 ALA A C 1
ATOM 2336 O O . ALA A 1 290 ? 2.021 -6.940 -10.150 1.00 96.88 290 ALA A O 1
ATOM 2337 N N . HIS A 1 291 ? 2.464 -8.117 -12.020 1.00 94.94 291 HIS A N 1
ATOM 2338 C CA . HIS A 1 291 ? 1.224 -8.904 -12.010 1.00 94.94 291 HIS A CA 1
ATOM 2339 C C . HIS A 1 291 ? 1.105 -9.833 -10.803 1.00 94.94 291 HIS A C 1
ATOM 2341 O O . HIS A 1 291 ? -0.010 -10.133 -10.375 1.00 94.94 291 HIS A O 1
ATOM 2347 N N . GLU A 1 292 ? 2.222 -10.319 -10.265 1.00 93.38 292 GLU A N 1
ATOM 2348 C CA . GLU A 1 292 ? 2.225 -11.136 -9.055 1.00 93.38 292 GLU A CA 1
ATOM 2349 C C . GLU A 1 292 ? 2.140 -10.295 -7.783 1.00 93.38 292 GLU A C 1
ATOM 2351 O O . GLU A 1 292 ? 1.563 -10.745 -6.806 1.00 93.38 292 GLU A O 1
ATOM 2356 N N . ILE A 1 293 ? 2.705 -9.091 -7.742 1.00 94.88 293 ILE A N 1
ATOM 2357 C CA . ILE A 1 293 ? 2.952 -8.417 -6.458 1.00 94.88 293 ILE A CA 1
ATOM 2358 C C . ILE A 1 293 ? 2.157 -7.118 -6.282 1.00 94.88 293 ILE A C 1
ATOM 2360 O O . ILE A 1 293 ? 1.791 -6.765 -5.160 1.00 94.88 293 ILE A O 1
ATOM 2364 N N . ILE A 1 294 ? 1.904 -6.377 -7.360 1.00 97.31 294 ILE A N 1
ATOM 2365 C CA . ILE A 1 294 ? 1.450 -4.980 -7.295 1.00 97.31 294 ILE A CA 1
ATOM 2366 C C . ILE A 1 294 ? -0.036 -4.867 -7.623 1.00 97.31 294 ILE A C 1
ATOM 2368 O O . ILE A 1 294 ? -0.776 -4.217 -6.874 1.00 97.31 294 ILE A O 1
ATOM 2372 N N . HIS A 1 295 ? -0.451 -5.486 -8.727 1.00 97.88 295 HIS A N 1
ATOM 2373 C CA . HIS A 1 295 ? -1.789 -5.343 -9.292 1.00 97.88 295 HIS A CA 1
ATOM 2374 C C . HIS A 1 295 ? -2.877 -5.924 -8.387 1.00 97.88 295 HIS A C 1
ATOM 2376 O O . HIS A 1 295 ? -2.745 -7.041 -7.886 1.00 97.88 295 HIS A O 1
ATOM 2382 N N . ASN A 1 296 ? -3.922 -5.126 -8.131 1.00 98.31 296 ASN A N 1
ATOM 2383 C CA . ASN A 1 296 ? -4.970 -5.402 -7.133 1.00 98.31 296 ASN A CA 1
ATOM 2384 C C . ASN A 1 296 ? -4.422 -5.711 -5.724 1.00 98.31 296 ASN A C 1
ATOM 2386 O O . ASN A 1 296 ? -5.049 -6.391 -4.910 1.00 98.31 296 ASN A O 1
ATOM 2390 N N . GLY A 1 297 ? -3.201 -5.248 -5.438 1.00 97.06 297 GLY A N 1
ATOM 2391 C CA . GLY A 1 297 ? -2.473 -5.606 -4.230 1.00 97.06 297 GLY A CA 1
ATOM 2392 C C . GLY A 1 297 ? -3.136 -5.120 -2.942 1.00 97.06 297 GLY A C 1
ATOM 2393 O O . GLY A 1 297 ? -3.011 -5.806 -1.934 1.00 97.06 297 GLY A O 1
ATOM 2394 N N . ALA A 1 298 ? -3.850 -3.986 -2.949 1.00 98.25 298 ALA A N 1
ATOM 2395 C CA . ALA A 1 298 ? -4.563 -3.532 -1.753 1.00 98.25 298 ALA A CA 1
ATOM 2396 C C . ALA A 1 298 ? -5.759 -4.447 -1.455 1.00 98.25 298 ALA A C 1
ATOM 2398 O O . ALA A 1 298 ? -5.910 -4.906 -0.325 1.00 98.25 298 ALA A O 1
ATOM 2399 N N . THR A 1 299 ? -6.538 -4.791 -2.481 1.00 98.69 299 THR A N 1
ATOM 2400 C CA . THR A 1 299 ? -7.662 -5.729 -2.389 1.00 98.69 299 THR A CA 1
ATOM 2401 C C . THR A 1 299 ? -7.195 -7.093 -1.929 1.00 98.69 299 THR A C 1
ATOM 2403 O O . THR A 1 299 ? -7.720 -7.607 -0.949 1.00 98.69 299 THR A O 1
ATOM 2406 N N . PHE A 1 300 ? -6.157 -7.658 -2.548 1.00 98.12 300 PHE A N 1
ATOM 2407 C CA . PHE A 1 300 ? -5.625 -8.949 -2.116 1.00 98.12 300 PHE A CA 1
ATOM 2408 C C . PHE A 1 300 ? -5.066 -8.911 -0.694 1.00 98.12 300 PHE A C 1
ATOM 2410 O O . PHE A 1 300 ? -5.202 -9.890 0.034 1.00 98.12 300 PHE A O 1
ATOM 2417 N N . GLN A 1 301 ? -4.477 -7.798 -0.259 1.00 97.38 301 GLN A N 1
ATOM 2418 C CA . GLN A 1 301 ? -3.978 -7.680 1.107 1.00 97.38 301 GLN A CA 1
ATOM 2419 C C . GLN A 1 301 ? -5.105 -7.574 2.142 1.00 97.38 301 GLN A C 1
ATOM 2421 O O . GLN A 1 301 ? -5.051 -8.234 3.178 1.00 97.38 301 GLN A O 1
ATOM 2426 N N . VAL A 1 302 ? -6.161 -6.811 1.862 1.00 98.31 302 VAL A N 1
ATOM 2427 C CA . VAL A 1 302 ? -7.350 -6.740 2.730 1.00 98.31 302 VAL A CA 1
ATOM 2428 C C . VAL A 1 302 ? -8.137 -8.060 2.706 1.00 98.31 302 VAL A C 1
ATOM 2430 O O . VAL A 1 302 ? -8.640 -8.516 3.733 1.00 98.31 302 VAL A O 1
ATOM 2433 N N . ALA A 1 303 ? -8.173 -8.743 1.562 1.00 97.56 303 ALA A N 1
ATOM 2434 C CA . ALA A 1 303 ? -8.782 -10.060 1.406 1.00 97.56 303 ALA A CA 1
ATOM 2435 C C . ALA A 1 303 ? -7.931 -11.212 1.968 1.00 97.56 303 ALA A C 1
ATOM 2437 O O . ALA A 1 303 ? -8.439 -12.321 2.121 1.00 97.56 303 ALA A O 1
ATOM 2438 N N . GLY A 1 304 ? -6.674 -10.994 2.361 1.00 96.31 304 GLY A N 1
ATOM 2439 C CA . GLY A 1 304 ? -5.843 -12.082 2.890 1.00 96.31 304 GLY A CA 1
ATOM 2440 C C . GLY A 1 304 ? -5.460 -13.120 1.828 1.00 96.31 304 GLY A C 1
ATOM 2441 O O . GLY A 1 304 ? -5.467 -14.315 2.113 1.00 96.31 304 GLY A O 1
ATOM 2442 N N . LEU A 1 305 ? -5.202 -12.652 0.604 1.00 96.75 305 LEU A N 1
ATOM 2443 C CA . LEU A 1 305 ? -4.927 -13.451 -0.593 1.00 96.75 305 LEU A CA 1
ATOM 2444 C C . LEU A 1 305 ? -3.631 -13.031 -1.301 1.00 96.75 305 LEU A C 1
ATOM 2446 O O . LEU A 1 305 ? -3.498 -13.224 -2.510 1.00 96.75 305 LEU A O 1
ATOM 2450 N N . THR A 1 306 ? -2.687 -12.377 -0.622 1.00 95.06 306 THR A N 1
ATOM 2451 C CA . THR A 1 306 ? -1.383 -12.073 -1.233 1.00 95.06 306 THR A CA 1
ATOM 2452 C C . THR A 1 306 ? -0.563 -13.350 -1.428 1.00 95.06 306 THR A C 1
ATOM 2454 O O . THR A 1 306 ? -0.854 -14.406 -0.877 1.00 95.06 306 THR A O 1
ATOM 2457 N N . ASN A 1 307 ? 0.540 -13.277 -2.168 1.00 91.69 307 ASN A N 1
ATOM 2458 C CA . ASN A 1 307 ? 1.494 -14.391 -2.198 1.00 91.69 307 ASN A CA 1
ATOM 2459 C C . ASN A 1 307 ? 2.245 -14.590 -0.863 1.00 91.69 307 ASN A C 1
ATOM 2461 O O . ASN A 1 307 ? 3.080 -15.482 -0.754 1.00 91.69 307 ASN A O 1
ATOM 2465 N N . ASN A 1 308 ? 1.964 -13.759 0.143 1.00 90.19 308 ASN A N 1
ATOM 2466 C CA . ASN A 1 308 ? 2.503 -13.838 1.493 1.00 90.19 308 ASN A CA 1
ATOM 2467 C C . ASN A 1 308 ? 1.411 -14.198 2.525 1.00 90.19 308 ASN A C 1
ATOM 2469 O O . ASN A 1 308 ? 1.618 -14.010 3.723 1.00 90.19 308 ASN A O 1
ATOM 2473 N N . SER A 1 309 ? 0.250 -14.697 2.073 1.00 91.88 309 SER A N 1
ATOM 2474 C CA . SER A 1 309 ? -0.812 -15.185 2.958 1.00 91.88 309 SER A CA 1
ATOM 2475 C C . SER A 1 309 ? -0.338 -16.320 3.866 1.00 91.88 309 SER A C 1
ATOM 2477 O O . SER A 1 309 ? 0.503 -17.140 3.507 1.00 91.88 309 SER A O 1
ATOM 2479 N N . CYS A 1 310 ? -0.912 -16.379 5.065 1.00 87.38 310 CYS A N 1
ATOM 2480 C CA . CYS A 1 310 ? -0.659 -17.407 6.066 1.00 87.38 310 CYS A CA 1
ATOM 2481 C C . CYS A 1 310 ? -1.443 -18.706 5.830 1.00 87.38 310 CYS A C 1
ATOM 2483 O O . CYS A 1 310 ? -1.085 -19.719 6.433 1.00 87.38 310 CYS A O 1
ATOM 2485 N N . LEU A 1 311 ? -2.512 -18.661 5.032 1.00 88.62 311 LEU A N 1
ATOM 2486 C CA . LEU A 1 311 ? -3.401 -19.790 4.762 1.00 88.62 311 LEU A CA 1
ATOM 2487 C C . LEU A 1 311 ? -3.069 -20.396 3.398 1.00 88.62 311 LEU A C 1
ATOM 2489 O O . LEU A 1 311 ? -2.883 -19.672 2.424 1.00 88.62 311 LEU A O 1
ATOM 2493 N N . VAL A 1 312 ? -3.002 -21.726 3.332 1.00 87.81 312 VAL A N 1
ATOM 2494 C CA . VAL A 1 312 ? -2.622 -22.442 2.103 1.00 87.81 312 VAL A CA 1
ATOM 2495 C C . VAL A 1 312 ? -3.686 -22.270 1.014 1.00 87.81 312 VAL A C 1
ATOM 2497 O O . VAL A 1 312 ? -3.345 -21.985 -0.131 1.00 87.81 312 VAL A O 1
ATOM 2500 N N . GLU A 1 313 ? -4.965 -22.352 1.387 1.00 91.25 313 GLU A N 1
ATOM 2501 C CA . GLU A 1 313 ? -6.117 -22.150 0.494 1.00 91.25 313 GLU A CA 1
ATOM 2502 C C . GLU A 1 313 ? -6.120 -20.769 -0.184 1.00 91.25 313 GLU A C 1
ATOM 2504 O O . GLU A 1 313 ? -6.514 -20.647 -1.344 1.00 91.25 313 GLU A O 1
ATOM 2509 N N . SER A 1 314 ? -5.587 -19.731 0.482 1.00 93.56 314 SER A N 1
ATOM 2510 C CA . SER A 1 314 ? -5.481 -18.384 -0.090 1.00 93.56 314 SER A CA 1
ATOM 2511 C C . SER A 1 314 ? -4.687 -18.369 -1.398 1.00 93.56 314 SER A C 1
ATOM 2513 O O . SER A 1 314 ? -4.980 -17.574 -2.292 1.00 93.56 314 SER A O 1
ATOM 2515 N N . HIS A 1 315 ? -3.678 -19.234 -1.536 1.00 93.38 315 HIS A N 1
ATOM 2516 C CA . HIS A 1 315 ? -2.853 -19.289 -2.742 1.00 93.38 315 HIS A CA 1
ATOM 2517 C C . HIS A 1 315 ? -3.612 -19.872 -3.939 1.00 93.38 315 HIS A C 1
ATOM 2519 O O . HIS A 1 315 ? -3.439 -19.392 -5.060 1.00 93.38 315 HIS A O 1
ATOM 2525 N N . GLU A 1 316 ? -4.484 -20.850 -3.703 1.00 94.81 316 GLU A N 1
ATOM 2526 C CA . GLU A 1 316 ? -5.317 -21.462 -4.740 1.00 94.81 316 GLU A CA 1
ATOM 2527 C C . GLU A 1 316 ? -6.425 -20.504 -5.198 1.00 94.81 316 GLU A C 1
ATOM 2529 O O . GLU A 1 316 ? -6.581 -20.257 -6.395 1.00 94.81 316 GLU A O 1
ATOM 2534 N N . VAL A 1 317 ? -7.102 -19.843 -4.253 1.00 97.19 317 VAL A N 1
ATOM 2535 C CA . VAL A 1 317 ? -8.082 -18.782 -4.547 1.00 97.19 317 VAL A CA 1
ATOM 2536 C C . VAL A 1 317 ? -7.429 -17.662 -5.364 1.00 97.19 317 VAL A C 1
ATOM 2538 O O . VAL A 1 317 ? -7.957 -17.248 -6.400 1.00 97.19 317 VAL A O 1
ATOM 2541 N N . ARG A 1 318 ? -6.241 -17.196 -4.947 1.00 95.94 318 ARG A N 1
ATOM 2542 C CA . ARG A 1 318 ? -5.463 -16.186 -5.682 1.00 95.94 318 ARG A CA 1
ATOM 2543 C C . ARG A 1 318 ? -5.152 -16.651 -7.103 1.00 95.94 318 ARG A C 1
ATOM 2545 O O . ARG A 1 318 ? -5.295 -15.862 -8.037 1.00 95.94 318 ARG A O 1
ATOM 2552 N N . HIS A 1 319 ? -4.717 -17.899 -7.274 1.00 95.50 319 HIS A N 1
ATOM 2553 C CA . HIS A 1 319 ? -4.425 -18.463 -8.590 1.00 95.50 319 HIS A CA 1
ATOM 2554 C C . HIS A 1 319 ? -5.661 -18.418 -9.497 1.00 95.50 319 HIS A C 1
ATOM 2556 O O . HIS A 1 319 ? -5.590 -17.877 -10.601 1.00 95.50 319 HIS A O 1
ATOM 2562 N N . CYS A 1 320 ? -6.803 -18.887 -8.997 1.00 97.25 320 CYS A N 1
ATOM 2563 C CA . CYS A 1 320 ? -8.061 -18.896 -9.734 1.00 97.25 320 CYS A CA 1
ATOM 2564 C C . CYS A 1 320 ? -8.528 -17.502 -10.152 1.00 97.25 320 CYS A C 1
ATOM 2566 O O . CYS A 1 320 ? -8.910 -17.304 -11.302 1.00 97.25 320 CYS A O 1
ATOM 2568 N N . VAL A 1 321 ? -8.433 -16.511 -9.266 1.00 96.69 321 VAL A N 1
ATOM 2569 C CA . VAL A 1 321 ? -8.838 -15.128 -9.574 1.00 96.69 321 VAL A CA 1
ATOM 2570 C C . VAL A 1 321 ? -7.902 -14.473 -10.586 1.00 96.69 321 VAL A C 1
ATOM 2572 O O . VAL A 1 321 ? -8.343 -13.687 -11.420 1.00 96.69 321 VAL A O 1
ATOM 2575 N N . ARG A 1 322 ? -6.606 -14.801 -10.558 1.00 94.31 322 ARG A N 1
ATOM 2576 C CA . ARG A 1 322 ? -5.659 -14.303 -11.567 1.00 94.31 322 ARG A CA 1
ATOM 2577 C C . ARG A 1 322 ? -5.886 -14.942 -12.930 1.00 94.31 322 ARG A C 1
ATOM 2579 O O . ARG A 1 322 ? -5.754 -14.258 -13.940 1.00 94.31 322 ARG A O 1
ATOM 2586 N N . LYS A 1 323 ? -6.226 -16.231 -12.953 1.00 95.19 323 LYS A N 1
ATOM 2587 C CA . LYS A 1 323 ? -6.544 -16.972 -14.176 1.00 95.19 323 LYS A CA 1
ATOM 2588 C C . LYS A 1 323 ? -7.875 -16.526 -14.784 1.00 95.19 323 LYS A C 1
ATOM 2590 O O . LYS A 1 323 ? -7.963 -16.353 -15.995 1.00 95.19 323 LYS A O 1
ATOM 2595 N N . HIS A 1 324 ? -8.870 -16.278 -13.934 1.00 96.69 324 HIS A N 1
ATOM 2596 C CA . HIS A 1 324 ? -10.226 -15.879 -14.306 1.00 96.69 324 HIS A CA 1
ATOM 2597 C C . HIS A 1 324 ? -10.605 -14.566 -13.597 1.00 96.69 324 HIS A C 1
ATOM 2599 O O . HIS A 1 324 ? -11.292 -14.600 -12.573 1.00 96.69 324 HIS A O 1
ATOM 2605 N N . PRO A 1 325 ? -10.204 -13.390 -14.130 1.00 95.00 325 PRO A N 1
ATOM 2606 C CA . PRO A 1 325 ? -10.420 -12.089 -13.481 1.00 95.00 325 PRO A CA 1
ATOM 2607 C C . PRO A 1 325 ? -11.879 -11.775 -13.138 1.00 95.00 325 PRO A C 1
ATOM 2609 O O . PRO A 1 325 ? -12.145 -11.031 -12.195 1.00 95.00 325 PRO A O 1
ATOM 2612 N N . VAL A 1 326 ? -12.831 -12.375 -13.861 1.00 96.38 326 VAL A N 1
ATOM 2613 C CA . VAL A 1 326 ? -14.270 -12.256 -13.584 1.00 96.38 326 VAL A CA 1
ATOM 2614 C C . VAL A 1 326 ? -14.639 -12.746 -12.182 1.00 96.38 326 VAL A C 1
ATOM 2616 O O . VAL A 1 326 ? -15.572 -12.214 -11.594 1.00 96.38 326 VAL A O 1
ATOM 2619 N N . LEU A 1 327 ? -13.886 -13.688 -11.602 1.00 97.94 327 LEU A N 1
ATOM 2620 C CA . LEU A 1 327 ? -14.087 -14.183 -10.234 1.00 97.94 327 LEU A CA 1
ATOM 2621 C C . LEU A 1 327 ? -13.620 -13.181 -9.164 1.00 97.94 327 LEU A C 1
ATOM 2623 O O . LEU A 1 327 ? -13.918 -13.352 -7.984 1.00 97.94 327 LEU A O 1
ATOM 2627 N N . GLY A 1 328 ? -12.917 -12.113 -9.555 1.00 97.62 328 GLY A N 1
ATOM 2628 C CA . GLY A 1 328 ? -12.403 -11.097 -8.636 1.00 97.62 328 GLY A CA 1
ATOM 2629 C C . GLY A 1 328 ? -13.484 -10.348 -7.853 1.00 97.62 328 GLY A C 1
ATOM 2630 O O . GLY A 1 328 ? -13.187 -9.819 -6.784 1.00 97.62 328 GLY A O 1
ATOM 2631 N N . HIS A 1 329 ? -14.736 -10.340 -8.322 1.00 97.94 329 HIS A N 1
ATOM 2632 C CA . HIS A 1 329 ? -15.837 -9.702 -7.598 1.00 97.94 329 HIS A CA 1
ATOM 2633 C C . HIS A 1 329 ? -16.113 -10.365 -6.238 1.00 97.94 329 HIS A C 1
ATOM 2635 O O . HIS A 1 329 ? -16.336 -9.652 -5.266 1.00 97.94 329 HIS A O 1
ATOM 2641 N N . PHE A 1 330 ? -15.994 -11.693 -6.114 1.00 98.12 330 PHE A N 1
ATOM 2642 C CA . PHE A 1 330 ? -16.126 -12.379 -4.819 1.00 98.12 330 PHE A CA 1
ATOM 2643 C C . PHE A 1 330 ? -15.056 -11.921 -3.821 1.00 98.12 330 PHE A C 1
ATOM 2645 O O . PHE A 1 330 ? -15.342 -11.667 -2.653 1.00 98.12 330 PHE A O 1
ATOM 2652 N N . VAL A 1 331 ? -13.817 -11.753 -4.297 1.00 98.00 331 VAL A N 1
ATOM 2653 C CA . VAL A 1 331 ? -12.708 -11.236 -3.483 1.00 98.00 331 VAL A CA 1
ATOM 2654 C C . VAL A 1 331 ? -12.955 -9.795 -3.054 1.00 98.00 331 VAL A C 1
ATOM 2656 O O . VAL A 1 331 ? -12.688 -9.442 -1.905 1.00 98.00 331 VAL A O 1
ATOM 2659 N N . LEU A 1 332 ? -13.457 -8.966 -3.970 1.00 98.56 332 LEU A N 1
ATOM 2660 C CA . LEU A 1 332 ? -13.778 -7.572 -3.692 1.00 98.56 332 LEU A CA 1
ATOM 2661 C C . LEU A 1 332 ? -14.843 -7.448 -2.597 1.00 98.56 332 LEU A C 1
ATOM 2663 O O . LEU A 1 332 ? -14.662 -6.645 -1.686 1.00 98.56 332 LEU A O 1
ATOM 2667 N N . GLU A 1 333 ? -15.904 -8.253 -2.638 1.00 98.06 333 GLU A N 1
ATOM 2668 C CA . GLU A 1 333 ? -16.963 -8.208 -1.621 1.00 98.06 333 GLU A CA 1
ATOM 2669 C C . GLU A 1 333 ? -16.460 -8.645 -0.237 1.00 98.06 333 GLU A C 1
ATOM 2671 O O . GLU A 1 333 ? -16.735 -7.973 0.759 1.00 98.06 333 GLU A O 1
ATOM 2676 N N . VAL A 1 334 ? -15.612 -9.679 -0.160 1.00 97.56 334 VAL A N 1
ATOM 2677 C CA . VAL A 1 334 ? -14.935 -10.045 1.099 1.00 97.56 334 VAL A CA 1
ATOM 2678 C C . VAL A 1 334 ? -14.050 -8.900 1.602 1.00 97.56 334 VAL A C 1
ATOM 2680 O O . VAL A 1 334 ? -14.049 -8.589 2.795 1.00 97.56 334 VAL A O 1
ATOM 2683 N N . ALA A 1 335 ? -13.296 -8.246 0.714 1.00 98.38 335 ALA A N 1
ATOM 2684 C CA . ALA A 1 335 ? -12.430 -7.133 1.089 1.00 98.38 335 ALA A CA 1
ATOM 2685 C C . ALA A 1 335 ? -13.226 -5.919 1.600 1.00 98.38 335 ALA A C 1
ATOM 2687 O O . ALA A 1 335 ? -12.863 -5.358 2.634 1.00 98.38 335 ALA A O 1
ATOM 2688 N N . LYS A 1 336 ? -14.319 -5.538 0.922 1.00 98.19 336 LYS A N 1
ATOM 2689 C CA . LYS A 1 336 ? -15.225 -4.462 1.358 1.00 98.19 336 LYS A CA 1
ATOM 2690 C C . LYS A 1 336 ? -15.842 -4.768 2.716 1.00 98.19 336 LYS A C 1
ATOM 2692 O O . LYS A 1 336 ? -15.723 -3.949 3.622 1.00 98.19 336 LYS A O 1
ATOM 2697 N N . SER A 1 337 ? -16.386 -5.976 2.882 1.00 96.19 337 SER A N 1
ATOM 2698 C CA . SER A 1 337 ? -16.950 -6.427 4.156 1.00 96.19 337 SER A CA 1
ATOM 2699 C C . SER A 1 337 ? -15.924 -6.311 5.284 1.00 96.19 337 SER A C 1
ATOM 2701 O O . SER A 1 337 ? -16.209 -5.752 6.338 1.00 96.19 337 SER A O 1
ATOM 2703 N N . ARG A 1 338 ? -14.674 -6.729 5.061 1.00 96.00 338 ARG A N 1
ATOM 2704 C CA . ARG A 1 338 ? -13.617 -6.564 6.070 1.00 96.00 338 ARG A CA 1
ATOM 2705 C C . ARG A 1 338 ? -13.314 -5.105 6.376 1.00 96.00 338 ARG A C 1
ATOM 2707 O O . ARG A 1 338 ? -13.124 -4.794 7.547 1.00 96.00 338 ARG A O 1
ATOM 2714 N N . LEU A 1 339 ? -13.281 -4.219 5.376 1.00 97.12 339 LEU A N 1
ATOM 2715 C CA . LEU A 1 339 ? -13.134 -2.779 5.622 1.00 97.12 339 LEU A CA 1
ATOM 2716 C C . LEU A 1 339 ? -14.278 -2.238 6.485 1.00 97.12 339 LEU A C 1
ATOM 2718 O O . LEU A 1 339 ? -14.009 -1.465 7.399 1.00 97.12 339 LEU A O 1
ATOM 2722 N N . ASP A 1 340 ? -15.518 -2.671 6.257 1.00 94.88 340 ASP A N 1
ATOM 2723 C CA . ASP A 1 340 ? -16.685 -2.199 7.017 1.00 94.88 340 ASP A CA 1
ATOM 2724 C C . ASP A 1 340 ? -16.602 -2.505 8.519 1.00 94.88 340 ASP A C 1
ATOM 2726 O O . ASP A 1 340 ? -17.152 -1.747 9.332 1.00 94.88 340 ASP A O 1
ATOM 2730 N N . HIS A 1 341 ? -15.888 -3.580 8.872 1.00 92.44 341 HIS A N 1
ATOM 2731 C CA . HIS A 1 341 ? -15.652 -4.044 10.241 1.00 92.44 341 HIS A CA 1
ATOM 2732 C C . HIS A 1 341 ? -14.336 -3.530 10.853 1.00 92.44 341 HIS A C 1
ATOM 2734 O O . HIS A 1 341 ? -14.073 -3.769 12.032 1.00 92.44 341 HIS A O 1
ATOM 2740 N N . MET A 1 342 ? -13.495 -2.809 10.102 1.00 95.31 342 MET A N 1
ATOM 2741 C CA . MET A 1 342 ? -12.294 -2.185 10.668 1.00 95.31 342 MET A CA 1
ATOM 2742 C C . MET A 1 342 ? -12.662 -0.984 11.550 1.00 95.31 342 MET A C 1
ATOM 2744 O O . MET A 1 342 ? -13.532 -0.181 11.213 1.00 95.31 342 MET A O 1
ATOM 2748 N N . LEU A 1 343 ? -11.926 -0.815 12.653 1.00 95.62 343 LEU A N 1
ATOM 2749 C CA . LEU A 1 343 ? -12.081 0.304 13.591 1.00 95.62 343 LEU A CA 1
ATOM 2750 C C . LEU A 1 343 ? -11.827 1.652 12.897 1.00 95.62 343 LEU A C 1
ATOM 2752 O O . LEU A 1 343 ? -12.482 2.656 13.178 1.00 95.62 343 LEU A O 1
ATOM 2756 N N . TYR A 1 344 ? -10.851 1.688 11.985 1.00 96.50 344 TYR A N 1
ATOM 2757 C CA . TYR A 1 344 ? -10.484 2.903 11.269 1.00 96.50 344 TYR A CA 1
ATOM 2758 C C . TYR A 1 344 ? -9.897 2.634 9.879 1.00 96.50 344 TYR A C 1
ATOM 2760 O O . TYR A 1 344 ? -9.045 1.758 9.708 1.00 96.50 344 TYR A O 1
ATOM 2768 N N . ILE A 1 345 ? -10.312 3.451 8.905 1.00 97.50 345 ILE A N 1
ATOM 2769 C CA . ILE A 1 345 ? -9.855 3.414 7.520 1.00 97.50 345 ILE A CA 1
ATOM 2770 C C . ILE A 1 345 ? -9.424 4.835 7.155 1.00 97.50 345 ILE A C 1
ATOM 2772 O O . ILE A 1 345 ? -10.233 5.755 7.136 1.00 97.50 345 ILE A O 1
ATOM 2776 N N . GLY A 1 346 ? -8.135 5.035 6.892 1.00 97.44 346 GLY A N 1
ATOM 2777 C CA . GLY A 1 346 ? -7.602 6.329 6.465 1.00 97.44 346 GLY A CA 1
ATOM 2778 C C . GLY A 1 346 ? -7.380 6.416 4.960 1.00 97.44 346 GLY A C 1
ATOM 2779 O O . GLY A 1 346 ? -7.143 5.405 4.302 1.00 97.44 346 GLY A O 1
ATOM 2780 N N . LEU A 1 347 ? -7.339 7.639 4.431 1.00 98.25 347 LEU A N 1
ATOM 2781 C CA . LEU A 1 347 ? -6.935 7.913 3.048 1.00 98.25 347 LEU A CA 1
ATOM 2782 C C . LEU A 1 347 ? -5.619 8.695 3.000 1.00 98.25 347 LEU A C 1
ATOM 2784 O O . LEU A 1 347 ? -5.376 9.602 3.804 1.00 98.25 347 LEU A O 1
ATOM 2788 N N . THR A 1 348 ? -4.752 8.344 2.052 1.00 96.88 348 THR A N 1
ATOM 2789 C CA . THR A 1 348 ? -3.431 8.973 1.895 1.00 96.88 348 THR A CA 1
ATOM 2790 C C . THR A 1 348 ? -3.530 10.379 1.304 1.00 96.88 348 THR A C 1
ATOM 2792 O O . THR A 1 348 ? -2.747 11.253 1.671 1.00 96.88 348 THR A O 1
ATOM 2795 N N . GLU A 1 349 ? -4.473 10.595 0.393 1.00 93.00 349 GLU A N 1
ATOM 2796 C CA . GLU A 1 349 ? -4.721 11.852 -0.316 1.00 93.00 349 GLU A CA 1
ATOM 2797 C C . GLU A 1 349 ? -5.114 12.959 0.669 1.00 93.00 349 GLU A C 1
ATOM 2799 O O . GLU A 1 349 ? -4.547 14.050 0.639 1.00 93.00 349 GLU A O 1
ATOM 2804 N N . ASP A 1 350 ? -5.966 12.618 1.636 1.00 91.00 350 ASP A N 1
ATOM 2805 C CA . ASP A 1 350 ? -6.431 13.492 2.714 1.00 91.00 350 ASP A CA 1
ATOM 2806 C C . ASP A 1 350 ? -5.584 13.356 3.989 1.00 91.00 350 ASP A C 1
ATOM 2808 O O . ASP A 1 350 ? -6.094 13.364 5.108 1.00 91.00 350 ASP A O 1
ATOM 2812 N N . HIS A 1 351 ? -4.261 13.225 3.845 1.00 89.75 351 HIS A N 1
ATOM 2813 C CA . HIS A 1 351 ? -3.360 12.795 4.922 1.00 89.75 351 HIS A CA 1
ATOM 2814 C C . HIS A 1 351 ? -3.566 13.498 6.273 1.00 89.75 351 HIS A C 1
ATOM 2816 O O . HIS A 1 351 ? -3.635 12.823 7.297 1.00 89.75 351 HIS A O 1
ATOM 2822 N N . LYS A 1 352 ? -3.660 14.839 6.287 1.00 91.12 352 LYS A N 1
ATOM 2823 C CA . LYS A 1 352 ? -3.838 15.623 7.524 1.00 91.12 352 LYS A CA 1
ATOM 2824 C C . LYS A 1 352 ? -5.194 15.342 8.170 1.00 91.12 352 LYS A C 1
ATOM 2826 O O . LYS A 1 352 ? -5.273 15.164 9.378 1.00 91.12 352 LYS A O 1
ATOM 2831 N N . LYS A 1 353 ? -6.248 15.266 7.363 1.00 94.31 353 LYS A N 1
ATOM 2832 C CA . LYS A 1 353 ? -7.607 14.992 7.826 1.00 94.31 353 LYS A CA 1
ATOM 2833 C C . LYS A 1 353 ? -7.732 13.560 8.344 1.00 94.31 353 LYS A C 1
ATOM 2835 O O . LYS A 1 353 ? -8.228 13.370 9.449 1.00 94.31 353 LYS A O 1
ATOM 2840 N N . SER A 1 354 ? -7.182 12.589 7.615 1.00 96.12 354 SER A N 1
ATOM 2841 C CA . SER A 1 354 ? -7.043 11.203 8.067 1.00 96.12 354 SER A CA 1
ATOM 2842 C C . SER A 1 354 ? -6.280 11.126 9.394 1.00 96.12 354 SER A C 1
ATOM 2844 O O . SER A 1 354 ? -6.724 10.486 10.338 1.00 96.12 354 SER A O 1
ATOM 2846 N N . ALA A 1 355 ? -5.168 11.849 9.526 1.00 94.81 355 ALA A N 1
ATOM 2847 C CA . ALA A 1 355 ? -4.393 11.900 10.763 1.00 94.81 355 ALA A CA 1
ATOM 2848 C C . ALA A 1 355 ? -5.219 12.443 11.944 1.00 94.81 355 ALA A C 1
ATOM 2850 O O . ALA A 1 355 ? -5.233 11.846 13.018 1.00 94.81 355 ALA A O 1
ATOM 2851 N N . THR A 1 356 ? -5.962 13.532 11.734 1.00 95.00 356 THR A N 1
ATOM 2852 C CA . THR A 1 356 ? -6.856 14.103 12.750 1.00 95.00 356 THR A CA 1
ATOM 2853 C C . THR A 1 356 ? -7.982 13.147 13.139 1.00 95.00 356 THR A C 1
ATOM 2855 O O . THR A 1 356 ? -8.277 13.008 14.324 1.00 95.00 356 THR A O 1
ATOM 2858 N N . MET A 1 357 ? -8.611 12.478 12.170 1.00 95.38 357 MET A N 1
ATOM 2859 C CA . MET A 1 357 ? -9.661 11.494 12.444 1.00 95.38 357 MET A CA 1
ATOM 2860 C C . MET A 1 357 ? -9.108 10.293 13.211 1.00 95.38 357 MET A C 1
ATOM 2862 O O . MET A 1 357 ? -9.696 9.899 14.212 1.00 95.38 357 MET A O 1
ATOM 2866 N N . PHE A 1 358 ? -7.938 9.781 12.821 1.00 96.12 358 PHE A N 1
ATOM 2867 C CA . PHE A 1 358 ? -7.247 8.716 13.545 1.00 96.12 358 PHE A CA 1
ATOM 2868 C C . PHE A 1 358 ? -6.968 9.107 15.002 1.00 96.12 358 PHE A C 1
ATOM 2870 O O . PHE A 1 358 ? -7.264 8.338 15.913 1.00 96.12 358 PHE A O 1
ATOM 2877 N N . ALA A 1 359 ? -6.444 10.312 15.241 1.00 95.31 359 ALA A N 1
ATOM 2878 C CA . ALA A 1 359 ? -6.162 10.798 16.589 1.00 95.31 359 ALA A CA 1
ATOM 2879 C C . ALA A 1 359 ? -7.431 10.891 17.454 1.00 95.31 359 ALA A C 1
ATOM 2881 O O . ALA A 1 359 ? -7.392 10.545 18.631 1.00 95.31 359 ALA A O 1
ATOM 2882 N N . LYS A 1 360 ? -8.562 11.308 16.870 1.00 94.31 360 LYS A N 1
ATOM 2883 C CA . LYS A 1 360 ? -9.851 11.417 17.571 1.00 94.31 360 LYS A CA 1
ATOM 2884 C C . LYS A 1 360 ? -10.546 10.073 17.796 1.00 94.31 360 LYS A C 1
ATOM 2886 O O . LYS A 1 360 ? -11.175 9.905 18.829 1.00 94.31 360 LYS A O 1
ATOM 2891 N N . MET A 1 361 ? -10.460 9.143 16.845 1.00 93.19 361 MET A N 1
ATOM 2892 C CA . MET A 1 361 ? -11.158 7.852 16.917 1.00 93.19 361 MET A CA 1
ATOM 2893 C C . MET A 1 361 ? -10.340 6.791 17.641 1.00 93.19 361 MET A C 1
ATOM 2895 O O . MET A 1 361 ? -10.858 6.120 18.521 1.00 93.19 361 MET A O 1
ATOM 2899 N N . VAL A 1 362 ? -9.068 6.635 17.273 1.00 94.88 362 VAL A N 1
ATOM 2900 C CA . VAL A 1 362 ? -8.187 5.589 17.809 1.00 94.88 362 VAL A CA 1
ATOM 2901 C C . VAL A 1 362 ? -7.304 6.163 18.908 1.00 94.88 362 VAL A C 1
ATOM 2903 O O . VAL A 1 362 ? -7.250 5.612 20.000 1.00 94.88 362 VAL A O 1
ATOM 2906 N N . GLY A 1 363 ? -6.651 7.302 18.651 1.00 93.69 363 GLY A N 1
ATOM 2907 C CA . GLY A 1 363 ? -5.736 7.928 19.611 1.00 93.69 363 GLY A CA 1
ATOM 2908 C C . GLY A 1 363 ? -6.399 8.220 20.958 1.00 93.69 363 GLY A C 1
ATOM 2909 O O . GLY A 1 363 ? -5.865 7.826 21.988 1.00 93.69 363 GLY A O 1
ATOM 2910 N N . ALA A 1 364 ? -7.585 8.831 20.953 1.00 92.62 364 ALA A N 1
ATOM 2911 C CA . ALA A 1 364 ? -8.347 9.123 22.168 1.00 92.62 364 ALA A CA 1
ATOM 2912 C C . ALA A 1 364 ? -8.650 7.864 23.000 1.00 92.62 364 ALA A C 1
ATOM 2914 O O . ALA A 1 364 ? -8.509 7.889 24.219 1.00 92.62 364 ALA A O 1
ATOM 2915 N N . GLN A 1 365 ? -9.003 6.752 22.347 1.00 94.38 365 GLN A N 1
ATOM 2916 C CA . GLN A 1 365 ? -9.297 5.493 23.034 1.00 94.38 365 GLN A CA 1
ATOM 2917 C C . GLN A 1 365 ? -8.039 4.847 23.619 1.00 94.38 365 GLN A C 1
ATOM 2919 O O . GLN A 1 365 ? -8.071 4.384 24.755 1.00 94.38 365 GLN A O 1
ATOM 2924 N N . VAL A 1 366 ? -6.914 4.863 22.892 1.00 93.06 366 VAL A N 1
ATOM 2925 C CA . VAL A 1 366 ? -5.633 4.354 23.419 1.00 93.06 366 VAL A CA 1
ATOM 2926 C C . VAL A 1 366 ? -5.196 5.147 24.651 1.00 93.06 366 VAL A C 1
ATOM 2928 O O . VAL A 1 366 ? -4.751 4.558 25.637 1.00 93.06 366 VAL A O 1
ATOM 2931 N N . LEU A 1 367 ? -5.335 6.475 24.606 1.00 91.19 367 LEU A N 1
ATOM 2932 C CA . LEU A 1 367 ? -4.996 7.355 25.725 1.00 91.19 367 LEU A CA 1
ATOM 2933 C C . LEU A 1 367 ? -5.891 7.077 26.938 1.00 91.19 367 LEU A C 1
ATOM 2935 O O . LEU A 1 367 ? -5.368 6.826 28.017 1.00 91.19 367 LEU A O 1
ATOM 2939 N N . SER A 1 368 ? -7.210 6.990 26.739 1.00 89.56 368 SER A N 1
ATOM 2940 C CA . SER A 1 368 ? -8.164 6.663 27.807 1.00 89.56 368 SER A CA 1
ATOM 2941 C C . SER A 1 368 ? -7.896 5.291 28.444 1.00 89.56 368 SER A C 1
ATOM 2943 O O . SER A 1 368 ? -7.875 5.172 29.667 1.00 89.56 368 SER A O 1
ATOM 2945 N N . GLN A 1 369 ? -7.609 4.258 27.642 1.00 88.12 369 GLN A N 1
ATOM 2946 C CA . GLN A 1 369 ? -7.232 2.940 28.168 1.00 88.12 369 GLN A CA 1
ATOM 2947 C C . GLN A 1 369 ? -5.915 2.976 28.956 1.00 88.12 369 GLN A C 1
ATOM 2949 O O . GLN A 1 369 ? -5.748 2.214 29.904 1.00 88.12 369 GLN A O 1
ATOM 2954 N N . SER A 1 370 ? -4.968 3.833 28.566 1.00 84.62 370 SER A N 1
ATOM 2955 C CA . SER A 1 370 ? -3.682 3.970 29.261 1.00 84.62 370 SER A CA 1
ATOM 2956 C C . SER A 1 370 ? -3.834 4.692 30.602 1.00 84.62 370 SER A C 1
ATOM 2958 O O . SER A 1 370 ? -3.253 4.257 31.591 1.00 84.62 370 SER A O 1
ATOM 2960 N N . GLU A 1 371 ? -4.656 5.743 30.657 1.00 83.75 371 GLU A N 1
ATOM 2961 C CA . GLU A 1 371 ? -4.994 6.456 31.897 1.00 83.75 371 GLU A CA 1
ATOM 2962 C C . GLU A 1 371 ? -5.685 5.529 32.908 1.00 83.75 371 GLU A C 1
ATOM 2964 O O . GLU A 1 371 ? -5.288 5.483 34.073 1.00 83.75 371 GLU A O 1
ATOM 2969 N N . ALA A 1 372 ? -6.647 4.716 32.454 1.00 81.56 372 ALA A N 1
ATOM 2970 C CA . ALA A 1 372 ? -7.320 3.734 33.303 1.00 81.56 372 ALA A CA 1
ATOM 2971 C C . ALA A 1 372 ? -6.337 2.708 33.905 1.00 81.56 372 ALA A C 1
ATOM 2973 O O . ALA A 1 372 ? -6.399 2.415 35.100 1.00 81.56 372 ALA A O 1
ATOM 2974 N N . LEU A 1 373 ? -5.385 2.201 33.111 1.00 78.62 373 LEU A N 1
ATOM 2975 C CA . LEU A 1 373 ? -4.361 1.264 33.592 1.00 78.62 373 LEU A CA 1
ATOM 2976 C C . LEU A 1 373 ? -3.428 1.894 34.636 1.00 78.62 373 LEU A C 1
ATOM 2978 O O . LEU A 1 373 ? -3.130 1.250 35.641 1.00 78.62 373 LEU A O 1
ATOM 2982 N N . ASN A 1 374 ? -3.011 3.147 34.435 1.00 75.44 374 ASN A N 1
ATOM 2983 C CA . ASN A 1 374 ? -2.159 3.855 35.393 1.00 75.44 374 ASN A CA 1
ATOM 2984 C C . ASN A 1 374 ? -2.893 4.118 36.718 1.00 75.44 374 ASN A C 1
ATOM 2986 O O . ASN A 1 374 ? -2.330 3.872 37.781 1.00 75.44 374 ASN A O 1
ATOM 2990 N N . SER A 1 375 ? -4.171 4.514 36.666 1.00 70.62 375 SER A N 1
ATOM 2991 C CA . SER A 1 375 ? -4.982 4.740 37.873 1.00 70.62 375 SER A CA 1
ATOM 2992 C C . SER A 1 375 ? -5.203 3.467 38.705 1.00 70.62 375 SER A C 1
ATOM 2994 O O . SER A 1 375 ? -5.229 3.515 39.938 1.00 70.62 375 SER A O 1
ATOM 2996 N N . ASN A 1 376 ? -5.287 2.304 38.048 1.00 64.69 376 ASN A N 1
ATOM 2997 C CA . ASN A 1 376 ? -5.383 1.011 38.725 1.00 64.69 376 ASN A CA 1
ATOM 2998 C C . ASN A 1 376 ? -4.055 0.615 39.389 1.00 64.69 376 ASN A C 1
ATOM 3000 O O . ASN A 1 376 ? -4.077 0.109 40.508 1.00 64.69 376 ASN A O 1
ATOM 3004 N N . MET A 1 377 ? -2.906 0.885 38.753 1.00 60.19 377 MET A N 1
ATOM 3005 C CA . MET A 1 377 ? -1.592 0.643 39.371 1.00 60.19 377 MET A CA 1
ATOM 3006 C C . MET A 1 377 ? -1.351 1.552 40.582 1.00 60.19 377 MET A C 1
ATOM 3008 O O . MET A 1 377 ? -0.865 1.075 41.603 1.00 60.19 377 MET A O 1
ATOM 3012 N N . GLU A 1 378 ? -1.729 2.832 40.519 1.00 51.72 378 GLU A N 1
ATOM 3013 C CA . GLU A 1 378 ? -1.637 3.743 41.673 1.00 51.72 378 GLU A CA 1
ATOM 3014 C C . GLU A 1 378 ? -2.539 3.290 42.833 1.00 51.72 378 GLU A C 1
ATOM 3016 O O . GLU A 1 378 ? -2.138 3.347 43.998 1.00 51.72 378 GLU A O 1
ATOM 3021 N N . SER A 1 379 ? -3.720 2.749 42.518 1.00 49.19 379 SER A N 1
ATOM 3022 C CA . SER A 1 379 ? -4.644 2.181 43.506 1.00 49.19 379 SER A CA 1
ATOM 3023 C C . SER A 1 379 ? -4.103 0.889 44.144 1.00 49.19 379 SER A C 1
ATOM 3025 O O . SER A 1 379 ? -4.222 0.713 45.356 1.00 49.19 379 SER A O 1
ATOM 3027 N N . GLU A 1 380 ? -3.451 0.005 43.380 1.00 45.12 380 GLU A N 1
ATOM 3028 C CA . GLU A 1 380 ? -2.820 -1.216 43.916 1.00 45.12 380 GLU A CA 1
ATOM 3029 C C . GLU A 1 380 ? -1.560 -0.930 44.751 1.00 45.12 380 GLU A C 1
ATOM 3031 O O . GLU A 1 380 ? -1.360 -1.568 45.789 1.00 45.12 380 GLU A O 1
ATOM 3036 N N . VAL A 1 381 ? -0.751 0.064 44.368 1.00 46.88 381 VAL A N 1
ATOM 3037 C CA . VAL A 1 381 ? 0.417 0.513 45.149 1.00 46.88 381 VAL A CA 1
ATOM 3038 C C . VAL A 1 381 ? -0.027 1.176 46.460 1.00 46.88 381 VAL A C 1
ATOM 3040 O O . VAL A 1 381 ? 0.580 0.948 47.508 1.00 46.88 381 VAL A O 1
ATOM 3043 N N . SER A 1 382 ? -1.145 1.913 46.451 1.00 39.09 382 SER A N 1
ATOM 3044 C CA . SER A 1 382 ? -1.714 2.487 47.680 1.00 39.09 382 SER A CA 1
ATOM 3045 C C . SER A 1 382 ? -2.228 1.429 48.672 1.00 39.09 382 SER A C 1
ATOM 3047 O O . SER A 1 382 ? -2.197 1.660 49.878 1.00 39.09 382 SER A O 1
ATOM 3049 N N . ASN A 1 383 ? -2.602 0.237 48.191 1.00 37.75 383 ASN A N 1
ATOM 3050 C CA . ASN A 1 383 ? -3.080 -0.873 49.024 1.00 37.75 383 ASN A CA 1
ATOM 3051 C C . ASN A 1 383 ? -1.967 -1.820 49.503 1.00 37.75 383 ASN A C 1
ATOM 3053 O O . ASN A 1 383 ? -2.228 -2.701 50.319 1.00 37.75 383 ASN A O 1
ATOM 3057 N N . THR A 1 384 ? -0.732 -1.659 49.019 1.00 39.72 384 THR A N 1
ATOM 3058 C CA . THR A 1 384 ? 0.410 -2.527 49.372 1.00 39.72 384 THR A CA 1
ATOM 3059 C C . THR A 1 384 ? 1.511 -1.813 50.155 1.00 39.72 384 THR A C 1
ATOM 3061 O O . THR A 1 384 ? 2.606 -2.349 50.319 1.00 39.72 384 THR A O 1
ATOM 3064 N N . THR A 1 385 ? 1.226 -0.642 50.733 1.00 32.31 385 THR A N 1
ATOM 3065 C CA . THR A 1 385 ? 2.193 0.059 51.593 1.00 32.31 385 THR A CA 1
ATOM 3066 C C . THR A 1 385 ? 2.058 -0.332 53.070 1.00 32.31 385 THR A C 1
ATOM 3068 O O . THR A 1 385 ? 1.871 0.521 53.922 1.00 32.31 385 THR A O 1
ATOM 3071 N N . GLU A 1 386 ? 2.200 -1.621 53.378 1.00 31.62 386 GLU A N 1
ATOM 3072 C CA . GLU A 1 386 ? 2.768 -2.100 54.647 1.00 31.62 386 GLU A CA 1
ATOM 3073 C C . GLU A 1 386 ? 3.468 -3.441 54.377 1.00 31.62 386 GLU A C 1
ATOM 3075 O O . GLU A 1 386 ? 2.822 -4.484 54.343 1.00 31.62 386 GLU A O 1
ATOM 3080 N N . LEU A 1 387 ? 4.782 -3.409 54.106 1.00 28.36 387 LEU A N 1
ATOM 3081 C CA . LEU A 1 387 ? 5.826 -4.148 54.844 1.00 28.36 387 LEU A CA 1
ATOM 3082 C C . LEU A 1 387 ? 7.110 -4.360 54.001 1.00 28.36 387 LEU A C 1
ATOM 3084 O O . LEU A 1 387 ? 7.168 -5.217 53.125 1.00 28.36 387 LEU A O 1
ATOM 3088 N N . SER A 1 388 ? 8.181 -3.676 54.430 1.00 29.08 388 SER A N 1
ATOM 3089 C CA . SER A 1 388 ? 9.615 -4.010 54.261 1.00 29.08 388 SER A CA 1
ATOM 3090 C C . SER A 1 388 ? 10.249 -3.911 52.859 1.00 29.08 388 SER A C 1
ATOM 3092 O O . SER A 1 388 ? 9.600 -4.134 51.852 1.00 29.08 388 SER A O 1
ATOM 3094 N N . SER A 1 389 ? 11.557 -3.728 52.676 1.00 28.48 389 SER A N 1
ATOM 3095 C CA . SER A 1 389 ? 12.638 -2.968 53.328 1.00 28.48 389 SER A CA 1
ATOM 3096 C C . SER A 1 389 ? 13.932 -3.323 52.574 1.00 28.48 389 SER A C 1
ATOM 3098 O O . SER A 1 389 ? 14.116 -4.488 52.236 1.00 28.48 389 SER A O 1
ATOM 3100 N N . ALA A 1 390 ? 14.849 -2.355 52.473 1.00 26.23 390 ALA A N 1
ATOM 3101 C CA . ALA A 1 390 ? 16.313 -2.506 52.387 1.00 26.23 390 ALA A CA 1
ATOM 3102 C C . ALA A 1 390 ? 17.028 -2.761 51.027 1.00 26.23 390 ALA A C 1
ATOM 3104 O O . ALA A 1 390 ? 17.157 -3.898 50.598 1.00 26.23 390 ALA A O 1
ATOM 3105 N N . PHE A 1 391 ? 17.590 -1.658 50.481 1.00 26.89 391 PHE A N 1
ATOM 3106 C CA . PHE A 1 391 ? 19.018 -1.378 50.138 1.00 26.89 391 PHE A CA 1
ATOM 3107 C C . PHE A 1 391 ? 19.828 -2.304 49.171 1.00 26.89 391 PHE A C 1
ATOM 3109 O O . PHE A 1 391 ?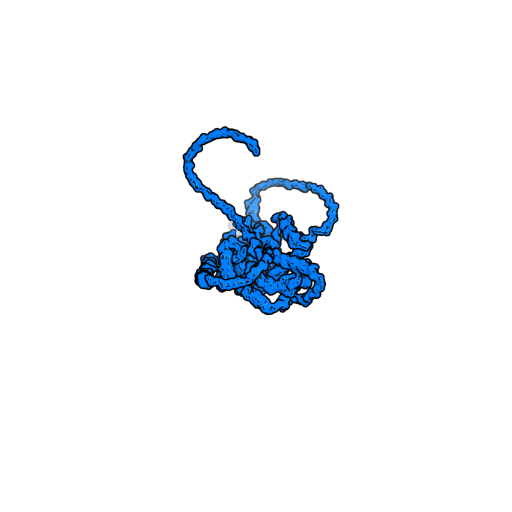 19.527 -3.482 49.048 1.00 26.89 391 PHE A O 1
ATOM 3116 N N . PRO A 1 392 ? 20.985 -1.858 48.616 1.00 31.47 392 PRO A N 1
ATOM 3117 C CA . PRO A 1 392 ? 21.192 -0.876 47.536 1.00 31.47 392 PRO A CA 1
ATOM 3118 C C . PRO A 1 392 ? 22.089 -1.416 46.375 1.00 31.47 392 PRO A C 1
ATOM 3120 O O . PRO A 1 392 ? 22.686 -2.487 46.475 1.00 31.47 392 PRO A O 1
ATOM 3123 N N . ASP A 1 393 ? 22.207 -0.645 45.284 1.00 32.75 393 ASP A N 1
ATOM 3124 C CA . ASP A 1 393 ? 23.160 -0.838 44.166 1.00 32.75 393 ASP A CA 1
ATOM 3125 C C . ASP A 1 393 ? 24.641 -0.814 44.607 1.00 32.75 393 ASP A C 1
ATOM 3127 O O . ASP A 1 393 ? 24.980 -0.148 45.591 1.00 32.75 393 ASP A O 1
ATOM 3131 N N . PRO A 1 394 ? 25.550 -1.413 43.808 1.00 29.30 394 PRO A N 1
ATOM 3132 C CA . PRO A 1 394 ? 26.914 -0.914 43.697 1.00 29.30 394 PRO A CA 1
ATOM 3133 C C . PRO A 1 394 ? 27.332 -0.558 42.259 1.00 29.30 394 PRO A C 1
ATOM 3135 O O . PRO A 1 394 ? 27.063 -1.260 41.282 1.00 29.30 394 PRO A O 1
ATOM 3138 N N . ASP A 1 395 ? 28.056 0.556 42.212 1.00 26.30 395 ASP A N 1
ATOM 3139 C CA . ASP A 1 395 ? 28.608 1.300 41.087 1.00 26.30 395 ASP A CA 1
ATOM 3140 C C . ASP A 1 395 ? 29.636 0.575 40.188 1.00 26.30 395 ASP A C 1
ATOM 3142 O O . ASP A 1 395 ? 30.437 -0.251 40.620 1.00 26.30 395 ASP A O 1
ATOM 3146 N N . THR A 1 396 ? 29.606 0.978 38.911 1.00 31.81 396 THR A N 1
ATOM 3147 C CA . THR A 1 396 ? 30.698 1.480 38.041 1.00 31.81 396 THR A CA 1
ATOM 3148 C C . THR A 1 396 ? 32.165 1.141 38.376 1.00 31.81 396 THR A C 1
ATOM 3150 O O . THR A 1 396 ? 32.634 1.543 39.430 1.00 31.81 396 THR A O 1
ATOM 3153 N N . ASP A 1 397 ? 32.939 0.593 37.415 1.00 25.78 397 ASP A N 1
ATOM 3154 C CA . ASP A 1 397 ? 34.155 1.252 36.863 1.00 25.78 397 ASP A CA 1
ATOM 3155 C C . ASP A 1 397 ? 34.821 0.488 35.688 1.00 25.78 397 ASP A C 1
ATOM 3157 O O . ASP A 1 397 ? 34.709 -0.735 35.594 1.00 25.78 397 ASP A O 1
ATOM 3161 N N . GLY A 1 398 ? 35.574 1.194 34.823 1.00 25.58 398 GLY A N 1
ATOM 3162 C CA . GLY A 1 398 ? 36.598 0.562 33.962 1.00 25.58 398 GLY A CA 1
ATOM 3163 C C . GLY A 1 398 ? 36.809 1.107 32.538 1.00 25.58 398 GLY A C 1
ATOM 3164 O O . GLY A 1 398 ? 36.458 0.458 31.556 1.00 25.58 398 GLY A O 1
ATOM 3165 N N . SER A 1 399 ? 37.451 2.272 32.430 1.00 25.67 399 SER A N 1
ATOM 3166 C CA . SER A 1 399 ? 38.005 2.914 31.219 1.00 25.67 399 SER A CA 1
ATOM 3167 C C . SER A 1 399 ? 38.985 2.044 30.397 1.00 25.67 399 SER A C 1
ATOM 3169 O O . SER A 1 399 ? 39.774 1.305 30.977 1.00 25.67 399 SER A O 1
ATOM 3171 N N . ASN A 1 400 ? 39.021 2.216 29.058 1.00 27.39 400 ASN A N 1
ATOM 3172 C CA . ASN A 1 400 ? 40.243 2.615 28.324 1.00 27.39 400 ASN A CA 1
ATOM 3173 C C . ASN A 1 400 ? 40.009 2.960 26.838 1.00 27.39 400 ASN A C 1
ATOM 3175 O O . ASN A 1 400 ? 39.415 2.208 26.067 1.00 27.39 400 ASN A O 1
ATOM 3179 N N . GLN A 1 401 ? 40.525 4.133 26.459 1.00 28.55 401 GLN A N 1
ATOM 3180 C CA . GLN A 1 401 ? 40.581 4.698 25.110 1.00 28.55 401 GLN A CA 1
ATOM 3181 C C . GLN A 1 401 ? 41.706 4.069 24.278 1.00 28.55 401 GLN A C 1
ATOM 3183 O O . GLN A 1 401 ? 42.819 3.940 24.777 1.00 28.55 401 GLN A O 1
ATOM 3188 N N . VAL A 1 402 ? 41.467 3.851 22.979 1.00 27.55 402 VAL A N 1
ATOM 3189 C CA . VAL A 1 402 ? 42.485 4.040 21.927 1.00 27.55 402 VAL A CA 1
ATOM 3190 C C . VAL A 1 402 ? 41.808 4.640 20.690 1.00 27.55 402 VAL A C 1
ATOM 3192 O O . VAL A 1 402 ? 40.896 4.053 20.109 1.00 27.55 402 VAL A O 1
ATOM 3195 N N . GLN A 1 403 ? 42.252 5.837 20.308 1.00 26.36 403 GLN A N 1
ATOM 3196 C CA . GLN A 1 403 ? 41.904 6.531 19.070 1.00 26.36 403 GLN A CA 1
ATOM 3197 C C . GLN A 1 403 ? 42.739 5.984 17.904 1.00 26.36 403 GLN A C 1
ATOM 3199 O O . GLN A 1 403 ? 43.960 5.980 17.984 1.00 26.36 403 GLN A O 1
ATOM 3204 N N . HIS A 1 404 ? 42.095 5.630 16.790 1.00 24.86 404 HIS A N 1
ATOM 3205 C CA . HIS A 1 404 ? 42.670 5.799 15.453 1.00 24.86 404 HIS A CA 1
ATOM 3206 C C . HIS A 1 404 ? 41.557 6.000 14.417 1.00 24.86 404 HIS A C 1
ATOM 3208 O O . HIS A 1 404 ? 40.629 5.204 14.277 1.00 24.86 404 HIS A O 1
ATOM 3214 N N . SER A 1 405 ? 41.658 7.119 13.708 1.00 25.62 405 SER A N 1
ATOM 3215 C CA . SER A 1 405 ? 40.706 7.639 12.735 1.00 25.62 405 SER A CA 1
ATOM 3216 C C . SER A 1 405 ? 40.781 6.908 11.392 1.00 25.62 405 SER A C 1
ATOM 3218 O O . SER A 1 405 ? 41.831 6.892 10.762 1.00 25.62 405 SER A O 1
ATOM 3220 N N . THR A 1 406 ? 39.642 6.427 10.883 1.00 24.41 406 THR A N 1
ATOM 3221 C CA . THR A 1 406 ? 39.334 6.404 9.440 1.00 24.41 406 THR A CA 1
ATOM 3222 C C . THR A 1 406 ? 37.849 6.729 9.238 1.00 24.41 406 THR A C 1
ATOM 3224 O O . THR A 1 406 ? 36.944 5.967 9.575 1.00 24.41 406 THR A O 1
ATOM 3227 N N . ASN A 1 407 ? 37.597 7.929 8.713 1.00 31.17 407 ASN A N 1
ATOM 3228 C CA . ASN A 1 407 ? 36.279 8.481 8.407 1.00 31.17 407 ASN A CA 1
ATOM 3229 C C . ASN A 1 407 ? 35.589 7.685 7.287 1.00 31.17 407 ASN A C 1
ATOM 3231 O O . ASN A 1 407 ? 35.832 7.941 6.113 1.00 31.17 407 ASN A O 1
ATOM 3235 N N . SER A 1 408 ? 34.721 6.727 7.632 1.00 27.75 408 SER A N 1
ATOM 3236 C CA . SER A 1 408 ? 33.770 6.117 6.675 1.00 27.75 408 SER A CA 1
ATOM 3237 C C . SER A 1 408 ? 32.617 5.317 7.319 1.00 27.75 408 SER A C 1
ATOM 3239 O O . SER A 1 408 ? 32.075 4.411 6.691 1.00 27.75 408 SER A O 1
ATOM 3241 N N . GLN A 1 409 ? 32.187 5.630 8.553 1.00 28.30 409 GLN A N 1
ATOM 3242 C CA . GLN A 1 409 ? 31.163 4.826 9.261 1.00 28.30 409 GLN A CA 1
ATOM 3243 C C . GLN A 1 409 ? 30.022 5.602 9.950 1.00 28.30 409 GLN A C 1
ATOM 3245 O O . GLN A 1 409 ? 29.380 5.093 10.866 1.00 28.30 409 GLN A O 1
ATOM 3250 N N . GLN A 1 410 ? 29.660 6.793 9.468 1.00 27.78 410 GLN A N 1
ATOM 3251 C CA . GLN A 1 410 ? 28.394 7.444 9.853 1.00 27.78 410 GLN A CA 1
ATOM 3252 C C . GLN A 1 410 ? 27.437 7.559 8.665 1.00 27.78 410 GLN A C 1
ATOM 3254 O O . GLN A 1 410 ? 27.045 8.635 8.233 1.00 27.78 410 GLN A O 1
ATOM 3259 N N . ALA A 1 411 ? 27.029 6.414 8.127 1.00 29.48 411 ALA A N 1
ATOM 3260 C CA . ALA A 1 411 ? 25.949 6.339 7.153 1.00 29.48 411 ALA A CA 1
ATOM 3261 C C . ALA A 1 411 ? 25.053 5.151 7.506 1.00 29.48 411 ALA A C 1
ATOM 3263 O O . ALA A 1 411 ? 25.228 4.049 6.999 1.00 29.48 411 ALA A O 1
ATOM 3264 N N . GLY A 1 412 ? 24.105 5.371 8.422 1.00 31.03 412 GLY A N 1
ATOM 3265 C CA . GLY A 1 412 ? 23.100 4.355 8.747 1.00 31.03 412 GLY A CA 1
ATOM 3266 C C . GLY A 1 412 ? 22.730 4.183 10.216 1.00 31.03 412 GLY A C 1
ATOM 3267 O O . GLY A 1 412 ? 22.268 3.103 10.571 1.00 31.03 412 GLY A O 1
ATOM 3268 N N . LYS A 1 413 ? 22.862 5.199 11.077 1.00 23.81 413 LYS A N 1
ATOM 3269 C CA . LYS A 1 413 ? 22.185 5.146 12.380 1.00 23.81 413 LYS A CA 1
ATOM 3270 C C . LYS A 1 413 ? 20.730 5.591 12.203 1.00 23.81 413 LYS A C 1
ATOM 3272 O O . LYS A 1 413 ? 20.396 6.769 12.228 1.00 23.81 413 LYS A O 1
ATOM 3277 N N . VAL A 1 414 ? 19.864 4.611 11.953 1.00 32.81 414 VAL A N 1
ATOM 3278 C CA . VAL A 1 414 ? 18.490 4.646 12.476 1.00 32.81 414 VAL A CA 1
ATOM 3279 C C . VAL A 1 414 ? 18.627 4.802 13.997 1.00 32.81 414 VAL A C 1
ATOM 3281 O O . VAL A 1 414 ? 19.523 4.149 14.540 1.00 32.81 414 VAL A O 1
ATOM 3284 N N . PRO A 1 415 ? 17.831 5.643 14.687 1.00 27.02 415 PRO A N 1
ATOM 3285 C CA . PRO A 1 415 ? 17.910 5.730 16.141 1.00 27.02 415 PRO A CA 1
ATOM 3286 C C . PRO A 1 415 ? 17.820 4.317 16.724 1.00 27.02 415 PRO A C 1
ATOM 3288 O O . PRO A 1 415 ? 16.903 3.558 16.399 1.00 27.02 415 PRO A O 1
ATOM 3291 N N . SER A 1 416 ? 18.850 3.932 17.470 1.00 25.70 416 SER A N 1
ATOM 3292 C CA . SER A 1 416 ? 18.935 2.656 18.174 1.00 25.70 416 SER A CA 1
ATOM 3293 C C . SER A 1 416 ? 17.816 2.548 19.225 1.00 25.70 416 SER A C 1
ATOM 3295 O O . SER A 1 416 ? 17.302 3.576 19.657 1.00 25.70 416 SER A O 1
ATOM 3297 N N . PRO A 1 417 ? 17.436 1.337 19.679 1.00 34.28 417 PRO A N 1
ATOM 3298 C CA . PRO A 1 417 ? 16.312 1.124 20.600 1.00 34.28 417 PRO A CA 1
ATOM 3299 C C . PRO A 1 417 ? 16.594 1.533 22.059 1.00 34.28 417 PRO A C 1
ATOM 3301 O O . PRO A 1 417 ? 15.939 1.029 22.961 1.00 34.28 417 PRO A O 1
ATOM 3304 N N . SER A 1 418 ? 17.589 2.384 22.310 1.00 27.61 418 SER A N 1
ATOM 3305 C CA . SER A 1 418 ? 17.997 2.779 23.665 1.00 27.61 418 SER A CA 1
ATOM 3306 C C . SER A 1 418 ? 17.430 4.120 24.117 1.00 27.61 418 SER A C 1
ATOM 3308 O O . SER A 1 418 ? 17.613 4.476 25.273 1.00 27.61 418 SER A O 1
ATOM 3310 N N . ASP A 1 419 ? 16.710 4.837 23.256 1.00 30.39 419 ASP A N 1
ATOM 3311 C CA . ASP A 1 419 ? 15.917 5.971 23.716 1.00 30.39 419 ASP A CA 1
ATOM 3312 C C . ASP A 1 419 ? 14.563 5.405 24.138 1.00 30.39 419 ASP A C 1
ATOM 3314 O O . ASP A 1 419 ? 13.599 5.364 23.367 1.00 30.39 419 ASP A O 1
ATOM 3318 N N . VAL A 1 420 ? 14.531 4.873 25.361 1.00 33.81 420 VAL A N 1
ATOM 3319 C CA . VAL A 1 420 ? 13.292 4.769 26.125 1.00 33.81 420 VAL A CA 1
ATOM 3320 C C . VAL A 1 420 ? 12.813 6.211 26.268 1.00 33.81 420 VAL A C 1
ATOM 3322 O O . VAL A 1 420 ? 13.203 6.904 27.198 1.00 33.81 420 VAL A O 1
ATOM 3325 N N . GLU A 1 421 ? 12.043 6.718 25.298 1.00 35.19 421 GLU A N 1
ATOM 3326 C CA . GLU A 1 421 ? 11.133 7.808 25.623 1.00 35.19 421 GLU A CA 1
ATOM 3327 C C . GLU A 1 421 ? 10.104 7.159 26.551 1.00 35.19 421 GLU A C 1
ATOM 3329 O O . GLU A 1 421 ? 9.348 6.298 26.080 1.00 35.19 421 GLU A O 1
ATOM 3334 N N . PRO A 1 422 ? 10.098 7.484 27.859 1.00 39.50 422 PRO A N 1
ATOM 3335 C CA . PRO A 1 422 ? 8.979 7.099 28.696 1.00 39.50 422 PRO A CA 1
ATOM 3336 C C . PRO A 1 422 ? 7.713 7.619 28.015 1.00 39.50 422 PRO A C 1
ATOM 3338 O O . PRO A 1 422 ? 7.736 8.683 27.380 1.00 39.50 422 PRO A O 1
ATOM 3341 N N . ALA A 1 423 ? 6.626 6.850 28.095 1.00 46.78 423 ALA A N 1
ATOM 3342 C CA . ALA A 1 423 ? 5.311 7.363 27.746 1.00 46.78 423 ALA A CA 1
ATOM 3343 C C . ALA A 1 423 ? 5.172 8.710 28.461 1.00 46.78 423 ALA A C 1
ATOM 3345 O O . ALA A 1 423 ? 5.227 8.760 29.687 1.00 46.78 423 ALA A O 1
ATOM 3346 N N . LYS A 1 424 ? 5.154 9.813 27.704 1.00 54.12 424 LYS A N 1
ATOM 3347 C CA . LYS A 1 424 ? 5.082 11.142 28.307 1.00 54.12 424 LYS A CA 1
ATOM 3348 C C . LYS A 1 424 ? 3.730 11.220 28.995 1.00 54.12 424 LYS A C 1
ATOM 3350 O O . LYS A 1 424 ? 2.713 11.322 28.309 1.00 54.12 424 LYS A O 1
ATOM 3355 N N . GLU A 1 425 ? 3.739 11.134 30.321 1.00 57.44 425 GLU A N 1
ATOM 3356 C CA . GLU A 1 425 ? 2.571 11.391 31.153 1.00 57.44 425 GLU A CA 1
ATOM 3357 C C . GLU A 1 425 ? 1.924 12.707 30.699 1.00 57.44 425 GLU A C 1
ATOM 3359 O O . GLU A 1 425 ? 2.605 13.708 30.446 1.00 57.44 425 GLU A O 1
ATOM 3364 N N . ASN A 1 426 ? 0.600 12.673 30.529 1.00 72.62 426 ASN A N 1
ATOM 3365 C CA . ASN A 1 426 ? -0.260 13.754 30.028 1.00 72.62 426 ASN A CA 1
ATOM 3366 C C . ASN A 1 426 ? -0.239 14.000 28.504 1.00 72.62 426 ASN A C 1
ATOM 3368 O O . ASN A 1 426 ? -0.257 15.157 28.050 1.00 72.62 426 ASN A O 1
ATOM 3372 N N . MET A 1 427 ? -0.228 12.932 27.699 1.00 85.31 427 MET A N 1
ATOM 3373 C CA . MET A 1 427 ? -0.493 13.005 26.258 1.00 85.31 427 MET A CA 1
ATOM 3374 C C . MET A 1 427 ? -1.994 13.211 25.991 1.00 85.31 427 MET A C 1
ATOM 3376 O O . MET A 1 427 ? -2.809 12.377 26.352 1.00 85.31 427 MET A O 1
ATOM 3380 N N . THR A 1 428 ? -2.364 14.297 25.306 1.00 91.31 428 THR A N 1
ATOM 3381 C CA . THR A 1 428 ? -3.745 14.559 24.852 1.00 91.31 428 THR A CA 1
ATOM 3382 C C . THR A 1 428 ? -3.848 14.424 23.333 1.00 91.31 428 THR A C 1
ATOM 3384 O O . THR A 1 428 ? -2.834 14.462 22.635 1.00 91.31 428 THR A O 1
ATOM 3387 N N . VAL A 1 429 ? -5.067 14.347 22.782 1.00 91.12 429 VAL A N 1
ATOM 3388 C CA . VAL A 1 429 ? -5.285 14.327 21.318 1.00 91.12 429 VAL A CA 1
ATOM 3389 C C . VAL A 1 429 ? -4.641 15.541 20.627 1.00 91.12 429 VAL A C 1
ATOM 3391 O O . VAL A 1 429 ? -4.061 15.398 19.551 1.00 91.12 429 VAL A O 1
ATOM 3394 N N . GLY A 1 430 ? -4.695 16.724 21.251 1.00 91.88 430 GLY A N 1
ATOM 3395 C CA . GLY A 1 430 ? -4.051 17.940 20.737 1.00 91.88 430 GLY A CA 1
ATOM 3396 C C . GLY A 1 430 ? -2.526 17.815 20.680 1.00 91.88 430 GLY A C 1
ATOM 3397 O O . GLY A 1 430 ? -1.937 17.958 19.609 1.00 91.88 430 GLY A O 1
ATOM 3398 N N . LYS A 1 431 ? -1.894 17.433 21.800 1.00 93.12 431 LYS A N 1
ATOM 3399 C CA . LYS A 1 431 ? -0.436 17.220 21.872 1.00 93.12 431 LYS A CA 1
ATOM 3400 C C . LYS A 1 431 ? 0.039 16.111 20.929 1.00 93.12 431 LYS A C 1
ATOM 3402 O O . LYS A 1 431 ? 1.114 16.214 20.340 1.00 93.12 431 LYS A O 1
ATOM 3407 N N . LEU A 1 432 ? -0.766 15.062 20.752 1.00 92.62 432 LEU A N 1
ATOM 3408 C CA . LEU A 1 432 ? -0.486 13.982 19.809 1.00 92.62 432 LEU A CA 1
ATOM 3409 C C . LEU A 1 432 ? -0.424 14.507 18.369 1.00 92.62 432 LEU A C 1
ATOM 3411 O O . LEU A 1 432 ? 0.486 14.143 17.623 1.00 92.62 432 LEU A O 1
ATOM 3415 N N . MET A 1 433 ? -1.358 15.380 17.983 1.00 95.06 433 MET A N 1
ATOM 3416 C CA . MET A 1 433 ? -1.363 16.005 16.658 1.00 95.06 433 MET A CA 1
ATOM 3417 C C . MET A 1 433 ? -0.167 16.940 16.450 1.00 95.06 433 MET A C 1
ATOM 3419 O O . MET A 1 433 ? 0.451 16.894 15.388 1.00 95.06 433 MET A O 1
ATOM 3423 N N . GLU A 1 434 ? 0.213 17.730 17.454 1.00 93.62 434 GLU A N 1
ATOM 3424 C CA . GLU A 1 434 ? 1.411 18.581 17.396 1.00 93.62 434 GLU A CA 1
ATOM 3425 C C . GLU A 1 434 ? 2.692 17.747 17.226 1.00 93.62 434 GLU A C 1
ATOM 3427 O O . GLU A 1 434 ? 3.506 17.999 16.329 1.00 93.62 434 GLU A O 1
ATOM 3432 N N . ALA A 1 435 ? 2.849 16.693 18.037 1.00 92.50 435 ALA A N 1
ATOM 3433 C CA . ALA A 1 435 ? 3.975 15.765 17.948 1.00 92.50 435 ALA A CA 1
ATOM 3434 C C . ALA A 1 435 ? 4.028 15.068 16.580 1.00 92.50 435 ALA A C 1
ATOM 3436 O O . ALA A 1 435 ? 5.106 14.883 16.001 1.00 92.50 435 ALA A O 1
ATOM 3437 N N . TYR A 1 436 ? 2.862 14.707 16.046 1.00 93.06 436 TYR A N 1
ATOM 3438 C CA . TYR A 1 436 ? 2.732 14.131 14.720 1.00 93.06 436 TYR A CA 1
ATOM 3439 C C . TYR A 1 436 ? 3.197 15.103 13.630 1.00 93.06 436 TYR A C 1
ATOM 3441 O O . TYR A 1 436 ? 4.060 14.738 12.827 1.00 93.06 436 TYR A O 1
ATOM 3449 N N . GLU A 1 437 ? 2.693 16.340 13.607 1.00 93.25 437 GLU A N 1
ATOM 3450 C CA . GLU A 1 437 ? 3.059 17.343 12.600 1.00 93.25 437 GLU A CA 1
ATOM 3451 C C . GLU A 1 437 ? 4.574 17.619 12.610 1.00 93.25 437 GLU A C 1
ATOM 3453 O O . GLU A 1 437 ? 5.224 17.525 11.559 1.00 93.25 437 GLU A O 1
ATOM 3458 N N . ALA A 1 438 ? 5.169 17.817 13.791 1.00 93.12 438 ALA A N 1
ATOM 3459 C CA . ALA A 1 438 ? 6.613 18.001 13.950 1.00 93.12 438 ALA A CA 1
ATOM 3460 C C . ALA A 1 438 ? 7.427 16.788 13.447 1.00 93.12 438 ALA A C 1
ATOM 3462 O O . ALA A 1 438 ? 8.407 16.933 12.699 1.00 93.12 438 ALA A O 1
ATOM 3463 N N . CYS A 1 439 ? 6.995 15.571 13.796 1.00 94.69 439 CYS A N 1
ATOM 3464 C CA . CYS A 1 439 ? 7.618 14.331 13.332 1.00 94.69 439 CYS A CA 1
ATOM 3465 C C . CYS A 1 439 ? 7.538 14.185 11.805 1.00 94.69 439 CYS A C 1
ATOM 3467 O O . CYS A 1 439 ? 8.534 13.831 11.164 1.00 94.69 439 CYS A O 1
ATOM 3469 N N . THR A 1 440 ? 6.385 14.490 11.197 1.00 93.44 440 THR A N 1
ATOM 3470 C CA . THR A 1 440 ? 6.196 14.345 9.746 1.00 93.44 440 THR A CA 1
ATOM 3471 C C . THR A 1 440 ? 7.116 15.265 8.946 1.00 93.44 440 THR A C 1
ATOM 3473 O O . THR A 1 440 ? 7.681 14.824 7.943 1.00 93.44 440 THR A O 1
ATOM 3476 N N . SER A 1 441 ? 7.328 16.503 9.404 1.00 90.94 441 SER A N 1
ATOM 3477 C CA . SER A 1 441 ? 8.235 17.462 8.764 1.00 90.94 441 SER A CA 1
ATOM 3478 C C . SER A 1 441 ? 9.673 16.927 8.723 1.00 90.94 441 SER A C 1
ATOM 3480 O O . SER A 1 441 ? 10.289 16.816 7.655 1.00 90.94 441 SER A O 1
ATOM 3482 N N . THR A 1 442 ? 10.172 16.459 9.871 1.00 90.94 442 THR A N 1
ATOM 3483 C CA . THR A 1 442 ? 11.515 15.869 9.996 1.00 90.94 442 THR A CA 1
ATOM 3484 C C . THR A 1 442 ? 11.662 14.605 9.146 1.00 90.94 442 THR A C 1
ATOM 3486 O O . THR A 1 442 ? 12.654 14.428 8.427 1.00 90.94 442 THR A O 1
ATOM 3489 N N . LEU A 1 443 ? 10.653 13.729 9.178 1.00 90.62 443 LEU A N 1
ATOM 3490 C CA . LEU A 1 443 ? 10.651 12.482 8.420 1.00 90.62 443 LEU A CA 1
ATOM 3491 C C . LEU A 1 443 ? 10.690 12.741 6.908 1.00 90.62 443 LEU A C 1
ATOM 3493 O O . LEU A 1 443 ? 11.478 12.098 6.207 1.00 90.62 443 LEU A O 1
ATOM 3497 N N . ARG A 1 444 ? 9.894 13.696 6.410 1.00 89.88 444 ARG A N 1
ATOM 3498 C CA . ARG A 1 444 ? 9.869 14.088 4.992 1.00 89.88 444 ARG A CA 1
ATOM 3499 C C . ARG A 1 444 ? 11.221 14.628 4.537 1.00 89.88 444 ARG A C 1
ATOM 3501 O O . ARG A 1 444 ? 11.720 14.182 3.506 1.00 89.88 444 ARG A O 1
ATOM 3508 N N . LYS A 1 445 ? 11.867 15.492 5.330 1.00 91.50 445 LYS A N 1
ATOM 3509 C CA . LYS A 1 445 ? 13.213 16.014 5.028 1.00 91.50 445 LYS A CA 1
ATOM 3510 C C . LYS A 1 445 ? 14.251 14.889 4.914 1.00 91.50 445 LYS A C 1
ATOM 3512 O O . LYS A 1 445 ? 14.997 14.818 3.940 1.00 91.50 445 LYS A O 1
ATOM 3517 N N . SER A 1 446 ? 14.257 13.952 5.865 1.00 90.25 446 SER A N 1
ATOM 3518 C CA . SER A 1 446 ? 15.151 12.783 5.834 1.00 90.25 446 SER A CA 1
ATOM 3519 C C . SER A 1 446 ? 14.887 11.858 4.635 1.00 90.25 446 SER A C 1
ATOM 3521 O O . SER A 1 446 ? 15.816 11.304 4.041 1.00 90.25 446 SER A O 1
ATOM 3523 N N . GLN A 1 447 ? 13.620 11.654 4.269 1.00 90.19 447 GLN A N 1
ATOM 3524 C CA . GLN A 1 447 ? 13.243 10.861 3.096 1.00 90.19 447 GLN A CA 1
ATOM 3525 C C . GLN A 1 447 ? 13.679 11.535 1.792 1.00 90.19 447 GLN A C 1
ATOM 3527 O O . GLN A 1 447 ? 14.305 10.870 0.970 1.00 90.19 447 GLN A O 1
ATOM 3532 N N . ALA A 1 448 ? 13.437 12.839 1.639 1.00 90.69 448 ALA A N 1
ATOM 3533 C CA . ALA A 1 448 ? 13.858 13.606 0.469 1.00 90.69 448 ALA A CA 1
ATOM 3534 C C . ALA A 1 448 ? 15.380 13.537 0.265 1.00 90.69 448 ALA A C 1
ATOM 3536 O O . ALA A 1 448 ? 15.837 13.185 -0.819 1.00 90.69 448 ALA A O 1
ATOM 3537 N N . ASN A 1 449 ? 16.169 13.740 1.326 1.00 92.00 449 ASN A N 1
ATOM 3538 C CA . ASN A 1 449 ? 17.630 13.641 1.250 1.00 92.00 449 ASN A CA 1
ATOM 3539 C C . ASN A 1 449 ? 18.102 12.250 0.796 1.00 92.00 449 ASN A C 1
ATOM 3541 O O . ASN A 1 449 ? 18.974 12.133 -0.067 1.00 92.00 449 ASN A O 1
ATOM 3545 N N . ARG A 1 450 ? 17.515 11.177 1.346 1.00 89.50 450 ARG A N 1
ATOM 3546 C CA . ARG A 1 450 ? 17.848 9.798 0.946 1.00 89.50 450 ARG A CA 1
ATOM 3547 C C . ARG A 1 450 ? 17.476 9.512 -0.502 1.00 89.50 450 ARG A C 1
ATOM 3549 O O . ARG A 1 450 ? 18.256 8.863 -1.202 1.00 89.50 450 ARG A O 1
ATOM 3556 N N . ARG A 1 451 ? 16.325 10.013 -0.950 1.00 92.81 451 ARG A N 1
ATOM 3557 C CA . ARG A 1 451 ? 15.883 9.903 -2.338 1.00 92.81 451 ARG A CA 1
ATOM 3558 C C . ARG A 1 451 ? 16.885 10.574 -3.269 1.00 92.81 451 ARG A C 1
ATOM 3560 O O . ARG A 1 451 ? 17.418 9.902 -4.143 1.00 92.81 451 ARG A O 1
ATOM 3567 N N . THR A 1 452 ? 17.245 11.831 -3.006 1.00 93.00 452 THR A N 1
ATOM 3568 C CA . THR A 1 452 ? 18.246 12.572 -3.791 1.00 93.00 452 THR A CA 1
ATOM 3569 C C . THR A 1 452 ? 19.569 11.812 -3.890 1.00 93.00 452 THR A C 1
ATOM 3571 O O . THR A 1 452 ? 20.126 11.670 -4.974 1.00 93.00 452 THR A O 1
ATOM 3574 N N . MET A 1 453 ? 20.069 11.256 -2.782 1.00 92.06 453 MET A N 1
ATOM 3575 C CA . MET A 1 453 ? 21.321 10.488 -2.790 1.00 92.06 453 MET A CA 1
ATOM 3576 C C . MET A 1 453 ? 21.232 9.170 -3.567 1.00 92.06 453 MET A C 1
ATOM 3578 O O . MET A 1 453 ? 22.223 8.751 -4.170 1.00 92.06 453 MET A O 1
ATOM 3582 N N . SER A 1 454 ? 20.067 8.522 -3.553 1.00 93.88 454 SER A N 1
ATOM 3583 C CA . SER A 1 454 ? 19.833 7.271 -4.280 1.00 93.88 454 SER A CA 1
ATOM 3584 C C . SER A 1 454 ? 19.737 7.536 -5.787 1.00 93.88 454 SER A C 1
ATOM 3586 O O . SER A 1 454 ? 20.457 6.911 -6.563 1.00 93.88 454 SER A O 1
ATOM 3588 N N . LEU A 1 455 ? 18.932 8.528 -6.188 1.00 94.62 455 LEU A N 1
ATOM 3589 C CA . LEU A 1 455 ? 18.678 8.859 -7.595 1.00 94.62 455 LEU A CA 1
ATOM 3590 C C . LEU A 1 455 ? 19.906 9.434 -8.317 1.00 94.62 455 LEU A C 1
ATOM 3592 O O . LEU A 1 455 ? 20.051 9.224 -9.514 1.00 94.62 455 LEU A O 1
ATOM 3596 N N . LYS A 1 456 ? 20.865 10.045 -7.602 1.00 93.81 456 LYS A N 1
ATOM 3597 C CA . LYS A 1 456 ? 22.152 10.485 -8.186 1.00 93.81 456 LYS A CA 1
ATOM 3598 C C . LYS A 1 456 ? 22.884 9.394 -8.986 1.00 93.81 456 LYS A C 1
ATOM 3600 O O . LYS A 1 456 ? 23.629 9.722 -9.899 1.00 93.81 456 LYS A O 1
ATOM 3605 N N . ARG A 1 457 ? 22.699 8.109 -8.654 1.00 91.06 457 ARG A N 1
ATOM 3606 C CA . ARG A 1 457 ? 23.354 6.973 -9.344 1.00 91.06 457 ARG A CA 1
ATOM 3607 C C . ARG A 1 457 ? 22.678 6.563 -10.651 1.00 91.06 457 ARG A C 1
ATOM 3609 O O . ARG A 1 457 ? 23.251 5.789 -11.410 1.00 91.06 457 ARG A O 1
ATOM 3616 N N . ILE A 1 458 ? 21.473 7.065 -10.883 1.00 92.81 458 ILE A N 1
ATOM 3617 C CA . ILE A 1 458 ? 20.657 6.803 -12.069 1.00 92.81 458 ILE A CA 1
ATOM 3618 C C . ILE A 1 458 ? 20.229 8.114 -12.740 1.00 92.81 458 ILE A C 1
ATOM 3620 O O . ILE A 1 458 ? 19.258 8.137 -13.487 1.00 92.81 458 ILE A O 1
ATOM 3624 N N . ALA A 1 459 ? 20.954 9.208 -12.480 1.00 90.75 459 ALA A N 1
ATOM 3625 C CA . ALA A 1 459 ? 20.732 10.488 -13.142 1.00 90.75 459 ALA A CA 1
ATOM 3626 C C . ALA A 1 459 ? 20.867 10.325 -14.669 1.00 90.75 459 ALA A C 1
ATOM 3628 O O . ALA A 1 459 ? 21.815 9.662 -15.097 1.00 90.75 459 ALA A O 1
ATOM 3629 N N . PRO A 1 460 ? 19.963 10.910 -15.479 1.00 91.00 460 PRO A N 1
ATOM 3630 C CA . PRO A 1 460 ? 19.041 12.002 -15.133 1.00 91.00 460 PRO A CA 1
ATOM 3631 C C . PRO A 1 460 ? 17.683 11.603 -14.521 1.00 91.00 460 PRO A C 1
ATOM 3633 O O . PRO A 1 460 ? 16.888 12.496 -14.231 1.00 91.00 460 PRO A O 1
ATOM 3636 N N . ALA A 1 461 ? 17.396 10.319 -14.274 1.00 91.44 461 ALA A N 1
ATOM 3637 C CA . ALA A 1 461 ? 16.087 9.895 -13.768 1.00 91.44 461 ALA A CA 1
ATOM 3638 C C . ALA A 1 461 ? 15.736 10.558 -12.422 1.00 91.44 461 ALA A C 1
ATOM 3640 O O . ALA A 1 461 ? 16.377 10.317 -11.392 1.00 91.44 461 ALA A O 1
ATOM 3641 N N . ASN A 1 462 ? 14.688 11.387 -12.427 1.00 92.56 462 ASN A N 1
ATOM 3642 C CA . ASN A 1 462 ? 14.194 12.088 -11.249 1.00 92.56 462 ASN A CA 1
ATOM 3643 C C . ASN A 1 462 ? 12.664 12.119 -11.228 1.00 92.56 462 ASN A C 1
ATOM 3645 O O . ASN A 1 462 ? 12.025 12.763 -12.053 1.00 92.56 462 ASN A O 1
ATOM 3649 N N . PHE A 1 463 ? 12.072 11.437 -10.255 1.00 94.56 463 PHE A N 1
ATOM 3650 C CA . PHE A 1 463 ? 10.625 11.303 -10.160 1.00 94.56 463 PHE A CA 1
ATOM 3651 C C . PHE A 1 463 ? 10.012 12.435 -9.327 1.00 94.56 463 PHE A C 1
ATOM 3653 O O . PHE A 1 463 ? 10.424 12.691 -8.191 1.00 94.56 463 PHE A O 1
ATOM 3660 N N . SER A 1 464 ? 8.951 13.058 -9.821 1.00 93.56 464 SER A N 1
ATOM 3661 C CA . SER A 1 464 ? 8.150 14.028 -9.069 1.00 93.56 464 SER A CA 1
ATOM 3662 C C . SER A 1 464 ? 6.661 13.824 -9.341 1.00 93.56 464 SER A C 1
ATOM 3664 O O . SER A 1 464 ? 6.295 13.029 -10.209 1.00 93.56 464 SER A O 1
ATOM 3666 N N . LYS A 1 465 ? 5.795 14.507 -8.580 1.00 92.50 465 LYS A N 1
ATOM 3667 C CA . LYS A 1 465 ? 4.349 14.468 -8.843 1.00 92.50 465 LYS A CA 1
ATOM 3668 C C . LYS A 1 465 ? 4.021 15.147 -10.170 1.00 92.50 465 LYS A C 1
ATOM 3670 O O . LYS A 1 465 ? 3.187 14.652 -10.911 1.00 92.50 465 LYS A O 1
ATOM 3675 N N . GLU A 1 466 ? 4.727 16.224 -10.480 1.00 93.62 466 GLU A N 1
ATOM 3676 C CA . GLU A 1 466 ? 4.608 16.988 -11.719 1.00 93.62 466 GLU A CA 1
ATOM 3677 C C . GLU A 1 466 ? 5.038 16.128 -12.910 1.00 93.62 466 GLU A C 1
ATOM 3679 O O . GLU A 1 466 ? 4.334 16.065 -13.910 1.00 93.62 466 GLU A O 1
ATOM 3684 N N . ALA A 1 467 ? 6.123 15.360 -12.767 1.00 94.31 467 ALA A N 1
ATOM 3685 C CA . ALA A 1 467 ? 6.570 14.439 -13.805 1.00 94.31 467 ALA A CA 1
ATOM 3686 C C . ALA A 1 467 ? 5.556 13.320 -14.102 1.00 94.31 467 ALA A C 1
ATOM 3688 O O . ALA A 1 467 ? 5.553 12.789 -15.206 1.00 94.31 467 ALA A O 1
ATOM 3689 N N . ARG A 1 468 ? 4.672 12.952 -13.157 1.00 95.94 468 ARG A N 1
ATOM 3690 C CA . ARG A 1 468 ? 3.610 11.957 -13.426 1.00 95.94 468 ARG A CA 1
ATOM 3691 C C . ARG A 1 468 ? 2.618 12.444 -14.481 1.00 95.94 468 ARG A C 1
ATOM 3693 O O . ARG A 1 468 ? 1.981 11.614 -15.115 1.00 95.94 468 ARG A O 1
ATOM 3700 N N . LEU A 1 469 ? 2.503 13.759 -14.677 1.00 94.06 469 LEU A N 1
ATOM 3701 C CA . LEU A 1 469 ? 1.641 14.355 -15.701 1.00 94.06 469 LEU A CA 1
ATOM 3702 C C . LEU A 1 469 ? 2.172 14.127 -17.123 1.00 94.06 469 LEU A C 1
ATOM 3704 O O . LEU A 1 469 ? 1.408 14.252 -18.073 1.00 94.06 469 LEU A O 1
ATOM 3708 N N . LEU A 1 470 ? 3.457 13.785 -17.271 1.00 92.88 470 LEU A N 1
ATOM 3709 C CA . LEU A 1 470 ? 4.065 13.453 -18.564 1.00 92.88 470 LEU A CA 1
ATOM 3710 C C . LEU A 1 470 ? 3.719 12.031 -19.025 1.00 92.88 470 LEU A C 1
ATOM 3712 O O . LEU A 1 470 ? 3.896 11.708 -20.197 1.00 92.88 470 LEU A O 1
ATOM 3716 N N . VAL A 1 471 ? 3.221 11.181 -18.120 1.00 95.94 471 VAL A N 1
ATOM 3717 C CA . VAL A 1 471 ? 2.891 9.793 -18.445 1.00 95.94 471 VAL A CA 1
ATOM 3718 C C . VAL A 1 471 ? 1.678 9.745 -19.376 1.00 95.94 471 VAL A C 1
ATOM 3720 O O . VAL A 1 471 ? 0.635 10.314 -19.040 1.00 95.94 471 VAL A O 1
ATOM 3723 N N . PRO A 1 472 ? 1.761 9.028 -20.514 1.00 96.19 472 PRO A N 1
ATOM 3724 C CA . PRO A 1 472 ? 0.657 8.943 -21.460 1.00 96.19 472 PRO A CA 1
ATOM 3725 C C . PRO A 1 472 ? -0.634 8.425 -20.820 1.00 96.19 472 PRO A C 1
ATOM 3727 O O . PRO A 1 472 ? -0.626 7.459 -20.053 1.00 96.19 472 PRO A O 1
ATOM 3730 N N . GLY A 1 473 ? -1.770 9.012 -21.206 1.00 97.19 473 GLY A N 1
ATOM 3731 C CA . GLY A 1 473 ? -3.087 8.604 -20.704 1.00 97.19 473 GLY A CA 1
ATOM 3732 C C . GLY A 1 473 ? -3.401 7.122 -20.938 1.00 97.19 473 GLY A C 1
ATOM 3733 O O . GLY A 1 473 ? -4.060 6.501 -20.111 1.00 97.19 473 GLY A O 1
ATOM 3734 N N . THR A 1 474 ? -2.868 6.521 -22.004 1.00 97.31 474 THR A N 1
ATOM 3735 C CA . THR A 1 474 ? -2.987 5.080 -22.282 1.00 97.31 474 THR A CA 1
ATOM 3736 C C . THR A 1 474 ? -2.351 4.217 -21.190 1.00 97.31 474 THR A C 1
ATOM 3738 O O . THR A 1 474 ? -2.947 3.227 -20.771 1.00 97.31 474 THR A O 1
ATOM 3741 N N . VAL A 1 475 ? -1.193 4.623 -20.659 1.00 97.94 475 VAL A N 1
ATOM 3742 C CA . VAL A 1 475 ? -0.522 3.940 -19.542 1.00 97.94 475 VAL A CA 1
ATOM 3743 C C . VAL A 1 475 ? -1.333 4.105 -18.254 1.00 97.94 475 VAL A C 1
ATOM 3745 O O . VAL A 1 475 ? -1.481 3.149 -17.498 1.00 97.94 475 VAL A O 1
ATOM 3748 N N . LEU A 1 476 ? -1.924 5.282 -18.015 1.00 98.25 476 LEU A N 1
ATOM 3749 C CA . LEU A 1 476 ? -2.807 5.503 -16.861 1.00 98.25 476 LEU A CA 1
ATOM 3750 C C . LEU A 1 476 ? -4.062 4.617 -16.920 1.00 98.25 476 LEU A C 1
ATOM 3752 O O . LEU A 1 476 ? -4.430 4.012 -15.913 1.00 98.25 476 LEU A O 1
ATOM 3756 N N . GLN A 1 477 ? -4.686 4.489 -18.094 1.00 98.31 477 GLN A N 1
ATOM 3757 C CA . GLN A 1 477 ? -5.829 3.591 -18.301 1.00 98.31 477 GLN A CA 1
ATOM 3758 C C . GLN A 1 477 ? -5.444 2.123 -18.111 1.00 98.31 477 GLN A C 1
ATOM 3760 O O . GLN A 1 477 ? -6.190 1.357 -17.505 1.00 98.31 477 GLN A O 1
ATOM 3765 N N . GLN A 1 478 ? -4.251 1.735 -18.558 1.00 98.25 478 GLN A N 1
ATOM 3766 C CA . GLN A 1 478 ? -3.736 0.393 -18.321 1.00 98.25 478 GLN A CA 1
ATOM 3767 C C . GLN A 1 478 ? -3.523 0.123 -16.827 1.00 98.25 478 GLN A C 1
ATOM 3769 O O . GLN A 1 478 ? -3.937 -0.923 -16.335 1.00 98.25 478 GLN A O 1
ATOM 3774 N N . ILE A 1 479 ? -2.960 1.081 -16.079 1.00 98.56 479 ILE A N 1
ATOM 3775 C CA . ILE A 1 479 ? -2.831 0.978 -14.619 1.00 98.56 479 ILE A CA 1
ATOM 3776 C C . ILE A 1 479 ? -4.202 0.799 -13.963 1.00 98.56 479 ILE A C 1
ATOM 3778 O O . ILE A 1 479 ? -4.331 -0.053 -13.086 1.00 98.56 479 ILE A O 1
ATOM 3782 N N . LEU A 1 480 ? -5.215 1.568 -14.371 1.00 98.44 480 LEU A N 1
ATOM 3783 C CA . LEU A 1 480 ? -6.577 1.434 -13.848 1.00 98.44 480 LEU A CA 1
ATOM 3784 C C . LEU A 1 480 ? -7.171 0.054 -14.148 1.00 98.44 480 LEU A C 1
ATOM 3786 O O . LEU A 1 480 ? -7.669 -0.596 -13.236 1.00 98.44 480 LEU A O 1
ATOM 3790 N N . SER A 1 481 ? -7.057 -0.420 -15.390 1.00 98.06 48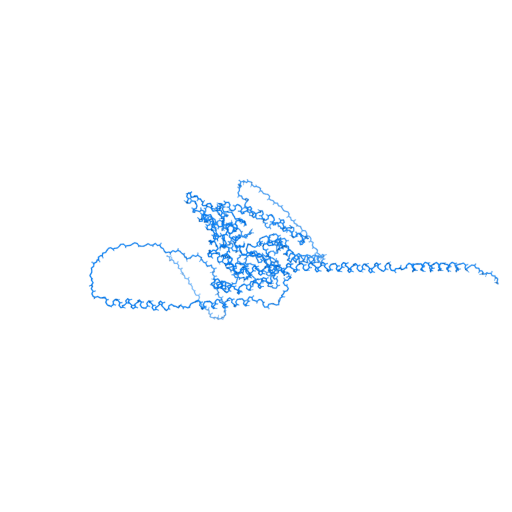1 SER A N 1
ATOM 3791 C CA . SER A 1 481 ? -7.558 -1.734 -15.812 1.00 98.06 481 SER A CA 1
ATOM 3792 C C . SER A 1 481 ? -6.909 -2.880 -15.026 1.00 98.06 481 SER A C 1
ATOM 3794 O O . SER A 1 481 ? -7.598 -3.733 -14.468 1.00 98.06 481 SER A O 1
ATOM 3796 N N . LEU A 1 482 ? -5.581 -2.846 -14.878 1.00 98.19 482 LEU A N 1
ATOM 3797 C CA . LEU A 1 482 ? -4.824 -3.835 -14.105 1.00 98.19 482 LEU A CA 1
ATOM 3798 C C . LEU A 1 482 ? -5.115 -3.777 -12.595 1.00 98.19 482 LEU A C 1
ATOM 3800 O O . LEU A 1 482 ? -4.759 -4.699 -11.864 1.00 98.19 482 LEU A O 1
ATOM 3804 N N . ASN A 1 483 ? -5.734 -2.700 -12.108 1.00 98.56 483 ASN A N 1
ATOM 3805 C CA . ASN A 1 483 ? -6.059 -2.485 -10.699 1.00 98.56 483 ASN A CA 1
ATOM 3806 C C . ASN A 1 483 ? -7.564 -2.257 -10.477 1.00 98.56 483 ASN A C 1
ATOM 3808 O O . ASN A 1 483 ? -7.945 -1.522 -9.566 1.00 98.56 483 ASN A O 1
ATOM 3812 N N . SER A 1 484 ? -8.418 -2.859 -11.307 1.00 98.19 484 SER A N 1
ATOM 3813 C CA . SER A 1 484 ? -9.868 -2.639 -11.274 1.00 98.19 484 SER A CA 1
ATOM 3814 C C . SER A 1 484 ? -10.506 -2.937 -9.912 1.00 98.19 484 SER A C 1
ATOM 3816 O O . SER A 1 484 ? -11.372 -2.185 -9.470 1.00 98.19 484 SER A O 1
ATOM 3818 N N . LEU A 1 485 ? -10.040 -3.967 -9.195 1.00 98.69 485 LEU A N 1
ATOM 3819 C CA . LEU A 1 485 ? -10.542 -4.280 -7.854 1.00 98.69 485 LEU A CA 1
ATOM 3820 C C . LEU A 1 485 ? -10.101 -3.224 -6.835 1.00 98.69 485 LEU A C 1
ATOM 3822 O O . LEU A 1 485 ? -10.906 -2.784 -6.021 1.00 98.69 485 LEU A O 1
ATOM 3826 N N . ASP A 1 486 ? -8.847 -2.765 -6.912 1.00 98.75 486 ASP A N 1
ATOM 3827 C CA . ASP A 1 486 ? -8.344 -1.700 -6.035 1.00 98.75 486 ASP A CA 1
ATOM 3828 C C . ASP A 1 486 ? -9.080 -0.372 -6.266 1.00 98.75 486 ASP A C 1
ATOM 3830 O O . ASP A 1 486 ? -9.241 0.396 -5.320 1.00 98.75 486 ASP A O 1
ATOM 3834 N N . VAL A 1 487 ? -9.522 -0.088 -7.498 1.00 98.81 487 VAL A N 1
ATOM 3835 C CA . VAL A 1 487 ? -10.337 1.099 -7.817 1.00 98.81 487 VAL A CA 1
ATOM 3836 C C . VAL A 1 487 ? -11.666 1.050 -7.072 1.00 98.81 487 VAL A C 1
ATOM 3838 O O . VAL A 1 487 ? -12.000 2.005 -6.368 1.00 98.81 487 VAL A O 1
ATOM 3841 N N . GLU A 1 488 ? -12.387 -0.066 -7.161 1.00 98.81 488 GLU A N 1
ATOM 3842 C CA . GLU A 1 488 ? -13.671 -0.223 -6.474 1.00 98.81 488 GLU A CA 1
ATOM 3843 C C . GLU A 1 488 ? -13.515 -0.293 -4.949 1.00 98.81 488 GLU A C 1
ATOM 3845 O O . GLU A 1 488 ? -14.297 0.309 -4.213 1.00 98.81 488 GLU A O 1
ATOM 3850 N N . LEU A 1 489 ? -12.470 -0.960 -4.449 1.00 98.88 489 LEU A N 1
ATOM 3851 C CA . LEU A 1 489 ? -12.167 -0.982 -3.018 1.00 98.88 489 LEU A CA 1
ATOM 3852 C C . LEU A 1 489 ? -11.849 0.421 -2.492 1.00 98.88 489 LEU A C 1
ATOM 3854 O O . LEU A 1 489 ? -12.298 0.798 -1.411 1.00 98.88 489 LEU A O 1
ATOM 3858 N N . TYR A 1 490 ? -11.066 1.204 -3.239 1.00 98.75 490 TYR A N 1
ATOM 3859 C CA . TYR A 1 490 ? -10.722 2.566 -2.843 1.00 98.75 490 TYR A CA 1
ATOM 3860 C C . TYR A 1 490 ? -11.959 3.468 -2.820 1.00 98.75 490 TYR A C 1
ATOM 3862 O O . TYR A 1 490 ? -12.113 4.245 -1.881 1.00 98.75 490 TYR A O 1
ATOM 3870 N N . LYS A 1 491 ? -12.872 3.323 -3.788 1.00 98.75 491 LYS A N 1
ATOM 3871 C CA . LYS A 1 491 ? -14.160 4.027 -3.785 1.00 98.75 491 LYS A CA 1
ATOM 3872 C C . LYS A 1 491 ? -14.987 3.688 -2.539 1.00 98.75 491 LYS A C 1
ATOM 3874 O O . LYS A 1 491 ? -15.428 4.597 -1.841 1.00 98.75 491 LYS A O 1
ATOM 3879 N N . HIS A 1 492 ? -15.100 2.404 -2.196 1.00 98.69 492 HIS A N 1
ATOM 3880 C CA . HIS A 1 492 ? -15.756 1.961 -0.957 1.00 98.69 492 HIS A CA 1
ATOM 3881 C C . HIS A 1 492 ? -15.099 2.574 0.291 1.00 98.69 492 HIS A C 1
ATOM 3883 O O . HIS A 1 492 ? -15.763 3.081 1.191 1.00 98.69 492 HIS A O 1
ATOM 3889 N N . ALA A 1 493 ? -13.766 2.620 0.324 1.00 98.44 493 ALA A N 1
ATOM 3890 C CA . ALA A 1 493 ? -13.028 3.242 1.418 1.00 98.44 493 ALA A CA 1
ATOM 3891 C C . ALA A 1 493 ? -13.278 4.755 1.537 1.00 98.44 493 ALA A C 1
ATOM 3893 O O . ALA A 1 493 ? -13.295 5.279 2.651 1.00 98.44 493 ALA A O 1
ATOM 3894 N N . GLN A 1 494 ? -13.489 5.464 0.422 1.00 98.44 494 GLN A N 1
ATOM 3895 C CA . GLN A 1 494 ? -13.883 6.876 0.443 1.00 98.44 494 GLN A CA 1
ATOM 3896 C C . GLN A 1 494 ? -15.258 7.067 1.085 1.00 98.44 494 GLN A C 1
ATOM 3898 O O . GLN A 1 494 ? -15.433 7.988 1.885 1.00 98.44 494 GLN A O 1
ATOM 3903 N N . GLU A 1 495 ? -16.207 6.179 0.796 1.00 98.19 495 GLU A N 1
ATOM 3904 C CA . GLU A 1 495 ? -17.541 6.200 1.400 1.00 98.19 495 GLU A CA 1
ATOM 3905 C C . GLU A 1 495 ? -17.464 5.975 2.918 1.00 98.19 495 GLU A C 1
ATOM 3907 O O . GLU A 1 495 ? -18.006 6.780 3.682 1.00 98.19 495 GLU A O 1
ATOM 3912 N N . ILE A 1 496 ? -16.709 4.964 3.370 1.00 96.94 496 ILE A N 1
ATOM 3913 C CA . ILE A 1 496 ? -16.452 4.729 4.802 1.00 96.94 496 ILE A CA 1
ATOM 3914 C C . ILE A 1 496 ? -15.815 5.967 5.445 1.00 96.94 496 ILE A C 1
ATOM 3916 O O . ILE A 1 496 ? -16.275 6.437 6.487 1.00 96.94 496 ILE A O 1
ATOM 3920 N N . PHE A 1 497 ? -14.783 6.536 4.820 1.00 96.31 497 PHE A N 1
ATOM 3921 C CA . PHE A 1 497 ? -14.071 7.698 5.351 1.00 96.31 497 PHE A CA 1
ATOM 3922 C C . PHE A 1 497 ? -14.995 8.914 5.525 1.00 96.31 497 PHE A C 1
ATOM 3924 O O . PHE A 1 497 ? -14.960 9.594 6.555 1.00 96.31 497 PHE A O 1
ATOM 3931 N N . MET A 1 498 ? -15.875 9.171 4.554 1.00 95.69 498 MET A N 1
ATOM 3932 C CA . MET A 1 498 ? -16.884 10.229 4.651 1.00 95.69 498 MET A CA 1
ATOM 3933 C C . MET A 1 498 ? -17.878 9.976 5.791 1.00 95.69 498 MET A C 1
ATOM 3935 O O . MET A 1 498 ? -18.208 10.905 6.534 1.00 95.69 498 MET A O 1
ATOM 3939 N N . GLN A 1 499 ? -18.330 8.732 5.970 1.00 93.94 499 GLN A N 1
ATOM 3940 C CA . GLN A 1 499 ? -19.220 8.357 7.073 1.00 93.94 499 GLN A CA 1
ATOM 3941 C C . GLN A 1 499 ? -18.547 8.563 8.437 1.00 93.94 499 GLN A C 1
ATOM 3943 O O . GLN A 1 499 ? -19.138 9.174 9.328 1.00 93.94 499 GLN A O 1
ATOM 3948 N N . GLN A 1 500 ? -17.290 8.134 8.585 1.00 93.56 500 GLN A N 1
ATOM 3949 C CA . GLN A 1 500 ? -16.503 8.334 9.805 1.00 93.56 500 GLN A CA 1
ATOM 3950 C C . GLN A 1 500 ? -16.341 9.821 10.138 1.00 93.56 500 GLN A C 1
ATOM 3952 O O . GLN A 1 500 ? -16.481 10.230 11.292 1.00 93.56 500 GLN A O 1
ATOM 3957 N N . GLN A 1 501 ? -16.094 10.654 9.126 1.00 91.69 501 GLN A N 1
ATOM 3958 C CA . GLN A 1 501 ? -15.991 12.097 9.312 1.00 91.69 501 GLN A CA 1
ATOM 3959 C C . GLN A 1 501 ? -17.318 12.713 9.776 1.00 91.69 501 GLN A C 1
ATOM 3961 O O . GLN A 1 501 ? -17.330 13.570 10.667 1.00 91.69 501 GLN A O 1
ATOM 3966 N N . LYS A 1 502 ? -18.431 12.297 9.162 1.00 91.38 502 LYS A N 1
ATOM 3967 C CA . LYS A 1 502 ? -19.767 12.778 9.518 1.00 91.38 502 LYS A CA 1
ATOM 3968 C C . LYS A 1 502 ? -20.096 12.431 10.969 1.00 91.38 502 LYS A C 1
ATOM 3970 O O . LYS A 1 502 ? -20.462 13.332 11.716 1.00 91.38 502 LYS A O 1
ATOM 3975 N N . HIS A 1 503 ? -19.860 11.184 11.377 1.00 87.88 503 HIS A N 1
ATOM 3976 C CA . HIS A 1 503 ? -20.073 10.723 12.751 1.00 87.88 503 HIS A CA 1
ATOM 3977 C C . HIS A 1 503 ? -19.274 11.549 13.772 1.00 87.88 503 HIS A C 1
ATOM 3979 O O . HIS A 1 503 ? -19.821 12.011 14.765 1.00 87.88 503 HIS A O 1
ATOM 3985 N N . LEU A 1 504 ? -17.998 11.844 13.494 1.00 86.69 504 LEU A N 1
ATOM 3986 C CA . LEU A 1 504 ? -17.187 12.697 14.375 1.00 86.69 504 LEU A CA 1
ATOM 3987 C C . LEU A 1 504 ? -17.711 14.134 14.496 1.00 86.69 504 LEU A C 1
ATOM 3989 O O . LEU A 1 504 ? -17.532 14.765 15.535 1.00 86.69 504 LEU A O 1
ATOM 3993 N N . THR A 1 505 ? -18.308 14.669 13.431 1.00 84.12 505 THR A N 1
ATOM 3994 C CA . THR A 1 505 ? -18.841 16.038 13.414 1.00 84.12 505 THR A CA 1
ATOM 3995 C C . THR A 1 505 ? -20.186 16.107 14.132 1.00 84.12 505 THR A C 1
ATOM 3997 O O . THR A 1 505 ? -20.406 17.030 14.908 1.00 84.12 505 THR A O 1
ATOM 4000 N N . GLN A 1 506 ? -21.044 15.104 13.928 1.00 81.31 506 GLN A N 1
ATOM 4001 C CA . GLN A 1 506 ? -22.313 14.954 14.642 1.00 81.31 506 GLN A CA 1
ATOM 4002 C C . GLN A 1 506 ? -22.074 14.787 16.142 1.00 81.31 506 GLN A C 1
ATOM 4004 O O . GLN A 1 506 ? -22.580 15.591 16.909 1.00 81.31 506 GLN A O 1
ATOM 4009 N N . ASN A 1 507 ? -21.182 13.882 16.557 1.00 74.00 507 ASN A N 1
ATOM 4010 C CA . ASN A 1 507 ? -20.861 13.706 17.976 1.00 74.00 507 ASN A CA 1
ATOM 4011 C C . ASN A 1 507 ? -20.278 14.980 18.604 1.00 74.00 507 ASN A C 1
ATOM 4013 O O . ASN A 1 507 ? -20.547 15.279 19.761 1.00 74.00 507 ASN A O 1
ATOM 4017 N N . ALA A 1 508 ? -19.482 15.758 17.862 1.00 70.31 508 ALA A N 1
ATOM 4018 C CA . ALA A 1 508 ? -18.988 17.044 18.352 1.00 70.31 508 ALA A CA 1
ATOM 4019 C C . ALA A 1 508 ? -20.116 18.078 18.520 1.00 70.31 508 ALA A C 1
ATOM 4021 O O . ALA A 1 508 ? -20.090 18.854 19.473 1.00 70.31 508 ALA A O 1
ATOM 4022 N N . GLN A 1 509 ? -21.097 18.084 17.615 1.00 60.66 509 GLN A N 1
ATOM 4023 C CA . GLN A 1 509 ? -22.255 18.973 17.667 1.00 60.66 509 GLN A CA 1
ATOM 4024 C C . GLN A 1 509 ? -23.241 18.566 18.771 1.00 60.66 509 GLN A C 1
ATOM 4026 O O . GLN A 1 509 ? -23.711 19.436 19.500 1.00 60.66 509 GLN A O 1
ATOM 4031 N N . ASP A 1 510 ? -23.478 17.269 18.955 1.00 62.81 510 ASP A N 1
ATOM 4032 C CA . ASP A 1 510 ? -24.310 16.721 20.027 1.00 62.81 510 ASP A CA 1
ATOM 4033 C C . ASP A 1 510 ? -23.667 16.974 21.395 1.00 62.81 510 ASP A C 1
ATOM 4035 O O . ASP A 1 510 ? -24.331 17.480 22.294 1.00 62.81 510 ASP A O 1
ATOM 4039 N N . ASN A 1 511 ? -22.353 16.757 21.534 1.00 59.34 511 ASN A N 1
ATOM 4040 C CA . ASN A 1 511 ? -21.617 17.094 22.757 1.00 59.34 511 ASN A CA 1
ATOM 4041 C C . ASN A 1 511 ? -21.631 18.602 23.042 1.00 59.34 511 ASN A C 1
ATOM 4043 O O . ASN A 1 511 ? -21.726 19.006 24.197 1.00 59.34 511 ASN A O 1
ATOM 4047 N N . PHE A 1 512 ? -21.556 19.450 22.011 1.00 58.72 512 PHE A N 1
ATOM 4048 C CA . PHE A 1 512 ? -21.677 20.901 22.168 1.00 58.72 512 PHE A CA 1
ATOM 4049 C C . PHE A 1 512 ? -23.091 21.305 22.611 1.00 58.72 512 PHE A C 1
ATOM 4051 O O . PHE A 1 512 ? -23.238 22.088 23.546 1.00 58.72 512 PHE A O 1
ATOM 4058 N N . MET A 1 513 ? -24.134 20.731 22.003 1.00 57.72 513 MET A N 1
ATOM 4059 C CA . MET A 1 513 ? -25.525 20.952 22.408 1.00 57.72 513 MET A CA 1
ATOM 4060 C C . MET A 1 513 ? -25.810 20.420 23.815 1.00 57.72 513 MET A C 1
ATOM 4062 O O . MET A 1 513 ? -26.520 21.076 24.571 1.00 57.72 513 MET A O 1
ATOM 4066 N N . GLN A 1 514 ? -25.231 19.281 24.196 1.00 55.50 514 GLN A N 1
ATOM 4067 C CA . GLN A 1 514 ? -25.357 18.703 25.531 1.00 55.50 514 GLN A CA 1
ATOM 4068 C C . GLN A 1 514 ? -24.613 19.542 26.573 1.00 55.50 514 GLN A C 1
ATOM 4070 O O . GLN A 1 514 ? -25.183 19.845 27.614 1.00 55.50 514 GLN A O 1
ATOM 4075 N N . HIS A 1 515 ? -23.392 20.000 26.285 1.00 56.31 515 HIS A N 1
ATOM 4076 C CA . HIS A 1 515 ? -22.644 20.882 27.183 1.00 56.31 515 HIS A CA 1
ATOM 4077 C C . HIS A 1 515 ? -23.317 22.256 27.316 1.00 56.31 515 HIS A C 1
ATOM 4079 O O . HIS A 1 515 ? -23.311 22.842 28.398 1.00 56.31 515 HIS A O 1
ATOM 4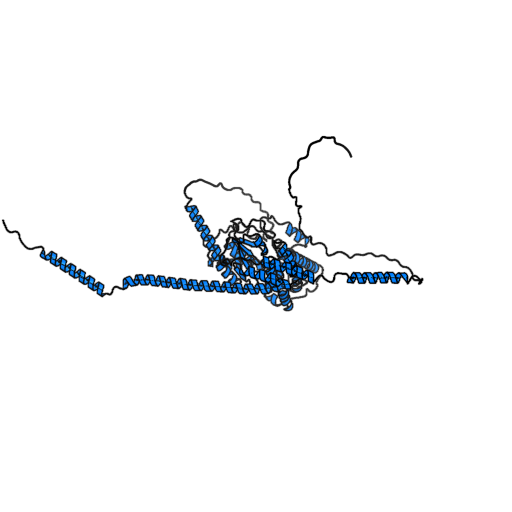085 N N . GLN A 1 516 ? -23.942 22.766 26.251 1.00 54.28 516 GLN A N 1
ATOM 4086 C CA . GLN A 1 516 ? -24.733 23.992 26.309 1.00 54.28 516 GLN A CA 1
ATOM 4087 C C . GLN A 1 516 ? -26.057 23.782 27.054 1.00 54.28 516 GLN A C 1
ATOM 4089 O O . GLN A 1 516 ? -26.441 24.637 27.845 1.00 54.28 516 GLN A O 1
ATOM 4094 N N . GLY A 1 517 ? -26.718 22.635 26.881 1.00 54.31 517 GLY A N 1
ATOM 4095 C CA . GLY A 1 517 ? -27.883 22.232 27.670 1.00 54.31 517 GLY A CA 1
ATOM 4096 C C . GLY A 1 517 ? -27.554 22.063 29.154 1.00 54.31 517 GLY A C 1
ATOM 4097 O O . GLY A 1 517 ? -28.333 22.488 29.999 1.00 54.31 517 GLY A O 1
ATOM 4098 N N . GLN A 1 518 ? -26.370 21.541 29.478 1.00 52.84 518 GLN A N 1
ATOM 4099 C CA . GLN A 1 518 ? -25.892 21.376 30.848 1.00 52.84 518 GLN A CA 1
ATOM 4100 C C . GLN A 1 518 ? -25.460 22.707 31.478 1.00 52.84 518 GLN A C 1
ATOM 4102 O O . GLN A 1 518 ? -25.827 22.967 32.614 1.00 52.84 518 GLN A O 1
ATOM 4107 N N . LEU A 1 519 ? -24.814 23.607 30.727 1.00 53.59 519 LEU A N 1
ATOM 4108 C CA . LEU A 1 519 ? -24.559 24.992 31.155 1.00 53.59 519 LEU A CA 1
ATOM 4109 C C . LEU A 1 519 ? -25.857 25.795 31.340 1.00 53.59 519 LEU A C 1
ATOM 4111 O O . LEU A 1 519 ? -25.934 26.649 32.221 1.00 53.59 519 LEU A O 1
ATOM 4115 N N . MET A 1 520 ? -26.888 25.537 30.528 1.00 52.47 520 MET A N 1
ATOM 4116 C CA . MET A 1 520 ? -28.210 26.145 30.708 1.00 52.47 520 MET A CA 1
ATOM 4117 C C . MET A 1 520 ? -28.956 25.536 31.904 1.00 52.47 520 MET A C 1
ATOM 4119 O O . MET A 1 520 ? -29.599 26.287 32.630 1.00 52.47 520 MET A O 1
ATOM 4123 N N . ALA A 1 521 ? -28.804 24.236 32.176 1.00 50.91 521 ALA A N 1
ATOM 4124 C CA . ALA A 1 521 ? -29.359 23.566 33.355 1.00 50.91 521 ALA A CA 1
ATOM 4125 C C . ALA A 1 521 ? -28.650 23.982 34.659 1.00 50.91 521 ALA A C 1
ATOM 4127 O O . ALA A 1 521 ? -29.317 24.255 35.653 1.00 50.91 521 ALA A O 1
ATOM 4128 N N . GLU A 1 522 ? -27.322 24.128 34.656 1.00 48.59 522 GLU A N 1
ATOM 4129 C CA . GLU A 1 522 ? -26.549 24.714 35.763 1.00 48.59 522 GLU A CA 1
ATOM 4130 C C . GLU A 1 522 ? -26.884 26.202 35.938 1.00 48.59 522 GLU A C 1
ATOM 4132 O O . GLU A 1 522 ? -27.048 26.682 37.060 1.00 48.59 522 GLU A O 1
ATOM 4137 N N . GLY A 1 523 ? -27.099 26.926 34.834 1.00 44.59 523 GLY A N 1
ATOM 4138 C CA . GLY A 1 523 ? -27.614 28.294 34.837 1.00 44.59 523 GLY A CA 1
ATOM 4139 C C . GLY A 1 523 ? -29.035 28.411 35.403 1.00 44.59 523 GLY A C 1
ATOM 4140 O O . GLY A 1 523 ? -29.342 29.399 36.069 1.00 44.59 523 GLY A O 1
ATOM 4141 N N . GLU A 1 524 ? -29.898 27.414 35.201 1.00 46.44 524 GLU A N 1
ATOM 4142 C CA . GLU A 1 524 ? -31.234 27.331 35.807 1.00 46.44 524 GLU A CA 1
ATOM 4143 C C . GLU A 1 524 ? -31.186 26.899 37.276 1.00 46.44 524 GLU A C 1
ATOM 4145 O O . GLU A 1 524 ? -31.935 27.437 38.090 1.00 46.44 524 GLU A O 1
ATOM 4150 N N . GLN A 1 525 ? -30.260 26.022 37.667 1.00 43.44 525 GLN A N 1
ATOM 4151 C CA . GLN A 1 525 ? -30.050 25.639 39.066 1.00 43.44 525 GLN A CA 1
ATOM 4152 C C . GLN A 1 525 ? -29.466 26.808 39.882 1.00 43.44 525 GLN A C 1
ATOM 4154 O O . GLN A 1 525 ? -29.888 27.061 41.013 1.00 43.44 525 GLN A O 1
ATOM 4159 N N . GLN A 1 526 ? -28.593 27.617 39.271 1.00 42.09 526 GLN A N 1
ATOM 4160 C CA . GLN A 1 526 ? -28.057 28.844 39.862 1.00 42.09 526 GLN A CA 1
ATOM 4161 C C . GLN A 1 526 ? -29.076 29.997 39.869 1.00 42.09 526 GLN A C 1
ATOM 4163 O O . GLN A 1 526 ? -29.099 30.779 40.824 1.00 42.09 526 GLN A O 1
ATOM 4168 N N . LYS A 1 527 ? -29.975 30.073 38.874 1.00 43.75 527 LYS A N 1
ATOM 4169 C CA . LYS A 1 527 ? -31.140 30.981 38.885 1.00 43.75 527 LYS A CA 1
ATOM 4170 C C . LYS A 1 527 ? -32.201 30.563 39.901 1.00 43.75 527 LYS A C 1
ATOM 4172 O O . LYS A 1 527 ? -32.789 31.444 40.514 1.00 43.75 527 LYS A O 1
ATOM 4177 N N . ASN A 1 528 ? -32.399 29.271 40.159 1.00 41.22 528 ASN A N 1
ATOM 4178 C CA . ASN A 1 528 ? -33.275 28.801 41.235 1.00 41.22 528 ASN A CA 1
ATOM 4179 C C . ASN A 1 528 ? -32.677 29.084 42.622 1.00 41.22 528 ASN A C 1
ATOM 4181 O O . ASN A 1 528 ? -33.417 29.413 43.545 1.00 41.22 528 ASN A O 1
ATOM 4185 N N . MET A 1 529 ? -31.346 29.082 42.764 1.00 36.06 529 MET A N 1
ATOM 4186 C CA . MET A 1 529 ? -30.686 29.487 44.011 1.00 36.06 529 MET A CA 1
ATOM 4187 C C . MET A 1 529 ? -30.648 31.020 44.203 1.00 36.06 529 MET A C 1
ATOM 4189 O O . MET A 1 529 ? -30.798 31.498 45.325 1.00 36.06 529 MET A O 1
ATOM 4193 N N . HIS A 1 530 ? -30.553 31.813 43.125 1.00 37.44 530 HIS A N 1
ATOM 4194 C CA . HIS A 1 530 ? -30.681 33.284 43.180 1.00 37.44 530 HIS A CA 1
ATOM 4195 C C . HIS A 1 530 ? -32.137 33.784 43.250 1.00 37.44 530 HIS A C 1
ATOM 4197 O O . HIS A 1 530 ? -32.394 34.846 43.817 1.00 37.44 530 HIS A O 1
ATOM 4203 N N . GLY A 1 531 ? -33.104 33.019 42.736 1.00 35.78 531 GLY A N 1
ATOM 4204 C CA . GLY A 1 531 ? -34.539 33.310 42.820 1.00 35.78 531 GLY A CA 1
ATOM 4205 C C . GLY A 1 531 ? -35.108 33.141 44.231 1.00 35.78 531 GLY A C 1
ATOM 4206 O O . GLY A 1 531 ? -36.064 33.825 44.591 1.00 35.78 531 GLY A O 1
ATOM 4207 N N . ILE A 1 532 ? -34.472 32.313 45.067 1.00 44.44 532 ILE A N 1
ATOM 4208 C CA . ILE A 1 532 ? -34.802 32.188 46.495 1.00 44.44 532 ILE A CA 1
ATOM 4209 C C . ILE A 1 532 ? -34.251 33.378 47.307 1.00 44.44 532 ILE A C 1
ATOM 4211 O O . ILE A 1 532 ? -34.826 33.727 48.336 1.00 44.44 532 ILE A O 1
ATOM 4215 N N . LEU A 1 533 ? -33.206 34.070 46.827 1.00 40.78 533 LEU A N 1
ATOM 4216 C CA . LEU A 1 533 ? -32.601 35.206 47.538 1.00 40.78 533 LEU A CA 1
ATOM 4217 C C . LEU A 1 533 ? -33.150 36.587 47.120 1.00 40.78 533 LEU A C 1
ATOM 4219 O O . LEU A 1 533 ? -33.093 37.520 47.915 1.00 40.78 533 LEU A O 1
ATOM 4223 N N . TYR A 1 534 ? -33.734 36.722 45.922 1.00 44.44 534 TYR A N 1
ATOM 4224 C CA . TYR A 1 534 ? -34.315 37.986 45.424 1.00 44.44 534 TYR A CA 1
ATOM 4225 C C . TYR A 1 534 ? -35.854 37.997 45.322 1.00 44.44 534 TYR A C 1
ATOM 4227 O O . TYR A 1 534 ? -36.439 38.979 44.870 1.00 44.44 534 TYR A O 1
ATOM 4235 N N . GLY A 1 535 ? -36.533 36.948 45.799 1.00 43.09 535 GLY A N 1
ATOM 4236 C CA . GLY A 1 535 ? -38.000 36.877 45.887 1.00 43.09 535 GLY A CA 1
ATOM 4237 C C . GLY A 1 535 ? -38.618 37.534 47.133 1.00 43.09 535 GLY A C 1
ATOM 4238 O O . GLY A 1 535 ? -39.828 37.437 47.349 1.00 43.09 535 GLY A O 1
ATOM 4239 N N . CYS A 1 536 ? -37.827 38.195 47.983 1.00 47.62 536 CYS A N 1
ATOM 4240 C CA . CYS A 1 536 ? -38.349 38.900 49.153 1.00 47.62 536 CYS A CA 1
ATOM 4241 C C . CYS A 1 536 ? -38.865 40.287 48.757 1.00 47.62 536 CYS A C 1
ATOM 4243 O O . CYS A 1 536 ? -38.127 41.268 48.732 1.00 47.62 536 CYS A O 1
ATOM 4245 N N . SER A 1 537 ? -40.167 40.356 48.468 1.00 54.47 537 SER A N 1
ATOM 4246 C CA . SER A 1 537 ? -40.904 41.615 48.330 1.00 54.47 537 SER A CA 1
ATOM 4247 C C . SER A 1 537 ? -40.566 42.567 49.496 1.00 54.47 537 SER A C 1
ATOM 4249 O O . SER A 1 537 ? -40.678 42.152 50.658 1.00 54.47 537 SER A O 1
ATOM 4251 N N . PRO A 1 538 ? -40.184 43.833 49.229 1.00 56.53 538 PRO A N 1
ATOM 4252 C CA . PRO A 1 538 ? -39.724 44.779 50.251 1.00 56.53 538 PRO A CA 1
ATOM 4253 C C . PRO A 1 538 ? -40.750 45.028 51.371 1.00 56.53 538 PRO A C 1
ATOM 4255 O O . PRO A 1 538 ? -40.375 45.410 52.478 1.00 56.53 538 PRO A O 1
ATOM 4258 N N . TRP A 1 539 ? -42.031 44.716 51.153 1.00 52.91 539 TRP A N 1
ATOM 4259 C CA . TRP A 1 539 ? -43.058 44.777 52.195 1.00 52.91 539 TRP A CA 1
ATOM 4260 C C . TRP A 1 539 ? -42.896 43.752 53.319 1.00 52.91 539 TRP A C 1
ATOM 4262 O O . TRP A 1 539 ? -43.266 44.053 54.452 1.00 52.91 539 TRP A O 1
ATOM 4272 N N . LYS A 1 540 ? -42.306 42.575 53.071 1.00 56.00 540 LYS A N 1
ATOM 4273 C CA . LYS A 1 540 ? -42.092 41.581 54.138 1.00 56.00 540 LYS A CA 1
ATOM 4274 C C . LYS A 1 540 ? -40.997 42.006 55.116 1.00 56.00 540 LYS A C 1
ATOM 4276 O O . LYS A 1 540 ? -41.126 41.748 56.308 1.00 56.00 540 LYS A O 1
ATOM 4281 N N . ILE A 1 541 ? -39.969 42.705 54.632 1.00 65.19 541 ILE A N 1
ATOM 4282 C CA . ILE A 1 541 ? -38.891 43.256 55.468 1.00 65.19 541 ILE A CA 1
ATOM 4283 C C . ILE A 1 541 ? -39.425 44.415 56.320 1.00 65.19 541 ILE A C 1
ATOM 4285 O O . ILE A 1 541 ? -39.141 44.484 57.514 1.00 65.19 541 ILE A O 1
ATOM 4289 N N . VAL A 1 542 ? -40.275 45.272 55.742 1.00 68.38 542 VAL A N 1
ATOM 4290 C CA . VAL A 1 542 ? -40.949 46.353 56.479 1.00 68.38 542 VAL A CA 1
ATOM 4291 C C . VAL A 1 542 ? -41.888 45.795 57.557 1.00 68.38 542 VAL A C 1
ATOM 4293 O O . VAL A 1 542 ? -41.862 46.273 58.687 1.00 68.38 542 VAL A O 1
ATOM 4296 N N . LEU A 1 543 ? -42.658 44.743 57.260 1.00 70.19 543 LEU A N 1
ATOM 4297 C CA . LEU A 1 543 ? -43.538 44.090 58.241 1.00 70.19 543 LEU A CA 1
ATOM 4298 C C . LEU A 1 543 ? -42.761 43.446 59.399 1.00 70.19 543 LEU A C 1
ATOM 4300 O O . LEU A 1 543 ? -43.182 43.552 60.549 1.00 70.19 543 LEU A O 1
ATOM 4304 N N . LEU A 1 544 ? -41.609 42.832 59.117 1.00 71.12 544 LEU A N 1
ATOM 4305 C CA . LEU A 1 544 ? -40.724 42.271 60.141 1.00 71.12 544 LEU A CA 1
ATOM 4306 C C . LEU A 1 544 ? -40.103 43.361 61.021 1.00 71.12 544 LEU A C 1
ATOM 4308 O O . LEU A 1 544 ? -40.075 43.215 62.240 1.00 71.12 544 LEU A O 1
ATOM 4312 N N . ALA A 1 545 ? -39.669 44.476 60.430 1.00 73.62 545 ALA A N 1
ATOM 4313 C CA . ALA A 1 545 ? -39.135 45.608 61.182 1.00 73.62 545 ALA A CA 1
ATOM 4314 C C . ALA A 1 545 ? -40.196 46.235 62.104 1.00 73.62 545 ALA A C 1
ATOM 4316 O O . ALA A 1 545 ? -39.908 46.516 63.266 1.00 73.62 545 ALA A O 1
ATOM 4317 N N . VAL A 1 546 ? -41.437 46.385 61.626 1.00 78.00 546 VAL A N 1
ATOM 4318 C CA . VAL A 1 546 ? -42.563 46.887 62.433 1.00 78.00 546 VAL A CA 1
ATOM 4319 C C . VAL A 1 546 ? -42.921 45.912 63.559 1.00 78.00 546 VAL A C 1
ATOM 4321 O O . VAL A 1 546 ? -43.143 46.345 64.689 1.00 78.00 546 VAL A O 1
ATOM 4324 N N . ALA A 1 547 ? -42.918 44.602 63.297 1.00 74.19 547 ALA A N 1
ATOM 4325 C CA . ALA A 1 547 ? -43.177 43.588 64.318 1.00 74.19 547 ALA A CA 1
ATOM 4326 C C . ALA A 1 547 ? -42.102 43.586 65.420 1.00 74.19 547 ALA A C 1
ATOM 4328 O O . ALA A 1 547 ? -42.434 43.541 66.603 1.00 74.19 547 ALA A O 1
ATOM 4329 N N . VAL A 1 548 ? -40.823 43.709 65.053 1.00 80.75 548 VAL A N 1
ATOM 4330 C CA . VAL A 1 548 ? -39.715 43.805 66.019 1.00 80.75 548 VAL A CA 1
ATOM 4331 C C . VAL A 1 548 ? -39.809 45.093 66.843 1.00 80.75 548 VAL A C 1
ATOM 4333 O O . VAL A 1 548 ? -39.605 45.058 68.057 1.00 80.75 548 VAL A O 1
ATOM 4336 N N . LEU A 1 549 ? -40.187 46.215 66.221 1.00 80.81 549 LEU A N 1
ATOM 4337 C CA . LEU A 1 549 ? -40.385 47.481 66.930 1.00 80.81 549 LEU A CA 1
ATOM 4338 C C . LEU A 1 549 ? -41.539 47.391 67.944 1.00 80.81 549 LEU A C 1
ATOM 4340 O O . LEU A 1 549 ? -41.406 47.860 69.071 1.00 80.81 549 LEU A O 1
ATOM 4344 N N . LEU A 1 550 ? -42.647 46.738 67.577 1.00 76.44 550 LEU A N 1
ATOM 4345 C CA . LEU A 1 550 ? -43.793 46.519 68.465 1.00 76.44 550 LEU A CA 1
ATOM 4346 C C . LEU A 1 550 ? -43.447 45.607 69.647 1.00 76.44 550 LEU A C 1
ATOM 4348 O O . LEU A 1 550 ? -43.872 45.880 70.769 1.00 76.44 550 LEU A O 1
ATOM 4352 N N . VAL A 1 551 ? -42.637 44.568 69.427 1.00 78.88 551 VAL A N 1
ATOM 4353 C CA . VAL A 1 551 ? -42.147 43.691 70.502 1.00 78.88 551 VAL A CA 1
ATOM 4354 C C . VAL A 1 551 ? -41.229 44.457 71.457 1.00 78.88 551 VAL A C 1
ATOM 4356 O O . VAL A 1 551 ? -41.377 44.332 72.670 1.00 78.88 551 VAL A O 1
ATOM 4359 N N . LEU A 1 552 ? -40.336 45.308 70.944 1.00 78.06 552 LEU A N 1
ATOM 4360 C CA . LEU A 1 552 ? -39.483 46.162 71.778 1.00 78.06 552 LEU A CA 1
ATOM 4361 C C . LEU A 1 552 ? -40.298 47.163 72.609 1.00 78.06 552 LEU A C 1
ATOM 4363 O O . LEU A 1 552 ? -40.019 47.341 73.793 1.00 78.06 552 LEU A O 1
ATOM 4367 N N . VAL A 1 553 ? -41.340 47.766 72.030 1.00 78.06 553 VAL A N 1
ATOM 4368 C CA . VAL A 1 553 ? -42.258 48.660 72.755 1.00 78.06 553 VAL A CA 1
ATOM 4369 C C . VAL A 1 553 ? -43.035 47.902 73.838 1.00 78.06 553 VAL A C 1
ATOM 4371 O O . VAL A 1 553 ? -43.147 48.393 74.959 1.00 78.06 553 VAL A O 1
ATOM 4374 N N . LEU A 1 554 ? -43.508 46.684 73.556 1.00 73.06 554 LEU A N 1
ATOM 4375 C CA . LEU A 1 554 ? -44.172 45.816 74.538 1.00 73.06 554 LEU A CA 1
ATOM 4376 C C . LEU A 1 554 ? -43.246 45.435 75.700 1.00 73.06 554 LEU A C 1
ATOM 4378 O O . LEU A 1 554 ? -43.657 45.510 76.857 1.00 73.06 554 LEU A O 1
ATOM 4382 N N . VAL A 1 555 ? -41.988 45.090 75.418 1.00 75.31 555 VAL A N 1
ATOM 4383 C CA . VAL A 1 555 ? -40.991 44.773 76.452 1.00 75.31 555 VAL A CA 1
ATOM 4384 C C . VAL A 1 555 ? -40.689 46.001 77.315 1.00 75.31 555 VAL A C 1
ATOM 4386 O O . VAL A 1 555 ? -40.649 45.893 78.540 1.00 75.31 555 VAL A O 1
ATOM 4389 N N . LEU A 1 556 ? -40.546 47.185 76.712 1.00 70.44 556 LEU A N 1
ATOM 4390 C CA . LEU A 1 556 ? -40.318 48.431 77.452 1.00 70.44 556 LEU A CA 1
ATOM 4391 C C . LEU A 1 556 ? -41.519 48.822 78.327 1.00 70.44 556 LEU A C 1
ATOM 4393 O O . LEU A 1 556 ? -41.328 49.252 79.466 1.00 70.44 556 LEU A O 1
ATOM 4397 N N . LEU A 1 557 ? -42.749 48.612 77.846 1.00 66.44 557 LEU A N 1
ATOM 4398 C CA . LEU A 1 557 ? -43.965 48.846 78.627 1.00 66.44 557 LEU A CA 1
ATOM 4399 C C . LEU A 1 557 ? -44.052 47.895 79.830 1.00 66.44 557 LEU A C 1
ATOM 4401 O O . LEU A 1 557 ? -44.270 48.367 80.945 1.00 66.44 557 LEU A O 1
ATOM 4405 N N . VAL A 1 558 ? -43.773 46.599 79.645 1.00 64.75 558 VAL A N 1
ATOM 4406 C CA . VAL A 1 558 ? -43.780 45.593 80.727 1.00 64.75 558 VAL A CA 1
ATOM 4407 C C . VAL A 1 558 ? -42.711 45.882 81.788 1.00 64.75 558 VAL A C 1
ATOM 4409 O O . VAL A 1 558 ? -42.984 45.785 82.987 1.00 64.75 558 VAL A O 1
ATOM 4412 N N . VAL A 1 559 ? -41.512 46.306 81.375 1.00 63.06 559 VAL A N 1
ATOM 4413 C CA . VAL A 1 559 ? -40.422 46.673 82.298 1.00 63.06 559 VAL A CA 1
ATOM 4414 C C . VAL A 1 559 ? -40.737 47.971 83.058 1.00 63.06 559 VAL A C 1
ATOM 4416 O O . VAL A 1 559 ? -40.374 48.100 84.229 1.00 63.06 559 VAL A O 1
ATOM 4419 N N . SER A 1 560 ? -41.476 48.908 82.453 1.00 56.91 560 SER A N 1
ATOM 4420 C CA . SER A 1 560 ? -41.880 50.165 83.105 1.00 56.91 560 SER A CA 1
ATOM 4421 C C . SER A 1 560 ? -43.015 50.011 84.131 1.00 56.91 560 SER A C 1
ATOM 4423 O O . SER A 1 560 ? -43.123 50.822 85.051 1.00 56.91 560 SER A O 1
ATOM 4425 N N . THR A 1 561 ? -43.816 48.940 84.048 1.00 54.81 561 THR A N 1
ATOM 4426 C CA . THR A 1 561 ? -44.925 48.663 84.984 1.00 54.81 561 THR A CA 1
ATOM 4427 C C . THR A 1 561 ? -44.529 47.841 86.222 1.00 54.81 561 THR A C 1
ATOM 4429 O O . THR A 1 561 ? -45.349 47.641 87.112 1.00 54.81 561 THR A O 1
ATOM 4432 N N . GLY A 1 562 ? -43.266 47.409 86.338 1.00 52.75 562 GLY A N 1
ATOM 4433 C CA . GLY A 1 562 ? -42.771 46.550 87.428 1.00 52.75 562 GLY A CA 1
ATOM 4434 C C . GLY A 1 562 ? -42.259 47.252 88.697 1.00 52.75 562 GLY A C 1
ATOM 4435 O O . GLY A 1 562 ? -41.718 46.591 89.582 1.00 52.75 562 GLY A O 1
ATOM 4436 N N . ARG A 1 563 ? -42.385 48.580 88.828 1.00 51.91 563 ARG A N 1
ATOM 4437 C CA . ARG A 1 563 ? -41.976 49.316 90.043 1.00 51.91 563 ARG A CA 1
ATOM 4438 C C . ARG A 1 563 ? -43.044 50.303 90.505 1.00 51.91 563 ARG A C 1
ATOM 4440 O O . ARG A 1 563 ? -42.866 51.511 90.390 1.00 51.91 563 ARG A O 1
ATOM 4447 N N . ARG A 1 564 ? -44.128 49.806 91.106 1.00 49.19 564 ARG A N 1
ATOM 4448 C CA . ARG A 1 564 ? -44.873 50.565 92.125 1.00 49.19 564 ARG A CA 1
ATOM 4449 C C . ARG A 1 564 ? -45.786 49.659 92.953 1.00 49.19 564 ARG A C 1
ATOM 4451 O O . ARG A 1 564 ? -46.495 48.833 92.397 1.00 49.19 564 ARG A O 1
ATOM 4458 N N . THR A 1 565 ? -45.810 49.948 94.259 1.00 38.34 565 THR A N 1
ATOM 4459 C CA . THR A 1 565 ? -46.686 49.426 95.335 1.00 38.34 565 THR A CA 1
ATOM 4460 C C . THR A 1 565 ? -46.261 48.069 95.925 1.00 38.34 565 THR A C 1
ATOM 4462 O O . THR A 1 565 ? -45.925 47.157 95.190 1.00 38.34 565 THR A O 1
ATOM 4465 N N . SER A 1 566 ? -46.196 47.823 97.237 1.00 38.47 566 SER A N 1
ATOM 4466 C CA . SER A 1 566 ? -46.293 48.646 98.457 1.00 38.47 566 SER A CA 1
ATOM 4467 C C . SER A 1 566 ? -46.035 47.707 99.651 1.00 38.47 566 SER A C 1
ATOM 4469 O O . SER A 1 566 ? -46.704 46.685 99.757 1.00 38.47 566 SER A O 1
ATOM 4471 N N . LYS A 1 567 ? -45.104 48.035 100.560 1.00 35.62 567 LYS A N 1
ATOM 4472 C CA . LYS A 1 567 ? -45.055 47.437 101.910 1.00 35.62 567 LYS A CA 1
ATOM 4473 C C . LYS A 1 567 ? -45.774 48.378 102.879 1.00 35.62 567 LYS A C 1
ATOM 4475 O O . LYS A 1 567 ? -45.333 49.512 103.045 1.00 35.62 567 LYS A O 1
ATOM 4480 N N . LEU A 1 568 ? -46.830 47.895 103.534 1.00 38.16 568 LEU A N 1
ATOM 4481 C CA . LEU A 1 568 ? -47.414 48.483 104.742 1.00 38.16 568 LEU A CA 1
ATOM 4482 C C . LEU A 1 568 ? -47.901 47.352 105.671 1.00 38.16 568 LEU A C 1
ATOM 4484 O O . LEU A 1 568 ? -48.706 46.531 105.253 1.00 38.16 568 LEU A O 1
ATOM 4488 N N . LYS A 1 569 ? -47.321 47.347 106.884 1.00 34.78 569 LYS A N 1
ATOM 4489 C CA . LYS A 1 569 ? -47.720 46.781 108.196 1.00 34.78 569 LYS A CA 1
ATOM 4490 C C . LYS A 1 569 ? -48.711 45.601 108.270 1.00 34.78 569 LYS A C 1
ATOM 4492 O O . LYS A 1 569 ? -49.874 45.792 107.941 1.00 34.78 569 LYS A O 1
ATOM 4497 N N . VAL A 1 570 ? -48.287 44.516 108.938 1.00 35.91 570 VAL A N 1
ATOM 4498 C CA . VAL A 1 570 ? -48.680 44.128 110.321 1.00 35.91 570 VAL A CA 1
ATOM 4499 C C . VAL A 1 570 ? -47.450 43.552 111.014 1.00 35.91 570 VAL A C 1
ATOM 4501 O O . VAL A 1 570 ? -46.713 42.809 110.327 1.00 35.91 570 VAL A O 1
#

Sequence (570 aa):
MRRGYPGGGGGGGIGCWFLRLLCPRASCLPDFEDAARFHEHEVSRSEADIAGPGRKGMAWTYRSAMLLVVLLLVSTLSPVSSNGNDYFHCESIVRNWADSSSESGVREDKSTLKDLLFFLHVPRTGGRTYFHCFLRKLYTSAQECPRSYDKLRFDPSKPNCRLMVTHDDYSLMSKLPKDRTSVVTILRSPIDRVFSTYEFSVEVAARFLVHPNLTSATQMSGRLRPKTRGVSTLDIWPWKYLVPWMREDLFIRRDARKLVKHRELSETHDPYNMEDMVMPLHKFINDPVAHEIIHNGATFQVAGLTNNSCLVESHEVRHCVRKHPVLGHFVLEVAKSRLDHMLYIGLTEDHKKSATMFAKMVGAQVLSQSEALNSNMESEVSNTTELSSAFPDPDTDGSNQVQHSTNSQQAGKVPSPSDVEPAKENMTVGKLMEAYEACTSTLRKSQANRRTMSLKRIAPANFSKEARLLVPGTVLQQILSLNSLDVELYKHAQEIFMQQQKHLTQNAQDNFMQHQGQLMAEGEQQKNMHGILYGCSPWKIVLLAVAVLLVLVLVLLVVSTGRRTSKLKV

pLDDT: mean 73.68, std 25.9, range [23.81, 98.88]

Organism: Elaeis guineensis var. tenera (NCBI:txid51953)

InterPro domains:
  IPR010635 Heparan sulphate 6-sulfotransferase/Protein-tyrosine sulfotransferase [PTHR12812] (66-523)
  IPR027417 P-loop containing nucleoside triphosphate hydrolase [G3DSA:3.40.50.300] (112-397)
  IPR027417 P-loop containing nucleoside triphosphate hydrolase [SSF52540] (112-202)

Solvent-accessible surface area (backbone atoms only — not comparable to full-atom values): 34437 Å² total; per-residue (Å²): 134,88,86,82,87,84,89,84,88,85,88,89,81,92,82,91,85,85,89,81,91,82,83,80,88,80,85,87,73,86,79,93,79,90,88,86,87,90,87,82,89,86,88,82,90,81,89,85,89,90,83,84,95,72,98,61,73,66,69,54,53,53,51,52,49,48,52,49,50,49,50,51,52,53,61,68,63,51,80,91,75,54,68,67,65,50,48,54,51,35,49,51,51,41,49,54,51,39,60,72,64,54,77,90,62,78,86,64,70,46,82,62,85,40,71,22,40,35,38,48,37,44,83,68,22,57,44,70,54,45,47,65,34,44,46,60,73,76,42,53,81,74,28,44,41,84,89,50,64,84,55,86,85,68,73,62,83,45,86,54,37,32,36,42,77,39,54,58,27,46,32,51,54,82,73,42,62,70,92,37,49,30,40,32,38,36,42,48,60,53,66,62,30,50,53,48,44,54,54,47,26,49,38,60,19,37,54,48,68,80,37,97,46,69,66,58,38,52,52,53,66,70,69,69,69,76,94,84,80,77,85,52,67,64,59,27,62,69,38,46,56,47,26,59,55,39,28,52,54,43,49,53,31,54,54,51,56,68,70,52,76,83,64,85,73,76,84,60,84,44,56,56,59,31,66,77,55,41,82,23,48,72,57,48,68,68,31,70,67,31,62,67,64,54,49,28,35,63,38,27,26,55,48,16,32,36,97,67,33,76,46,75,66,29,52,55,40,38,49,35,29,70,76,40,60,84,56,40,58,52,50,44,52,48,19,49,54,49,56,74,61,31,57,40,64,33,45,42,90,49,42,69,60,32,51,53,49,44,32,64,61,51,44,42,49,57,45,53,55,50,53,55,53,52,55,50,52,56,53,52,54,69,74,58,78,82,79,89,82,83,88,83,90,84,82,89,89,85,90,86,89,83,91,81,92,75,98,82,82,91,82,77,84,65,88,65,94,77,74,75,70,68,82,63,83,88,69,44,60,66,57,48,51,53,51,23,55,58,42,48,54,56,51,50,54,56,48,51,54,53,47,55,64,15,32,66,77,37,60,87,48,63,89,50,79,71,59,56,71,70,55,56,67,67,55,54,51,47,50,45,63,59,20,50,56,24,47,55,49,45,52,52,49,51,54,52,39,52,51,55,52,50,51,58,50,48,52,50,50,50,51,49,53,49,52,49,50,48,52,50,48,51,50,47,54,51,45,56,59,48,49,70,71,69,64,69,57,71,65,59,58,52,51,50,53,52,52,53,50,52,51,52,51,51,52,52,51,57,64,66,68,74,79,75,87,83,92,77,88,133